Protein AF-0000000076528171 (afdb_homodimer)

Foldseek 3Di:
DLVVLLVVLLVVVVCCQQVQVAHAFRFDDALVVSCVVSVHDSVSNVSSVVVCVQQVQWDADVPPHITGHDHHDQLPFQEAGDPDWPVVSCVVSVWDKWKAWPDKDKDFQDPVNCVQAVDDGGFIWIWTWMFMDTNNFTWKIKIKIFRCVQQPDDDRVCRRPTSVCCNCPVSVWAWDDKDKDKDKDFADPVCVVGHDQPPDGIWIWMWIFTATPVRDTTMIMIMTGRPVSHHYDYDDDDDDDPVPD/DLVVLLVVLLVVVVCCQQVQVAHAFRFDDALVVSCVVSVHDSVSNVSSVVVCVQQVQWDQDVPPHITGHDHHDQLPFQEAGDPDWPVVSCVVSVWDKWKAWPDKDKDFQDPVNCVQAVDDGGFIWIWTWMFMDTNNFTWKIKIKIFRCVQQPDDDRVCRRPTSVCCNCPVSVWAWDDKDKDKDKDFADPVCVVGHDQPPDGIWIWMWMFTATPVRDGGMIMIMTGRPVSHHYDYDDDDDDDDVPD

Sequence (490 aa):
MAQAKYDQIFQDLHERITSGYYGFLEYLPSENALSQEFGCTRNTVRKAIALLVAQGLVQTMQGRGVQVIHRSRPASTFTIGGIESMSEAASRLDITLATHMISLERTTVGPDLAAASGLTQGAPITVVERLRLIDNVPLIRDRSCFLAEMVPGLSQQIVEASVYRYIEGELGIRVATASREVRVDHASPQDRQFLHLGGMDCVVVVASTVFDSAGRPFEYTRSRHSPVDFTFQATAHRLPRHHGQMAQAKYDQIFQDLHERITSGYYGFLEYLPSENALSQEFGCTRNTVRKAIALLVAQGLVQTMQGRGVQVIHRSRPASTFTIGGIESMSEAASRLDITLATHMISLERTTVGPDLAAASGLTQGAPITVVERLRLIDNVPLIRDRSCFLAEMVPGLSQQIVEASVYRYIEGELGIRVATASREVRVDHASPQDRQFLHLGGMDCVVVVASTVFDSAGRPFEYTRSRHSPVDFTFQATAHRLPRHHGQ

Structure (mmCIF, N/CA/C/O backbone):
data_AF-0000000076528171-model_v1
#
loop_
_entity.id
_entity.type
_entity.pdbx_description
1 polymer 'UTRA domain-containing protein'
#
loop_
_atom_site.group_PDB
_atom_site.id
_atom_site.type_symbol
_atom_site.label_atom_id
_atom_site.label_alt_id
_atom_site.label_comp_id
_atom_site.label_asym_id
_atom_site.label_entity_id
_atom_site.label_seq_id
_atom_site.pdbx_PDB_ins_code
_atom_site.Cartn_x
_atom_site.Cartn_y
_atom_site.Cartn_z
_atom_site.occupancy
_atom_site.B_iso_or_equiv
_atom_site.auth_seq_id
_atom_site.auth_comp_id
_atom_site.auth_asym_id
_atom_site.auth_atom_id
_atom_site.pdbx_PDB_model_num
ATOM 1 N N . MET A 1 1 ? -29.312 5.793 -5.691 1 48.97 1 MET A N 1
ATOM 2 C CA . MET A 1 1 ? -29.141 7.102 -6.316 1 48.97 1 MET A CA 1
ATOM 3 C C . MET A 1 1 ? -27.859 7.781 -5.82 1 48.97 1 MET A C 1
ATOM 5 O O . MET A 1 1 ? -27.047 8.227 -6.625 1 48.97 1 MET A O 1
ATOM 9 N N . ALA A 1 2 ? -27.844 7.961 -4.469 1 54.84 2 ALA A N 1
ATOM 10 C CA . ALA A 1 2 ? -26.719 8.648 -3.844 1 54.84 2 ALA A CA 1
ATOM 11 C C . ALA A 1 2 ? -25.406 7.898 -4.105 1 54.84 2 ALA A C 1
ATOM 13 O O . ALA A 1 2 ? -24.391 8.516 -4.441 1 54.84 2 ALA A O 1
ATOM 14 N N . GLN A 1 3 ? -25.438 6.551 -4.051 1 60.12 3 GLN A N 1
ATOM 15 C CA . GLN A 1 3 ? -24.266 5.73 -4.297 1 60.12 3 GLN A CA 1
ATOM 16 C C . GLN A 1 3 ? -23.766 5.891 -5.73 1 60.12 3 GLN A C 1
ATOM 18 O O . GLN A 1 3 ? -22.562 5.977 -5.973 1 60.12 3 GLN A O 1
ATOM 23 N N . ALA A 1 4 ? -24.75 6.141 -6.516 1 66.62 4 ALA A N 1
ATOM 24 C CA . ALA A 1 4 ? -24.438 6.273 -7.938 1 66.62 4 ALA A CA 1
ATOM 25 C C . ALA A 1 4 ? -23.703 7.578 -8.219 1 66.62 4 ALA A C 1
ATOM 27 O O . ALA A 1 4 ? -22.734 7.602 -8.984 1 66.62 4 ALA A O 1
ATOM 28 N N . LYS A 1 5 ? -24.172 8.617 -7.52 1 77.12 5 LYS A N 1
ATOM 29 C CA . LYS A 1 5 ? -23.562 9.922 -7.805 1 77.12 5 LYS A CA 1
ATOM 30 C C . LYS A 1 5 ? -22.141 10 -7.254 1 77.12 5 LYS A C 1
ATOM 32 O O . LYS A 1 5 ? -21.25 10.531 -7.914 1 77.12 5 LYS A O 1
ATOM 37 N N . TYR A 1 6 ? -21.984 9.438 -6.109 1 81.94 6 TYR A N 1
ATOM 38 C CA . TYR A 1 6 ? -20.672 9.398 -5.492 1 81.94 6 TYR A CA 1
ATOM 39 C C . TYR A 1 6 ? -19.688 8.633 -6.367 1 81.94 6 TYR A C 1
ATOM 41 O O . TYR A 1 6 ? -18.547 9.07 -6.566 1 81.94 6 TYR A O 1
ATOM 49 N N . ASP A 1 7 ? -20.172 7.578 -6.871 1 82.5 7 ASP A N 1
ATOM 50 C CA . ASP A 1 7 ? -19.344 6.773 -7.766 1 82.5 7 ASP A CA 1
ATOM 51 C C . ASP A 1 7 ? -18.953 7.566 -9.016 1 82.5 7 ASP A C 1
ATOM 53 O O . ASP A 1 7 ? -17.812 7.516 -9.453 1 82.5 7 ASP A O 1
ATOM 57 N N . GLN A 1 8 ? -19.891 8.234 -9.5 1 85.5 8 GLN A N 1
ATOM 58 C CA . GLN A 1 8 ? -19.656 9.039 -10.695 1 85.5 8 GLN A CA 1
ATOM 59 C C . GLN A 1 8 ? -18.625 10.133 -10.43 1 85.5 8 GLN A C 1
ATOM 61 O O . GLN A 1 8 ? -17.719 10.352 -11.234 1 85.5 8 GLN A O 1
ATOM 66 N N . ILE A 1 9 ? -18.812 10.812 -9.328 1 90.81 9 ILE A N 1
ATOM 67 C CA . ILE A 1 9 ? -17.906 11.891 -8.969 1 90.81 9 ILE A CA 1
ATOM 68 C C . ILE A 1 9 ? -16.484 11.336 -8.812 1 90.81 9 ILE A C 1
ATOM 70 O O . ILE A 1 9 ? -15.531 11.906 -9.336 1 90.81 9 ILE A O 1
ATOM 74 N N . PHE A 1 10 ? -16.422 10.234 -8.109 1 89.75 10 PHE A N 1
ATOM 75 C CA . PHE A 1 10 ? -15.109 9.609 -7.91 1 89.75 10 PHE A CA 1
ATOM 76 C C . PHE A 1 10 ? -14.453 9.289 -9.25 1 89.75 10 PHE A C 1
ATOM 78 O O . PHE A 1 10 ? -13.305 9.664 -9.484 1 89.75 10 PHE A O 1
ATOM 85 N N . GLN A 1 11 ? -15.188 8.703 -10.078 1 86.38 11 GLN A N 1
ATOM 86 C CA . GLN A 1 11 ? -14.633 8.273 -11.359 1 86.38 11 GLN A CA 1
ATOM 87 C C . GLN A 1 11 ? -14.172 9.469 -12.188 1 86.38 11 GLN A C 1
ATOM 89 O O . GLN A 1 11 ? -13.094 9.438 -12.789 1 86.38 11 GLN A O 1
ATOM 94 N N . ASP A 1 12 ? -14.969 10.414 -12.219 1 90.56 12 ASP A N 1
ATOM 95 C CA . ASP A 1 12 ? -14.641 11.602 -12.992 1 90.56 12 ASP A CA 1
ATOM 96 C C . ASP A 1 12 ? -13.367 12.266 -12.469 1 90.56 12 ASP A C 1
ATOM 98 O O . ASP A 1 12 ? -12.445 12.547 -13.234 1 90.56 12 ASP A O 1
ATOM 102 N N . LEU A 1 13 ? -13.328 12.453 -11.195 1 92.81 13 LEU A N 1
ATOM 103 C CA . LEU A 1 13 ? -12.164 13.102 -10.602 1 92.81 13 LEU A CA 1
ATOM 104 C C . LEU A 1 13 ? -10.93 12.219 -10.734 1 92.81 13 LEU A C 1
ATOM 106 O O . LEU A 1 13 ? -9.828 12.719 -10.977 1 92.81 13 LEU A O 1
ATOM 110 N N . HIS A 1 14 ? -11.148 10.961 -10.492 1 88.88 14 HIS A N 1
ATOM 111 C CA . HIS A 1 14 ? -10.055 10.016 -10.664 1 88.88 14 HIS A CA 1
ATOM 112 C C . HIS A 1 14 ? -9.438 10.125 -12.055 1 88.88 14 HIS A C 1
ATOM 114 O O . HIS A 1 14 ? -8.211 10.211 -12.195 1 88.88 14 HIS A O 1
ATOM 120 N N . GLU A 1 15 ? -10.266 10.18 -13.062 1 86.25 15 GLU A N 1
ATOM 121 C CA . GLU A 1 15 ? -9.805 10.289 -14.445 1 86.25 15 GLU A CA 1
ATOM 122 C C . GLU A 1 15 ? -9.102 11.625 -14.688 1 86.25 15 GLU A C 1
ATOM 124 O O . GLU A 1 15 ? -8.047 11.68 -15.328 1 86.25 15 GLU A O 1
ATOM 129 N N . ARG A 1 16 ? -9.672 12.633 -14.156 1 92.69 16 ARG A N 1
ATOM 130 C CA . ARG A 1 16 ? -9.086 13.961 -14.336 1 92.69 16 ARG A CA 1
ATOM 131 C C . ARG A 1 16 ? -7.719 14.055 -13.68 1 92.69 16 ARG A C 1
ATOM 133 O O . ARG A 1 16 ? -6.816 14.719 -14.195 1 92.69 16 ARG A O 1
ATOM 140 N N . ILE A 1 17 ? -7.539 13.32 -12.625 1 91 17 ILE A N 1
ATOM 141 C CA . ILE A 1 17 ? -6.27 13.344 -11.906 1 91 17 ILE A CA 1
ATOM 142 C C . ILE A 1 17 ? -5.25 12.469 -12.633 1 91 17 ILE A C 1
ATOM 144 O O . ILE A 1 17 ? -4.133 12.914 -12.914 1 91 17 ILE A O 1
ATOM 148 N N . THR A 1 18 ? -5.652 11.297 -13.023 1 83.75 18 THR A N 1
ATOM 149 C CA . THR A 1 18 ? -4.719 10.328 -13.578 1 83.75 18 THR A CA 1
ATOM 150 C C . THR A 1 18 ? -4.359 10.68 -15.023 1 83.75 18 THR A C 1
ATOM 152 O O . THR A 1 18 ? -3.289 10.312 -15.508 1 83.75 18 THR A O 1
ATOM 155 N N . SER A 1 19 ? -5.242 11.445 -15.703 1 83.94 19 SER A N 1
ATOM 156 C CA . SER A 1 19 ? -4.961 11.898 -17.062 1 83.94 19 SER A CA 1
ATOM 157 C C . SER A 1 19 ? -4.059 13.125 -17.062 1 83.94 19 SER A C 1
ATOM 159 O O . SER A 1 19 ? -3.533 13.516 -18.109 1 83.94 19 SER A O 1
ATOM 161 N N . GLY A 1 20 ? -3.994 13.727 -15.914 1 87.75 20 GLY A N 1
ATOM 162 C CA . GLY A 1 20 ? -3.152 14.906 -15.805 1 87.75 20 GLY A CA 1
ATOM 163 C C . GLY A 1 20 ? -3.926 16.203 -15.945 1 87.75 20 GLY A C 1
ATOM 164 O O . GLY A 1 20 ? -3.338 17.281 -15.945 1 87.75 20 GLY A O 1
ATOM 165 N N . TYR A 1 21 ? -5.234 16.125 -16.141 1 91.94 21 TYR A N 1
ATOM 166 C CA . TYR A 1 21 ? -6.027 17.344 -16.156 1 91.94 21 TYR A CA 1
ATOM 167 C C . TYR A 1 21 ? -5.77 18.188 -14.898 1 91.94 21 TYR A C 1
ATOM 169 O O . TYR A 1 21 ? -5.547 19.391 -14.992 1 91.94 21 TYR A O 1
ATOM 177 N N . TYR A 1 22 ? -5.883 17.594 -13.758 1 93.81 22 TYR A N 1
ATOM 178 C CA . TYR A 1 22 ? -5.316 18.156 -12.539 1 93.81 22 TYR A CA 1
ATOM 179 C C . TYR A 1 22 ? -3.918 17.609 -12.273 1 93.81 22 TYR A C 1
ATOM 181 O O . TYR A 1 22 ? -3.748 16.438 -11.977 1 93.81 22 TYR A O 1
ATOM 189 N N . GLY A 1 23 ? -2.982 18.453 -12.328 1 91.31 23 GLY A N 1
ATOM 190 C CA . GLY A 1 23 ? -1.597 18.031 -12.219 1 91.31 23 GLY A CA 1
ATOM 191 C C . GLY A 1 23 ? -1.125 17.891 -10.781 1 91.31 23 GLY A C 1
ATOM 192 O O . GLY A 1 23 ? -1.839 18.281 -9.852 1 91.31 23 GLY A O 1
ATOM 193 N N . PHE A 1 24 ? 0.106 17.391 -10.695 1 91.5 24 PHE A N 1
ATOM 194 C CA . PHE A 1 24 ? 0.768 17.219 -9.406 1 91.5 24 PHE A CA 1
ATOM 195 C C . PHE A 1 24 ? 0.817 18.531 -8.641 1 91.5 24 PHE A C 1
ATOM 197 O O . PHE A 1 24 ? 1.211 19.562 -9.195 1 91.5 24 PHE A O 1
ATOM 204 N N . LEU A 1 25 ? 0.256 18.547 -7.426 1 93.06 25 LEU A N 1
ATOM 205 C CA . LEU A 1 25 ? 0.26 19.641 -6.453 1 93.06 25 LEU A CA 1
ATOM 206 C C . LEU A 1 25 ? -0.795 20.688 -6.805 1 93.06 25 LEU A C 1
ATOM 208 O O . LEU A 1 25 ? -0.933 21.688 -6.105 1 93.06 25 LEU A O 1
ATOM 212 N N . GLU A 1 26 ? -1.561 20.469 -7.809 1 93.94 26 GLU A N 1
ATOM 213 C CA . GLU A 1 26 ? -2.682 21.359 -8.094 1 93.94 26 GLU A CA 1
ATOM 214 C C . GLU A 1 26 ? -3.854 21.094 -7.156 1 93.94 26 GLU A C 1
ATOM 216 O O . GLU A 1 26 ? -4.012 19.984 -6.656 1 93.94 26 GLU A O 1
ATOM 221 N N . TYR A 1 27 ? -4.613 22.141 -6.973 1 95.5 27 TYR A N 1
ATOM 222 C CA . TYR A 1 27 ? -5.809 22 -6.145 1 95.5 27 TYR A CA 1
ATOM 223 C C . TYR A 1 27 ? -7.004 21.578 -6.984 1 95.5 27 TYR A C 1
ATOM 225 O O . TYR A 1 27 ? -7.18 22.031 -8.117 1 95.5 27 TYR A O 1
ATOM 233 N N . LEU A 1 28 ? -7.777 20.656 -6.43 1 95.94 28 LEU A N 1
ATOM 234 C CA . LEU A 1 28 ? -9.102 20.438 -6.984 1 95.94 28 LEU A CA 1
ATOM 235 C C . LEU A 1 28 ? -10.016 21.625 -6.723 1 95.94 28 LEU A C 1
ATOM 237 O O . LEU A 1 28 ? -9.758 22.422 -5.816 1 95.94 28 LEU A O 1
ATOM 241 N N . PRO A 1 29 ? -11.086 21.719 -7.547 1 95.62 29 PRO A N 1
ATOM 242 C CA . PRO A 1 29 ? -12.117 22.703 -7.199 1 95.62 29 PRO A CA 1
ATOM 243 C C . PRO A 1 29 ? -12.672 22.5 -5.793 1 95.62 29 PRO A C 1
ATOM 245 O O . PRO A 1 29 ? -12.602 21.391 -5.246 1 95.62 29 PRO A O 1
ATOM 248 N N . SER A 1 30 ? -13.148 23.562 -5.238 1 94.62 30 SER A N 1
ATOM 249 C CA . SER A 1 30 ? -13.711 23.469 -3.898 1 94.62 30 SER A CA 1
ATOM 250 C C . SER A 1 30 ? -14.867 22.469 -3.852 1 94.62 30 SER A C 1
ATOM 252 O O . SER A 1 30 ? -15.477 22.172 -4.879 1 94.62 30 SER A O 1
ATOM 254 N N . GLU A 1 31 ? -15.07 21.969 -2.643 1 92.75 31 GLU A N 1
ATOM 255 C CA . GLU A 1 31 ? -16.188 21.047 -2.465 1 92.75 31 GLU A CA 1
ATOM 256 C C . GLU A 1 31 ? -17.5 21.672 -2.949 1 92.75 31 GLU A C 1
ATOM 258 O O . GLU A 1 31 ? -18.328 21 -3.549 1 92.75 31 GLU A O 1
ATOM 263 N N . ASN A 1 32 ? -17.656 23 -2.695 1 93.56 32 ASN A N 1
ATOM 264 C CA . ASN A 1 32 ? -18.828 23.719 -3.156 1 93.56 32 ASN A CA 1
ATOM 265 C C . ASN A 1 32 ? -18.906 23.75 -4.68 1 93.56 32 ASN A C 1
ATOM 267 O O . ASN A 1 32 ? -19.969 23.5 -5.262 1 93.56 32 ASN A O 1
ATOM 271 N N . ALA A 1 33 ? -17.844 24.078 -5.305 1 96.06 33 ALA A N 1
ATOM 272 C CA . ALA A 1 33 ? -17.797 24.125 -6.762 1 96.06 33 ALA A CA 1
ATOM 273 C C . ALA A 1 33 ? -18.125 22.75 -7.367 1 96.06 33 ALA A C 1
ATOM 275 O O . ALA A 1 33 ? -18.859 22.656 -8.352 1 96.06 33 ALA A O 1
ATOM 276 N N . LEU A 1 34 ? -17.562 21.688 -6.812 1 95.25 34 LEU A N 1
ATOM 277 C CA . LEU A 1 34 ? -17.812 20.344 -7.297 1 95.25 34 LEU A CA 1
ATOM 278 C C . LEU A 1 34 ? -19.266 19.938 -7.09 1 95.25 34 LEU A C 1
ATOM 280 O O . LEU A 1 34 ? -19.859 19.25 -7.93 1 95.25 34 LEU A O 1
ATOM 284 N N . SER A 1 35 ? -19.734 20.297 -5.918 1 94.88 35 SER A N 1
ATOM 285 C CA . SER A 1 35 ? -21.156 20.047 -5.652 1 94.88 35 SER A CA 1
ATOM 286 C C . SER A 1 35 ? -22.031 20.672 -6.727 1 94.88 35 SER A C 1
ATOM 288 O O . SER A 1 35 ? -22.984 20.031 -7.203 1 94.88 35 SER A O 1
ATOM 290 N N . GLN A 1 36 ? -21.797 21.906 -7.094 1 95.56 36 GLN A N 1
ATOM 291 C CA . GLN A 1 36 ? -22.531 22.594 -8.141 1 95.56 36 GLN A CA 1
ATOM 292 C C . GLN A 1 36 ? -22.328 21.922 -9.492 1 95.56 36 GLN A C 1
ATOM 294 O O . GLN A 1 36 ? -23.297 21.703 -10.234 1 95.56 36 GLN A O 1
ATOM 299 N N . GLU A 1 37 ? -21.141 21.562 -9.797 1 94.38 37 GLU A N 1
ATOM 300 C CA . GLU A 1 37 ? -20.812 20.953 -11.078 1 94.38 37 GLU A CA 1
ATOM 301 C C . GLU A 1 37 ? -21.547 19.625 -11.266 1 94.38 37 GLU A C 1
ATOM 303 O O . GLU A 1 37 ? -22.062 19.344 -12.352 1 94.38 37 GLU A O 1
ATOM 308 N N . PHE A 1 38 ? -21.641 18.891 -10.18 1 93.62 38 PHE A N 1
ATOM 309 C CA . PHE A 1 38 ? -22.172 17.531 -10.312 1 93.62 38 PHE A CA 1
ATOM 310 C C . PHE A 1 38 ? -23.625 17.484 -9.852 1 93.62 38 PHE A C 1
ATOM 312 O O . PHE A 1 38 ? -24.281 16.438 -9.922 1 93.62 38 PHE A O 1
ATOM 319 N N . GLY A 1 39 ? -24.141 18.547 -9.312 1 92.69 39 GLY A N 1
ATOM 320 C CA . GLY A 1 39 ? -25.531 18.609 -8.875 1 92.69 39 GLY A CA 1
ATOM 321 C C . GLY A 1 39 ? -25.828 17.688 -7.711 1 92.69 39 GLY A C 1
ATOM 322 O O . GLY A 1 39 ? -26.781 16.891 -7.762 1 92.69 39 GLY A O 1
ATOM 323 N N . CYS A 1 40 ? -24.984 17.688 -6.719 1 93 40 CYS A N 1
ATOM 324 C CA . CYS A 1 40 ? -25.156 16.828 -5.551 1 93 40 CYS A CA 1
ATOM 325 C C . CYS A 1 40 ? -24.734 17.562 -4.277 1 93 40 CYS A C 1
ATOM 327 O O . CYS A 1 40 ? -24.375 18.734 -4.32 1 93 40 CYS A O 1
ATOM 329 N N . THR A 1 41 ? -24.938 16.969 -3.184 1 91.31 41 THR A N 1
ATOM 330 C CA . THR A 1 41 ? -24.609 17.578 -1.902 1 91.31 41 THR A CA 1
ATOM 331 C C . THR A 1 41 ? -23.109 17.547 -1.658 1 91.31 41 THR A C 1
ATOM 333 O O . THR A 1 41 ? -22.391 16.719 -2.236 1 91.31 41 THR A O 1
ATOM 336 N N . ARG A 1 42 ? -22.656 18.406 -0.802 1 91.12 42 ARG A N 1
ATOM 337 C CA . ARG A 1 42 ? -21.25 18.438 -0.406 1 91.12 42 ARG A CA 1
ATOM 338 C C . ARG A 1 42 ? -20.844 17.125 0.254 1 91.12 42 ARG A C 1
ATOM 340 O O . ARG A 1 42 ? -19.719 16.672 0.106 1 91.12 42 ARG A O 1
ATOM 347 N N . ASN A 1 43 ? -21.734 16.594 0.931 1 87.62 43 ASN A N 1
ATOM 348 C CA . ASN A 1 43 ? -21.438 15.328 1.595 1 87.62 43 ASN A CA 1
ATOM 349 C C . ASN A 1 43 ? -21.094 14.234 0.588 1 87.62 43 ASN A C 1
ATOM 351 O O . ASN A 1 43 ? -20.188 13.43 0.82 1 87.62 43 ASN A O 1
ATOM 355 N N . THR A 1 44 ? -21.812 14.203 -0.474 1 88.44 44 THR A N 1
ATOM 356 C CA . THR A 1 44 ? -21.547 13.242 -1.538 1 88.44 44 THR A CA 1
ATOM 357 C C . THR A 1 44 ? -20.172 13.484 -2.145 1 88.44 44 THR A C 1
ATOM 359 O O . THR A 1 44 ? -19.422 12.531 -2.391 1 88.44 44 THR A O 1
ATOM 362 N N . VAL A 1 45 ? -19.859 14.766 -2.35 1 92.31 45 VAL A N 1
ATOM 363 C CA . VAL A 1 45 ? -18.547 15.133 -2.873 1 92.31 45 VAL A CA 1
ATOM 364 C C . VAL A 1 45 ? -17.469 14.688 -1.896 1 92.31 45 VAL A C 1
ATOM 366 O O . VAL A 1 45 ? -16.453 14.109 -2.303 1 92.31 45 VAL A O 1
ATOM 369 N N . ARG A 1 46 ? -17.75 14.891 -0.633 1 87.31 46 ARG A N 1
ATOM 370 C CA . ARG A 1 46 ? -16.781 14.547 0.4 1 87.31 46 ARG A CA 1
ATOM 371 C C . ARG A 1 46 ? -16.5 13.047 0.414 1 87.31 46 ARG A C 1
ATOM 373 O O . ARG A 1 46 ? -15.359 12.625 0.618 1 87.31 46 ARG A O 1
ATOM 380 N N . LYS A 1 47 ? -17.484 12.297 0.212 1 84.12 47 LYS A N 1
ATOM 381 C CA . LYS A 1 47 ? -17.297 10.852 0.165 1 84.12 47 LYS A CA 1
ATOM 382 C C . LYS A 1 47 ? -16.406 10.445 -0.997 1 84.12 47 LYS A C 1
ATOM 384 O O . LYS A 1 47 ? -15.539 9.578 -0.844 1 84.12 47 LYS A O 1
ATOM 389 N N . ALA A 1 48 ? -16.625 11.078 -2.082 1 88.81 48 ALA A N 1
ATOM 390 C CA . ALA A 1 48 ? -15.805 10.797 -3.252 1 88.81 48 ALA A CA 1
ATOM 391 C C . ALA A 1 48 ? -14.352 11.203 -3.006 1 88.81 48 ALA A C 1
ATOM 393 O O . ALA A 1 48 ? -13.43 10.461 -3.346 1 88.81 48 ALA A O 1
ATOM 394 N N . ILE A 1 49 ? -14.25 12.328 -2.418 1 89.19 49 ILE A N 1
ATOM 395 C CA . ILE A 1 49 ? -12.914 12.836 -2.131 1 89.19 49 ILE A CA 1
ATOM 396 C C . ILE A 1 49 ? -12.219 11.922 -1.124 1 89.19 49 ILE A C 1
ATOM 398 O O . ILE A 1 49 ? -11.016 11.648 -1.247 1 89.19 49 ILE A O 1
ATOM 402 N N . ALA A 1 50 ? -12.961 11.461 -0.135 1 83.31 50 ALA A N 1
ATOM 403 C CA . ALA A 1 50 ? -12.398 10.555 0.866 1 83.31 50 ALA A CA 1
ATOM 404 C C . ALA A 1 50 ? -11.812 9.312 0.211 1 83.31 50 ALA A C 1
ATOM 406 O O . ALA A 1 50 ? -10.758 8.82 0.624 1 83.31 50 ALA A O 1
ATOM 407 N N . LEU A 1 51 ? -12.453 8.859 -0.743 1 82.38 51 LEU A N 1
ATOM 408 C CA . LEU A 1 51 ? -11.961 7.688 -1.458 1 82.38 51 LEU A CA 1
ATOM 409 C C . LEU A 1 51 ? -10.688 8.023 -2.232 1 82.38 51 LEU A C 1
ATOM 411 O O . LEU A 1 51 ? -9.766 7.207 -2.295 1 82.38 51 LEU A O 1
ATOM 415 N N . LEU A 1 52 ? -10.68 9.188 -2.838 1 87.06 52 LEU A N 1
ATOM 416 C CA . LEU A 1 52 ? -9.477 9.617 -3.547 1 87.06 52 LEU A CA 1
ATOM 417 C C . LEU A 1 52 ? -8.289 9.727 -2.59 1 87.06 52 LEU A C 1
ATOM 419 O O . LEU A 1 52 ? -7.16 9.391 -2.953 1 87.06 52 LEU A O 1
ATOM 423 N N . VAL A 1 53 ? -8.555 10.172 -1.37 1 84.38 53 VAL A N 1
ATOM 424 C CA . VAL A 1 53 ? -7.527 10.273 -0.336 1 84.38 53 VAL A CA 1
ATOM 425 C C . VAL A 1 53 ? -7.027 8.875 0.029 1 84.38 53 VAL A C 1
ATOM 427 O O . VAL A 1 53 ? -5.816 8.641 0.094 1 84.38 53 VAL A O 1
ATOM 430 N N . ALA A 1 54 ? -7.953 8.023 0.132 1 76.12 54 ALA A N 1
ATOM 431 C CA . ALA A 1 54 ? -7.609 6.652 0.5 1 76.12 54 ALA A CA 1
ATOM 432 C C . ALA A 1 54 ? -6.742 5.996 -0.573 1 76.12 54 A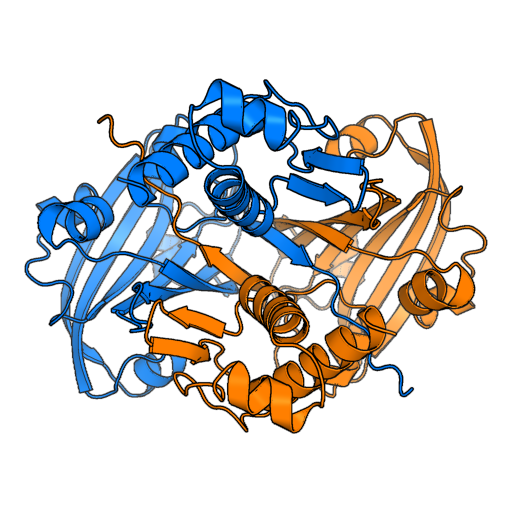LA A C 1
ATOM 434 O O . ALA A 1 54 ? -5.898 5.152 -0.267 1 76.12 54 ALA A O 1
ATOM 435 N N . GLN A 1 55 ? -6.91 6.465 -1.779 1 77.38 55 GLN A N 1
ATOM 436 C CA . GLN A 1 55 ? -6.141 5.93 -2.898 1 77.38 55 GLN A CA 1
ATOM 437 C C . GLN A 1 55 ? -4.801 6.645 -3.035 1 77.38 55 GLN A C 1
ATOM 439 O O . GLN A 1 55 ? -3.988 6.293 -3.895 1 77.38 55 GLN A O 1
ATOM 444 N N . GLY A 1 56 ? -4.664 7.68 -2.248 1 79.81 56 GLY A N 1
ATOM 445 C CA . GLY A 1 56 ? -3.406 8.406 -2.279 1 79.81 56 GLY A CA 1
ATOM 446 C C . GLY A 1 56 ? -3.299 9.367 -3.445 1 79.81 56 GLY A C 1
ATOM 447 O O . GLY A 1 56 ? -2.197 9.734 -3.859 1 79.81 56 GLY A O 1
ATOM 448 N N . LEU A 1 57 ? -4.363 9.703 -4.059 1 86.88 57 LEU A N 1
ATOM 449 C CA . LEU A 1 57 ? -4.34 10.586 -5.219 1 86.88 57 LEU A CA 1
ATOM 450 C C . LEU A 1 57 ? -4.312 12.047 -4.789 1 86.88 57 LEU A C 1
ATOM 452 O O . LEU A 1 57 ? -3.754 12.898 -5.488 1 86.88 57 LEU A O 1
ATOM 456 N N . VAL A 1 58 ? -4.988 12.297 -3.641 1 91.94 58 VAL A N 1
ATOM 457 C CA . VAL A 1 58 ? -5.098 13.672 -3.168 1 91.94 58 VAL A CA 1
ATOM 458 C C . VAL A 1 58 ? -4.875 13.719 -1.657 1 91.94 58 VAL A C 1
ATOM 460 O O . VAL A 1 58 ? -4.898 12.68 -0.988 1 91.94 58 VAL A O 1
ATOM 463 N N . GLN A 1 59 ? -4.574 14.891 -1.186 1 91.06 59 GLN A N 1
ATOM 464 C CA . GLN A 1 59 ? -4.477 15.18 0.241 1 91.06 59 GLN A CA 1
ATOM 465 C C . GLN A 1 59 ? -5.371 16.359 0.624 1 91.06 59 GLN A C 1
ATOM 467 O O . GLN A 1 59 ? -5.363 17.391 -0.043 1 91.06 59 GLN A O 1
ATOM 472 N N . THR A 1 60 ? -6.168 16.141 1.641 1 88.69 60 THR A N 1
ATOM 473 C CA . THR A 1 60 ? -6.984 17.234 2.154 1 88.69 60 THR A CA 1
ATOM 474 C C . THR A 1 60 ? -6.168 18.141 3.068 1 88.69 60 THR A C 1
ATOM 476 O O . THR A 1 60 ? -5.457 17.656 3.955 1 88.69 60 THR A O 1
ATOM 479 N N . MET A 1 61 ? -6.18 19.375 2.791 1 87.25 61 MET A N 1
ATOM 480 C CA . MET A 1 61 ? -5.516 20.391 3.615 1 87.25 61 MET A CA 1
ATOM 481 C C . MET A 1 61 ? -6.539 21.234 4.371 1 87.25 61 MET A C 1
ATOM 483 O O . MET A 1 61 ? -7.328 21.953 3.758 1 87.25 61 MET A O 1
ATOM 487 N N . GLN A 1 62 ? -6.465 21.172 5.656 1 80.25 62 GLN A N 1
ATOM 488 C CA . GLN A 1 62 ? -7.434 21.891 6.473 1 80.25 62 GLN A CA 1
ATOM 489 C C . GLN A 1 62 ? -7.434 23.391 6.141 1 80.25 62 GLN A C 1
ATOM 491 O O . GLN A 1 62 ? -6.391 24.031 6.199 1 80.25 62 GLN A O 1
ATOM 496 N N . GLY A 1 63 ? -8.516 23.875 5.793 1 80.94 63 GLY A N 1
ATOM 497 C CA . GLY A 1 63 ? -8.711 25.281 5.523 1 80.94 63 GLY A CA 1
ATOM 498 C C . GLY A 1 63 ? -8.164 25.719 4.176 1 80.94 63 GLY A C 1
ATOM 499 O O . GLY A 1 63 ? -8.32 26.875 3.777 1 80.94 63 GLY A O 1
ATOM 500 N N . ARG A 1 64 ? -7.527 24.891 3.424 1 86.62 64 ARG A N 1
ATOM 501 C CA . ARG A 1 64 ? -6.887 25.281 2.17 1 86.62 64 ARG A CA 1
ATOM 502 C C . ARG A 1 64 ? -7.508 24.547 0.99 1 86.62 64 ARG A C 1
ATOM 504 O O . ARG A 1 64 ? -7.531 25.062 -0.129 1 86.62 64 ARG A O 1
ATOM 511 N N . GLY A 1 65 ? -8 23.281 1.243 1 92.31 65 GLY A N 1
ATOM 512 C CA . GLY A 1 65 ? -8.625 22.531 0.163 1 92.31 65 GLY A CA 1
ATOM 513 C C . GLY A 1 65 ? -8.031 21.141 -0.023 1 92.31 65 GLY A C 1
ATOM 514 O O . GLY A 1 65 ? -7.57 20.531 0.938 1 92.31 65 GLY A O 1
ATOM 515 N N . VAL A 1 66 ? -8.297 20.594 -1.291 1 93.88 66 VAL A N 1
ATOM 516 C CA . VAL A 1 66 ? -7.832 19.266 -1.647 1 93.88 66 VAL A CA 1
ATOM 517 C C . VAL A 1 66 ? -6.777 19.359 -2.748 1 93.88 66 VAL A C 1
ATOM 519 O O . VAL A 1 66 ? -7.027 19.938 -3.809 1 93.88 66 VAL A O 1
ATOM 522 N N . GLN A 1 67 ? -5.625 18.844 -2.49 1 95.19 67 GLN A N 1
ATOM 523 C CA . GLN A 1 67 ? -4.488 18.953 -3.402 1 95.19 67 GLN A CA 1
ATOM 524 C C . GLN A 1 67 ? -4.133 17.594 -3.992 1 95.19 67 GLN A C 1
ATOM 526 O O . GLN A 1 67 ? -4.133 16.578 -3.285 1 95.19 67 GLN A O 1
ATOM 531 N N . VAL A 1 68 ? -3.791 17.578 -5.27 1 94.19 68 VAL A N 1
ATOM 532 C CA . VAL A 1 68 ? -3.361 16.359 -5.938 1 94.19 68 VAL A CA 1
ATOM 533 C C . VAL A 1 68 ? -1.934 16.016 -5.52 1 94.19 68 VAL A C 1
ATOM 535 O O . VAL A 1 68 ? -1.039 16.859 -5.594 1 94.19 68 VAL A O 1
ATOM 538 N N . ILE A 1 69 ? -1.737 14.805 -5.117 1 89.38 69 ILE A N 1
ATOM 539 C CA . ILE A 1 69 ? -0.389 14.398 -4.738 1 89.38 69 ILE A CA 1
ATOM 540 C C . ILE A 1 69 ? 0.073 13.25 -5.637 1 89.38 69 ILE A C 1
ATOM 542 O O . ILE A 1 69 ? 1.232 12.836 -5.582 1 89.38 69 ILE A O 1
ATOM 546 N N . HIS A 1 70 ? -0.772 12.758 -6.441 1 85.31 70 HIS A N 1
ATOM 547 C CA . HIS A 1 70 ? -0.458 11.711 -7.41 1 85.31 70 HIS A CA 1
ATOM 548 C C . HIS A 1 70 ? 0.456 12.242 -8.508 1 85.31 70 HIS A C 1
ATOM 550 O O . HIS A 1 70 ? 0.23 13.328 -9.039 1 85.31 70 HIS A O 1
ATOM 556 N N . ARG A 1 71 ? 1.485 11.422 -8.75 1 82.25 71 ARG A N 1
ATOM 557 C CA . ARG A 1 71 ? 2.357 11.734 -9.875 1 82.25 71 ARG A CA 1
ATOM 558 C C . ARG A 1 71 ? 2.234 10.688 -10.977 1 82.25 71 ARG A C 1
ATOM 560 O O . ARG A 1 71 ? 2.328 9.484 -10.711 1 82.25 71 ARG A O 1
ATOM 567 N N . SER A 1 72 ? 1.896 11.133 -12.141 1 69.94 72 SER A N 1
ATOM 568 C CA . SER A 1 72 ? 1.779 10.203 -13.266 1 69.94 72 SER A CA 1
ATOM 569 C C . SER A 1 72 ? 3.125 9.57 -13.594 1 69.94 72 SER A C 1
ATOM 571 O O . SER A 1 72 ? 4.16 10.242 -13.562 1 69.94 72 SER A O 1
ATOM 573 N N . ARG A 1 73 ? 3.215 8.312 -13.523 1 62.91 73 ARG A N 1
ATOM 574 C CA . ARG A 1 73 ? 4.434 7.609 -13.906 1 62.91 73 ARG A CA 1
ATOM 575 C C . ARG A 1 73 ? 4.285 6.977 -15.289 1 62.91 73 ARG A C 1
ATOM 577 O O . ARG A 1 73 ? 3.17 6.766 -15.766 1 62.91 73 ARG A O 1
ATOM 584 N N . PRO A 1 74 ? 5.465 6.816 -15.859 1 57.72 74 PRO A N 1
ATOM 585 C CA . PRO A 1 74 ? 5.406 6.266 -17.219 1 57.72 74 PRO A CA 1
ATOM 586 C C . PRO A 1 74 ? 4.621 4.961 -17.297 1 57.72 74 PRO A C 1
ATOM 588 O O . PRO A 1 74 ? 4.637 4.172 -16.344 1 57.72 74 PRO A O 1
ATOM 591 N N . ALA A 1 75 ? 3.756 4.75 -18.312 1 50.78 75 ALA A N 1
ATOM 592 C CA . ALA A 1 75 ? 2.77 3.734 -18.688 1 50.78 75 ALA A CA 1
ATOM 593 C C . ALA A 1 75 ? 3.395 2.342 -18.688 1 50.78 75 ALA A C 1
ATOM 595 O O . ALA A 1 75 ? 2.689 1.339 -18.562 1 50.78 75 ALA A O 1
ATOM 596 N N . SER A 1 76 ? 4.648 2.242 -18.781 1 51.06 76 SER A N 1
ATOM 597 C CA . SER A 1 76 ? 5.184 0.924 -19.109 1 51.06 76 SER A CA 1
ATOM 598 C C . SER A 1 76 ? 5.207 0.015 -17.875 1 51.06 76 SER A C 1
ATOM 600 O O . SER A 1 76 ? 5.496 -1.178 -17.984 1 51.06 76 SER A O 1
ATOM 602 N N . THR A 1 77 ? 4.805 0.487 -16.766 1 58.5 77 THR A N 1
ATOM 603 C CA . THR A 1 77 ? 4.992 -0.327 -15.578 1 58.5 77 THR A CA 1
ATOM 604 C C . THR A 1 77 ? 3.654 -0.829 -15.047 1 58.5 77 THR A C 1
ATOM 606 O O . THR A 1 77 ? 2.705 -0.054 -14.906 1 58.5 77 THR A O 1
ATOM 609 N N . PHE A 1 78 ? 3.633 -2.201 -15.242 1 58.75 78 PHE A N 1
ATOM 610 C CA . PHE A 1 78 ? 2.443 -2.771 -14.617 1 58.75 78 PHE A CA 1
ATOM 611 C C . PHE A 1 78 ? 2.426 -2.482 -13.125 1 58.75 78 PHE A C 1
ATOM 613 O O . PHE A 1 78 ? 3.266 -2.99 -12.375 1 58.75 78 PHE A O 1
ATOM 620 N N . THR A 1 79 ? 1.563 -1.585 -12.711 1 63.25 79 THR A N 1
ATOM 621 C CA . THR A 1 79 ? 1.483 -1.108 -11.336 1 63.25 79 THR A CA 1
ATOM 622 C C . THR A 1 79 ? 0.288 -1.728 -10.617 1 63.25 79 THR A C 1
ATOM 624 O O . THR A 1 79 ? -0.84 -1.661 -11.109 1 63.25 79 THR A O 1
ATOM 627 N N . ILE A 1 80 ? 0.708 -2.457 -9.531 1 71 80 ILE A N 1
ATOM 628 C CA . ILE A 1 80 ? -0.333 -2.996 -8.664 1 71 80 ILE A CA 1
ATOM 629 C C . ILE A 1 80 ? -0.666 -1.984 -7.57 1 71 80 ILE A C 1
ATOM 631 O O . ILE A 1 80 ? 0.232 -1.447 -6.918 1 71 80 ILE A O 1
ATOM 635 N N . GLY A 1 81 ? -1.859 -1.486 -7.293 1 65.12 81 GLY A N 1
ATOM 636 C CA . GLY A 1 81 ? -2.197 -0.582 -6.203 1 65.12 81 GLY A CA 1
ATOM 637 C C . GLY A 1 81 ? -3.604 -0.783 -5.676 1 65.12 81 GLY A C 1
ATOM 638 O O . GLY A 1 81 ? -3.799 -0.958 -4.473 1 65.12 81 GLY A O 1
ATOM 639 N N . GLY A 1 82 ? -4.688 -0.679 -6.523 1 68.06 82 GLY A N 1
ATOM 640 C CA . GLY A 1 82 ? -6.09 -0.807 -6.168 1 68.06 82 GLY A CA 1
ATOM 641 C C . GLY A 1 82 ? -6.629 -2.211 -6.359 1 68.06 82 GLY A C 1
ATOM 642 O O . GLY A 1 82 ? -5.895 -3.113 -6.766 1 68.06 82 GLY A O 1
ATOM 643 N N . ILE A 1 83 ? -7.859 -2.283 -5.637 1 76.94 83 ILE A N 1
ATOM 644 C CA . ILE A 1 83 ? -8.562 -3.514 -5.984 1 76.94 83 ILE A CA 1
ATOM 645 C C . ILE A 1 83 ? -9.164 -3.389 -7.383 1 76.94 83 ILE A C 1
ATOM 647 O O . ILE A 1 83 ? -10.219 -2.787 -7.559 1 76.94 83 ILE A O 1
ATOM 651 N N . GLU A 1 84 ? -8.414 -3.854 -8.328 1 73.88 84 GLU A N 1
ATOM 652 C CA . GLU A 1 84 ? -8.906 -3.895 -9.703 1 73.88 84 GLU A CA 1
ATOM 653 C C . GLU A 1 84 ? -8.586 -5.234 -10.359 1 73.88 84 GLU A C 1
ATOM 655 O O . GLU A 1 84 ? -7.645 -5.922 -9.961 1 73.88 84 GLU A O 1
ATOM 660 N N . SER A 1 85 ? -9.57 -5.516 -11.258 1 72.75 85 SER A N 1
ATOM 661 C CA . SER A 1 85 ? -9.25 -6.703 -12.039 1 72.75 85 SER A CA 1
ATOM 662 C C . SER A 1 85 ? -8.023 -6.469 -12.922 1 72.75 85 SER A C 1
ATOM 664 O O . SER A 1 85 ? -7.637 -5.324 -13.164 1 72.75 85 SER A O 1
ATOM 666 N N . MET A 1 86 ? -7.426 -7.562 -13.227 1 73.69 86 MET A N 1
ATOM 667 C CA . MET A 1 86 ? -6.301 -7.453 -14.148 1 73.69 86 MET A CA 1
ATOM 668 C C . MET A 1 86 ? -6.738 -6.844 -15.477 1 73.69 86 MET A C 1
ATOM 670 O O . MET A 1 86 ? -5.988 -6.094 -16.094 1 73.69 86 MET A O 1
ATOM 674 N N . SER A 1 87 ? -7.961 -7.125 -15.844 1 74 87 SER A N 1
ATOM 675 C CA . SER A 1 87 ? -8.5 -6.551 -17.062 1 74 87 SER A CA 1
ATOM 676 C C . SER A 1 87 ? -8.648 -5.039 -16.953 1 74 87 SER A C 1
ATOM 678 O O . SER A 1 87 ? -8.344 -4.305 -17.891 1 74 87 SER A O 1
ATOM 680 N N . GLU A 1 88 ? -9.086 -4.605 -15.859 1 74.5 88 GLU A N 1
ATOM 681 C CA . GLU A 1 88 ? -9.211 -3.174 -15.602 1 74.5 88 GLU A CA 1
ATOM 682 C C . GLU A 1 88 ? -7.848 -2.488 -15.609 1 74.5 88 GLU A C 1
ATOM 684 O O . GLU A 1 88 ? -7.691 -1.41 -16.188 1 74.5 88 GLU A O 1
ATOM 689 N N . ALA A 1 89 ? -6.953 -3.121 -14.984 1 73.31 89 ALA A N 1
ATOM 690 C CA . ALA A 1 89 ? -5.602 -2.566 -14.93 1 73.31 89 ALA A CA 1
ATOM 691 C C . ALA A 1 89 ? -4.988 -2.482 -16.328 1 73.31 89 ALA A C 1
ATOM 693 O O . ALA A 1 89 ? -4.371 -1.476 -16.688 1 73.31 89 ALA A O 1
ATOM 694 N N . ALA A 1 90 ? -5.18 -3.5 -17.078 1 74.88 90 ALA A N 1
ATOM 695 C CA . ALA A 1 90 ? -4.648 -3.545 -18.438 1 74.88 90 ALA A CA 1
ATOM 696 C C . ALA A 1 90 ? -5.254 -2.438 -19.312 1 74.88 90 ALA A C 1
ATOM 698 O O . ALA A 1 90 ? -4.547 -1.803 -20.094 1 74.88 90 ALA A O 1
ATOM 699 N N . SER A 1 91 ? -6.547 -2.299 -19.172 1 73.88 91 SER A N 1
ATOM 700 C CA . SER A 1 91 ? -7.223 -1.248 -19.938 1 73.88 91 SER A CA 1
ATOM 701 C C . SER A 1 91 ? -6.707 0.133 -19.531 1 73.88 91 SER A C 1
ATOM 703 O O . SER A 1 91 ? -6.43 0.966 -20.406 1 73.88 91 SER A O 1
ATOM 705 N N . ARG A 1 92 ? -6.566 0.286 -18.328 1 68.25 92 ARG A N 1
ATOM 706 C CA . ARG A 1 92 ? -6.074 1.558 -17.812 1 68.25 92 ARG A CA 1
ATOM 707 C C . ARG A 1 92 ? -4.672 1.856 -18.344 1 68.25 92 ARG A C 1
ATOM 709 O O . ARG A 1 92 ? -4.363 3 -18.672 1 68.25 92 ARG A O 1
ATOM 716 N N . LEU A 1 93 ? -3.881 0.877 -18.453 1 70.06 93 LEU A N 1
ATOM 717 C CA . LEU A 1 93 ? -2.477 1.048 -18.812 1 70.06 93 LEU A CA 1
ATOM 718 C C . LEU A 1 93 ? -2.271 0.891 -20.312 1 70.06 93 LEU A C 1
ATOM 720 O O . LEU A 1 93 ? -1.163 1.083 -20.812 1 70.06 93 LEU A O 1
ATOM 724 N N . ASP A 1 94 ? -3.32 0.586 -21.016 1 76.19 94 ASP A N 1
ATOM 725 C CA . ASP A 1 94 ? -3.281 0.37 -22.469 1 76.19 94 ASP A CA 1
ATOM 726 C C . ASP A 1 94 ? -2.275 -0.72 -22.828 1 76.19 94 ASP A C 1
ATOM 728 O O . ASP A 1 94 ? -1.409 -0.514 -23.688 1 76.19 94 ASP A O 1
ATOM 732 N N . ILE A 1 95 ? -2.4 -1.779 -22.156 1 78.94 95 ILE A N 1
ATOM 733 C CA . ILE A 1 95 ? -1.574 -2.947 -22.438 1 78.94 95 ILE A CA 1
ATOM 734 C C . ILE A 1 95 ? -2.465 -4.129 -22.812 1 78.94 95 ILE A C 1
ATOM 736 O O . ILE A 1 95 ? -3.674 -4.105 -22.562 1 78.94 95 ILE A O 1
ATOM 740 N N . THR A 1 96 ? -1.851 -5.109 -23.5 1 85.56 96 THR A N 1
ATOM 741 C CA . THR A 1 96 ? -2.588 -6.316 -23.859 1 85.56 96 THR A CA 1
ATOM 742 C C . THR A 1 96 ? -2.477 -7.371 -22.766 1 85.56 96 THR A C 1
ATOM 744 O O . THR A 1 96 ? -1.373 -7.754 -22.375 1 85.56 96 THR A O 1
ATOM 747 N N . LEU A 1 97 ? -3.586 -7.738 -22.281 1 87.44 97 LEU A N 1
ATOM 748 C CA . LEU A 1 97 ? -3.635 -8.742 -21.234 1 87.44 97 LEU A CA 1
ATOM 749 C C . LEU A 1 97 ? -4.254 -10.039 -21.734 1 87.44 97 LEU A C 1
ATOM 751 O O . LEU A 1 97 ? -5.277 -10.016 -22.422 1 87.44 97 LEU A O 1
ATOM 755 N N . ALA A 1 98 ? -3.547 -11.102 -21.609 1 90.88 98 ALA A N 1
ATOM 756 C CA . ALA A 1 98 ? -4.102 -12.438 -21.828 1 90.88 98 ALA A CA 1
ATOM 757 C C . ALA A 1 98 ? -4.043 -13.266 -20.547 1 90.88 98 ALA A C 1
ATOM 759 O O . ALA A 1 98 ? -3.061 -13.203 -19.797 1 90.88 98 ALA A O 1
ATOM 760 N N . THR A 1 99 ? -5.082 -13.938 -20.219 1 92 99 THR A N 1
ATOM 761 C CA . THR A 1 99 ? -5.164 -14.805 -19.047 1 92 99 THR A CA 1
ATOM 762 C C . THR A 1 99 ? -5.395 -16.25 -19.469 1 92 99 THR A C 1
ATOM 764 O O . THR A 1 99 ? -6.312 -16.547 -20.234 1 92 99 THR A O 1
ATOM 767 N N . HIS A 1 100 ? -4.633 -17.125 -19.047 1 93.62 100 HIS A N 1
ATOM 768 C CA . HIS A 1 100 ? -4.777 -18.562 -19.281 1 93.62 100 HIS A CA 1
ATOM 769 C C . HIS A 1 100 ? -5.016 -19.312 -17.969 1 93.62 100 HIS A C 1
ATOM 771 O O . HIS A 1 100 ? -4.215 -19.203 -17.047 1 93.62 100 HIS A O 1
ATOM 777 N N . MET A 1 101 ? -6.031 -20.078 -17.953 1 96.06 101 MET A N 1
ATOM 778 C CA . MET A 1 101 ? -6.309 -20.875 -16.781 1 96.06 101 MET A CA 1
ATOM 779 C C . MET A 1 101 ? -5.418 -22.109 -16.734 1 96.06 101 MET A C 1
ATOM 781 O O . MET A 1 101 ? -5.344 -22.859 -17.719 1 96.06 101 MET A O 1
ATOM 785 N N . ILE A 1 102 ? -4.75 -22.328 -15.727 1 94.94 102 ILE A N 1
ATOM 786 C CA . ILE A 1 102 ? -3.92 -23.5 -15.508 1 94.94 102 ILE A CA 1
ATOM 787 C C . ILE A 1 102 ? -4.75 -24.594 -14.852 1 94.94 102 ILE A C 1
ATOM 789 O O . ILE A 1 102 ? -4.691 -25.766 -15.266 1 94.94 102 ILE A O 1
ATOM 793 N N . SER A 1 103 ? -5.477 -24.219 -13.828 1 96.38 103 SER A N 1
ATOM 794 C CA . SER A 1 103 ? -6.309 -25.203 -13.141 1 96.38 103 SER A CA 1
ATOM 795 C C . SER A 1 103 ? -7.492 -24.531 -12.453 1 96.38 103 SER A C 1
ATOM 797 O O . SER A 1 103 ? -7.469 -23.328 -12.195 1 96.38 103 SER A O 1
ATOM 799 N N . LEU A 1 104 ? -8.531 -25.234 -12.211 1 97.19 104 LEU A N 1
ATOM 800 C CA . LEU A 1 104 ? -9.719 -24.906 -11.438 1 97.19 104 LEU A CA 1
ATOM 801 C C . LEU A 1 104 ? -10.172 -26.094 -10.609 1 97.19 104 LEU A C 1
ATOM 803 O O . LEU A 1 104 ? -10.523 -27.141 -11.156 1 97.19 104 LEU A O 1
ATOM 807 N N . GLU A 1 105 ? -10.117 -25.922 -9.344 1 96.88 105 GLU A N 1
ATOM 808 C CA . GLU A 1 105 ? -10.391 -27.062 -8.477 1 96.88 105 GLU A CA 1
ATOM 809 C C . GLU A 1 105 ? -11.273 -26.656 -7.297 1 96.88 105 GLU A C 1
ATOM 811 O O . GLU A 1 105 ? -11.148 -25.547 -6.785 1 96.88 105 GLU A O 1
ATOM 816 N N . ARG A 1 106 ? -12.094 -27.625 -6.965 1 96.75 106 ARG A N 1
ATOM 817 C CA . ARG A 1 106 ? -12.875 -27.453 -5.746 1 96.75 106 ARG A CA 1
ATOM 818 C C . ARG A 1 106 ? -12.266 -28.219 -4.582 1 96.75 106 ARG A C 1
ATOM 820 O O . ARG A 1 106 ? -11.883 -29.375 -4.73 1 96.75 106 ARG A O 1
ATOM 827 N N . THR A 1 107 ? -12.102 -27.516 -3.51 1 97.38 107 THR A N 1
ATOM 828 C CA . THR A 1 107 ? -11.516 -28.125 -2.322 1 97.38 107 THR A CA 1
ATOM 829 C C . THR A 1 107 ? -12.008 -27.438 -1.057 1 97.38 107 THR A C 1
ATOM 831 O O . THR A 1 107 ? -13.086 -26.844 -1.051 1 97.38 107 THR A O 1
ATOM 834 N N . THR A 1 108 ? -11.328 -27.641 0.11 1 97.81 108 THR A N 1
ATOM 835 C CA . THR A 1 108 ? -11.656 -26.984 1.371 1 97.81 108 THR A CA 1
ATOM 836 C C . THR A 1 108 ? -10.445 -26.25 1.923 1 97.81 108 THR A C 1
ATOM 838 O O . THR A 1 108 ? -9.312 -26.516 1.534 1 97.81 108 THR A O 1
ATOM 841 N N . VAL A 1 109 ? -10.703 -25.312 2.775 1 97.44 109 VAL A N 1
ATOM 842 C CA . VAL A 1 109 ? -9.648 -24.516 3.4 1 97.44 109 VAL A CA 1
ATOM 843 C C . VAL A 1 109 ? -8.883 -25.359 4.406 1 97.44 109 VAL A C 1
ATOM 845 O O . VAL A 1 109 ? -9.422 -25.734 5.449 1 97.44 109 VAL A O 1
ATOM 848 N N . GLY A 1 110 ? -7.609 -25.609 4.195 1 96.81 110 GLY A N 1
ATOM 849 C CA . GLY A 1 110 ? -6.75 -26.281 5.16 1 96.81 110 GLY A CA 1
ATOM 850 C C . GLY A 1 110 ? -6.23 -25.344 6.234 1 96.81 110 GLY A C 1
ATOM 851 O O . GLY A 1 110 ? -6.445 -24.125 6.168 1 96.81 110 GLY A O 1
ATOM 852 N N . PRO A 1 111 ? -5.559 -25.875 7.234 1 95 111 PRO A N 1
ATOM 853 C CA . PRO A 1 111 ? -5.082 -25.062 8.352 1 95 111 PRO A CA 1
ATOM 854 C C . PRO A 1 111 ? -4.117 -23.953 7.91 1 95 111 PRO A C 1
ATOM 856 O O . PRO A 1 111 ? -4.203 -22.828 8.398 1 95 111 PRO A O 1
ATOM 859 N N . ASP A 1 112 ? -3.254 -24.297 7.012 1 94 112 ASP A N 1
ATOM 860 C CA . ASP A 1 112 ? -2.27 -23.328 6.551 1 94 112 ASP A CA 1
ATOM 861 C C . ASP A 1 112 ? -2.943 -22.172 5.809 1 94 112 ASP A C 1
ATOM 863 O O . ASP A 1 112 ? -2.602 -21 6.02 1 94 112 ASP A O 1
ATOM 867 N N . LEU A 1 113 ? -3.811 -22.547 4.953 1 94.38 113 LEU A N 1
ATOM 868 C CA . LEU A 1 113 ? -4.535 -21.531 4.199 1 94.38 113 LEU A CA 1
ATOM 869 C C . LEU A 1 113 ? -5.383 -20.672 5.125 1 94.38 113 LEU A C 1
ATOM 871 O O . LEU A 1 113 ? -5.477 -19.453 4.938 1 94.38 113 LEU A O 1
ATOM 875 N N . ALA A 1 114 ? -5.988 -21.312 6.086 1 94.25 114 ALA A N 1
ATOM 876 C CA . ALA A 1 114 ? -6.777 -20.562 7.062 1 94.25 114 ALA A CA 1
ATOM 877 C C . ALA A 1 114 ? -5.914 -19.531 7.793 1 94.25 114 ALA A C 1
ATOM 879 O O . ALA A 1 114 ? -6.305 -18.375 7.926 1 94.25 114 ALA A O 1
ATOM 880 N N . ALA A 1 115 ? -4.754 -19.922 8.188 1 90.19 115 ALA A N 1
ATOM 881 C CA . ALA A 1 115 ? -3.83 -19.047 8.898 1 90.19 115 ALA A CA 1
ATOM 882 C C . ALA A 1 115 ? -3.361 -17.906 8 1 90.19 115 ALA A C 1
ATOM 884 O O . ALA A 1 115 ? -3.26 -16.75 8.445 1 90.19 115 ALA A O 1
ATOM 885 N N . ALA A 1 116 ? -3.17 -18.156 6.781 1 89.44 116 ALA A N 1
ATOM 886 C CA . ALA A 1 116 ? -2.625 -17.172 5.848 1 89.44 116 ALA A CA 1
ATOM 887 C C . ALA A 1 116 ? -3.707 -16.203 5.371 1 89.44 116 ALA A C 1
ATOM 889 O O . ALA A 1 116 ? -3.447 -15.016 5.18 1 89.44 116 ALA A O 1
ATOM 890 N N . SER A 1 117 ? -4.914 -16.688 5.254 1 90.69 117 SER A N 1
ATOM 891 C CA . SER A 1 117 ? -5.926 -15.945 4.508 1 90.69 117 SER A CA 1
ATOM 892 C C . SER A 1 117 ? -6.977 -15.359 5.441 1 90.69 117 SER A C 1
ATOM 894 O O . SER A 1 117 ? -7.652 -14.391 5.09 1 90.69 117 SER A O 1
ATOM 896 N N . GLY A 1 118 ? -7.219 -16.016 6.586 1 89.5 118 GLY A N 1
ATOM 897 C CA . GLY A 1 118 ? -8.32 -15.641 7.453 1 89.5 118 GLY A CA 1
ATOM 898 C C . GLY A 1 118 ? -9.633 -16.297 7.07 1 89.5 118 GLY A C 1
ATOM 899 O O . GLY A 1 118 ? -10.656 -16.078 7.723 1 89.5 118 GLY A O 1
ATOM 900 N N . LEU A 1 119 ? -9.625 -17.078 6.012 1 94.06 119 LEU A N 1
ATOM 901 C CA . LEU A 1 119 ? -10.812 -17.859 5.672 1 94.06 119 LEU A CA 1
ATOM 902 C C . LEU A 1 119 ? -11.078 -18.938 6.715 1 94.06 119 LEU A C 1
ATOM 904 O O . LEU A 1 119 ? -10.148 -19.422 7.363 1 94.06 119 LEU A O 1
ATOM 908 N N . THR A 1 120 ? -12.305 -19.328 6.812 1 92.94 120 THR A N 1
ATOM 909 C CA . THR A 1 120 ? -12.672 -20.312 7.828 1 92.94 120 THR A CA 1
ATOM 910 C C . THR A 1 120 ? -12.164 -21.703 7.445 1 92.94 120 THR A C 1
ATOM 912 O O . THR A 1 120 ? -12.445 -22.188 6.348 1 92.94 120 THR A O 1
ATOM 915 N N . GLN A 1 121 ? -11.461 -22.234 8.391 1 95.69 121 GLN A N 1
ATOM 916 C CA . GLN A 1 121 ? -10.977 -23.594 8.156 1 95.69 121 GLN A CA 1
ATOM 917 C C . GLN A 1 121 ? -12.133 -24.547 7.859 1 95.69 121 GLN A C 1
ATOM 919 O O . GLN A 1 121 ? -13.164 -24.5 8.523 1 95.69 121 GLN A O 1
ATOM 924 N N . GLY A 1 122 ? -11.922 -25.391 6.832 1 97.44 122 GLY A N 1
ATOM 925 C CA . GLY A 1 122 ? -12.922 -26.375 6.469 1 97.44 122 GLY A CA 1
ATOM 926 C C . GLY A 1 122 ? -13.938 -25.859 5.469 1 97.44 122 GLY A C 1
ATOM 927 O O . GLY A 1 122 ? -14.672 -26.641 4.863 1 97.44 122 GLY A O 1
ATOM 928 N N . ALA A 1 123 ? -14.031 -24.594 5.262 1 97.12 123 ALA A N 1
ATOM 929 C CA . ALA A 1 123 ? -14.984 -24.016 4.324 1 97.12 123 ALA A CA 1
ATOM 930 C C . ALA A 1 123 ? -14.68 -24.453 2.893 1 97.12 123 ALA A C 1
ATOM 932 O O . ALA A 1 123 ? -13.516 -24.516 2.49 1 97.12 123 ALA A O 1
ATOM 933 N N . PRO A 1 124 ? -15.734 -24.812 2.123 1 98.06 124 PRO A N 1
ATOM 934 C CA . PRO A 1 124 ? -15.523 -25.125 0.707 1 98.06 124 PRO A CA 1
ATOM 935 C C . PRO A 1 124 ? -15.031 -23.922 -0.09 1 98.06 124 PRO A C 1
ATOM 937 O O . PRO A 1 124 ? -15.539 -22.812 0.087 1 98.06 124 PRO A O 1
ATOM 940 N N . ILE A 1 125 ? -14.008 -24.141 -0.922 1 98.12 125 ILE A N 1
ATOM 941 C CA . ILE A 1 125 ? -13.477 -23.062 -1.753 1 98.12 125 ILE A CA 1
ATOM 942 C C . ILE A 1 125 ? -13.242 -23.578 -3.172 1 98.12 125 ILE A C 1
ATOM 944 O O . ILE A 1 125 ? -13.125 -24.781 -3.391 1 98.12 125 ILE A O 1
ATOM 948 N N . THR A 1 126 ? -13.273 -22.672 -4.117 1 98.06 126 THR A N 1
ATOM 949 C CA . THR A 1 126 ? -12.773 -22.891 -5.469 1 98.06 126 THR A CA 1
ATOM 950 C C . THR A 1 126 ? -11.398 -22.25 -5.656 1 98.06 126 THR A C 1
ATOM 952 O O . THR A 1 126 ? -11.219 -21.078 -5.375 1 98.06 126 THR A O 1
ATOM 955 N N . VAL A 1 127 ? -10.461 -23.047 -6.035 1 97.88 127 VAL A N 1
ATOM 956 C CA . VAL A 1 127 ? -9.109 -22.562 -6.27 1 97.88 127 VAL A CA 1
ATOM 957 C C . VAL A 1 127 ? -8.852 -22.438 -7.77 1 97.88 127 VAL A C 1
ATOM 959 O O . VAL A 1 127 ? -9.07 -23.391 -8.523 1 97.88 127 VAL A O 1
ATOM 962 N N . VAL A 1 128 ? -8.453 -21.297 -8.195 1 97.19 128 VAL A N 1
ATOM 963 C CA . VAL A 1 128 ? -8.164 -21.016 -9.602 1 97.19 128 VAL A CA 1
ATOM 964 C C . VAL A 1 128 ? -6.699 -20.609 -9.758 1 97.19 128 VAL A C 1
ATOM 966 O O . VAL A 1 128 ? -6.219 -19.719 -9.055 1 97.19 128 VAL A O 1
ATOM 969 N N . GLU A 1 129 ? -6.016 -21.297 -10.586 1 96.44 129 GLU A N 1
ATOM 970 C CA . GLU A 1 129 ? -4.66 -20.906 -10.969 1 96.44 129 GLU A CA 1
ATOM 971 C C . GLU A 1 129 ? -4.613 -20.375 -12.398 1 96.44 129 GLU A C 1
ATOM 973 O O . GLU A 1 129 ? -5.203 -20.969 -13.305 1 96.44 129 GLU A O 1
ATOM 978 N N . ARG A 1 130 ? -3.975 -19.281 -12.555 1 95.62 130 ARG A N 1
ATOM 979 C CA . ARG A 1 130 ? -3.943 -18.594 -13.852 1 95.62 130 ARG A CA 1
ATOM 980 C C . ARG A 1 130 ? -2.535 -18.125 -14.18 1 95.62 130 ARG A C 1
ATOM 982 O O . ARG A 1 130 ? -1.758 -17.797 -13.289 1 95.62 130 ARG A O 1
ATOM 989 N N . LEU A 1 131 ? -2.238 -18.156 -15.422 1 95 131 LEU A N 1
ATOM 990 C CA . LEU A 1 131 ? -1.067 -17.484 -15.977 1 95 131 LEU A CA 1
ATOM 991 C C . LEU A 1 131 ? -1.474 -16.25 -16.766 1 95 131 LEU A C 1
ATOM 993 O O . LEU A 1 131 ? -2.361 -16.312 -17.625 1 95 131 LEU A O 1
ATOM 997 N N . ARG A 1 132 ? -0.906 -15.156 -16.453 1 91.75 132 ARG A N 1
ATOM 998 C CA . ARG A 1 132 ? -1.24 -13.914 -17.156 1 91.75 132 ARG A CA 1
ATOM 999 C C . ARG A 1 132 ? -0.054 -13.406 -17.969 1 91.75 132 ARG A C 1
ATOM 1001 O O . ARG A 1 132 ? 1.073 -13.367 -17.469 1 91.75 132 ARG A O 1
ATOM 1008 N N . LEU A 1 133 ? -0.411 -13.055 -19.125 1 91.88 133 LEU A N 1
ATOM 1009 C CA . LEU A 1 133 ? 0.567 -12.477 -20.047 1 91.88 133 LEU A CA 1
ATOM 1010 C C . LEU A 1 133 ? 0.282 -11 -20.281 1 91.88 133 LEU A C 1
ATOM 1012 O O . LEU A 1 133 ? -0.864 -10.609 -20.516 1 91.88 133 LEU A O 1
ATOM 1016 N N . ILE A 1 134 ? 1.289 -10.211 -20.094 1 88.06 134 ILE A N 1
ATOM 1017 C CA . ILE A 1 134 ? 1.227 -8.797 -20.438 1 88.06 134 ILE A CA 1
ATOM 1018 C C . ILE A 1 134 ? 2.078 -8.523 -21.688 1 88.06 134 ILE A C 1
ATOM 1020 O O . ILE A 1 134 ? 3.283 -8.789 -21.688 1 88.06 134 ILE A O 1
ATOM 1024 N N . ASP A 1 135 ? 1.4 -8.039 -22.719 1 88.69 135 ASP A N 1
ATOM 1025 C CA . ASP A 1 135 ? 2.043 -7.855 -24.016 1 88.69 135 ASP A CA 1
ATOM 1026 C C . ASP A 1 135 ? 2.738 -9.141 -24.469 1 88.69 135 ASP A C 1
ATOM 1028 O O . ASP A 1 135 ? 3.91 -9.109 -24.859 1 88.69 135 ASP A O 1
ATOM 1032 N N . ASN A 1 136 ? 2.092 -10.203 -24.188 1 91 136 ASN A N 1
ATOM 1033 C CA . ASN A 1 136 ? 2.434 -11.547 -24.656 1 91 136 ASN A CA 1
ATOM 1034 C C . ASN A 1 136 ? 3.627 -12.109 -23.891 1 91 136 ASN A C 1
ATOM 1036 O O . ASN A 1 136 ? 4.242 -13.086 -24.328 1 91 136 ASN A O 1
ATOM 1040 N N . VAL A 1 137 ? 4.008 -11.484 -22.875 1 92 137 VAL A N 1
ATOM 1041 C CA . VAL A 1 137 ? 5.055 -11.992 -22 1 92 137 VAL A CA 1
ATOM 1042 C C . VAL A 1 137 ? 4.438 -12.516 -20.703 1 92 137 VAL A C 1
ATOM 1044 O O . VAL A 1 137 ? 3.666 -11.812 -20.047 1 92 137 VAL A O 1
ATOM 1047 N N . PRO A 1 138 ? 4.711 -13.758 -20.344 1 94.88 138 PRO A N 1
ATOM 1048 C CA . PRO A 1 138 ? 4.18 -14.281 -19.078 1 94.88 138 PRO A CA 1
ATOM 1049 C C . PRO A 1 138 ? 4.832 -13.633 -17.859 1 94.88 138 PRO A C 1
ATOM 1051 O O . PRO A 1 138 ? 6.02 -13.852 -17.609 1 94.88 138 PRO A O 1
ATOM 1054 N N . LEU A 1 139 ? 4.012 -12.953 -17.016 1 93.31 139 LEU A N 1
ATOM 1055 C CA . LEU A 1 139 ? 4.625 -12.156 -15.961 1 93.31 139 LEU A CA 1
ATOM 1056 C C . LEU A 1 139 ? 3.988 -12.469 -14.609 1 93.31 139 LEU A C 1
ATOM 1058 O O . LEU A 1 139 ? 4.547 -12.133 -13.562 1 93.31 139 LEU A O 1
ATOM 1062 N N . ILE A 1 140 ? 2.85 -13.102 -14.625 1 94.31 140 ILE A N 1
ATOM 1063 C CA . ILE A 1 140 ? 2.156 -13.297 -13.352 1 94.31 140 ILE A CA 1
ATOM 1064 C C . ILE A 1 140 ? 1.564 -14.703 -13.305 1 94.31 140 ILE A C 1
ATOM 1066 O O . ILE A 1 140 ? 0.89 -15.141 -14.242 1 94.31 140 ILE A O 1
ATOM 1070 N N . ARG A 1 141 ? 1.848 -15.414 -12.344 1 95.75 141 ARG A N 1
ATOM 1071 C CA . ARG A 1 141 ? 1.14 -16.641 -11.977 1 95.75 141 ARG A CA 1
ATOM 1072 C C . ARG A 1 141 ? 0.282 -16.422 -10.734 1 95.75 141 ARG A C 1
ATOM 1074 O O . ARG A 1 141 ? 0.807 -16.156 -9.648 1 95.75 141 ARG A O 1
ATOM 1081 N N . ASP A 1 142 ? -0.946 -16.578 -10.898 1 95 142 ASP A N 1
ATOM 1082 C CA . ASP A 1 142 ? -1.914 -16.188 -9.875 1 95 142 ASP A CA 1
ATOM 1083 C C . ASP A 1 142 ? -2.678 -17.406 -9.359 1 95 142 ASP A C 1
ATOM 1085 O O . ASP A 1 142 ? -3.125 -18.25 -10.141 1 95 142 ASP A O 1
ATOM 1089 N N . ARG A 1 143 ? -2.713 -17.516 -8.07 1 95.94 143 ARG A N 1
ATOM 1090 C CA . ARG A 1 143 ? -3.566 -18.5 -7.418 1 95.94 143 ARG A CA 1
ATOM 1091 C C . ARG A 1 143 ? -4.598 -17.828 -6.52 1 95.94 143 ARG A C 1
ATOM 1093 O O . ARG A 1 143 ? -4.242 -17.203 -5.512 1 95.94 143 ARG A O 1
ATOM 1100 N N . SER A 1 144 ? -5.832 -17.953 -6.863 1 96.62 144 SER A N 1
ATOM 1101 C CA . SER A 1 144 ? -6.926 -17.359 -6.109 1 96.62 144 SER A CA 1
ATOM 1102 C C . SER A 1 144 ? -7.816 -18.422 -5.477 1 96.62 144 SER A C 1
ATOM 1104 O O . SER A 1 144 ? -8.148 -19.422 -6.113 1 96.62 144 SER A O 1
ATOM 1106 N N . CYS A 1 145 ? -8.164 -18.172 -4.254 1 97.88 145 CYS A N 1
ATOM 1107 C CA . CYS A 1 145 ? -9.133 -19 -3.531 1 97.88 145 CY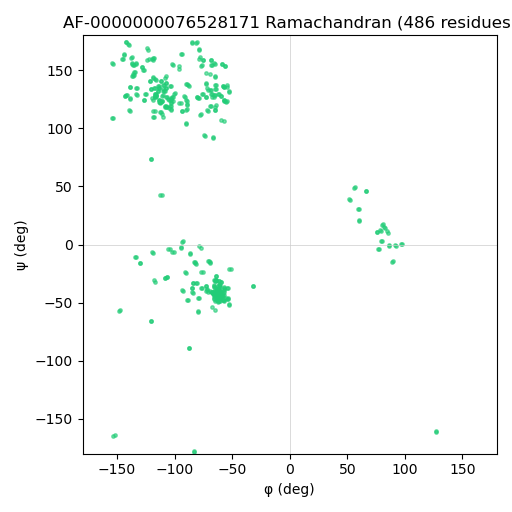S A CA 1
ATOM 1108 C C . CYS A 1 145 ? -10.414 -18.219 -3.258 1 97.88 145 CYS A C 1
ATOM 1110 O O . CYS A 1 145 ? -10.383 -17.172 -2.605 1 97.88 145 CYS A O 1
ATOM 1112 N N . PHE A 1 146 ? -11.492 -18.766 -3.734 1 97.56 146 PHE A N 1
ATOM 1113 C CA . PHE A 1 146 ? -12.789 -18.125 -3.529 1 97.56 146 PHE A CA 1
ATOM 1114 C C . PHE A 1 146 ? -13.68 -18.984 -2.648 1 97.56 146 PHE A C 1
ATOM 1116 O O . PHE A 1 146 ? -13.812 -20.188 -2.877 1 97.56 146 PHE A O 1
ATOM 1123 N N . LEU A 1 147 ? -14.305 -18.375 -1.634 1 97.38 147 LEU A N 1
ATOM 1124 C CA . LEU A 1 147 ? -15.352 -19.094 -0.913 1 97.38 147 LEU A CA 1
ATOM 1125 C C . LEU A 1 147 ? -16.453 -19.547 -1.865 1 97.38 147 LEU A C 1
ATOM 1127 O O . LEU A 1 147 ? -17.078 -18.734 -2.543 1 97.38 147 LEU A O 1
ATOM 1131 N N . ALA A 1 148 ? -16.703 -20.781 -1.845 1 97.12 148 ALA A N 1
ATOM 1132 C CA . ALA A 1 148 ? -17.609 -21.359 -2.822 1 97.12 148 ALA A CA 1
ATOM 1133 C C . ALA A 1 148 ? -19.031 -20.828 -2.629 1 97.12 148 ALA A C 1
ATOM 1135 O O . ALA A 1 148 ? -19.766 -20.625 -3.6 1 97.12 148 ALA A O 1
ATOM 1136 N N . GLU A 1 149 ? -19.406 -20.609 -1.425 1 95.88 149 GLU A N 1
ATOM 1137 C CA . GLU A 1 149 ? -20.75 -20.141 -1.114 1 95.88 149 GLU A CA 1
ATOM 1138 C C . GLU A 1 149 ? -20.984 -18.734 -1.669 1 95.88 149 GLU A C 1
ATOM 1140 O O . GLU A 1 149 ? -22.109 -18.375 -2.027 1 95.88 149 GLU A O 1
ATOM 1145 N N . MET A 1 150 ? -19.969 -17.969 -1.752 1 95.75 150 MET A N 1
ATOM 1146 C CA . MET A 1 150 ? -20.078 -16.578 -2.188 1 95.75 150 MET A CA 1
ATOM 1147 C C . MET A 1 150 ? -19.844 -16.469 -3.688 1 95.75 150 MET A C 1
ATOM 1149 O O . MET A 1 150 ? -20.438 -15.617 -4.352 1 95.75 150 MET A O 1
ATOM 1153 N N . VAL A 1 151 ? -18.922 -17.203 -4.164 1 96.56 151 VAL A N 1
ATOM 1154 C CA . VAL A 1 151 ? -18.578 -17.109 -5.578 1 96.56 151 VAL A CA 1
ATOM 1155 C C . VAL A 1 151 ? -18.781 -18.469 -6.242 1 96.56 151 VAL A C 1
ATOM 1157 O O . VAL A 1 151 ? -17.812 -19.125 -6.633 1 96.56 151 VAL A O 1
ATOM 1160 N N . PRO A 1 152 ? -19.953 -18.844 -6.441 1 95.31 152 PRO A N 1
ATOM 1161 C CA . PRO A 1 152 ? -20.219 -20.094 -7.145 1 95.31 152 PRO A CA 1
ATOM 1162 C C . PRO A 1 152 ? -20.062 -19.969 -8.656 1 95.31 152 PRO A C 1
ATOM 1164 O O . PRO A 1 152 ? -20 -18.859 -9.188 1 95.31 152 PRO A O 1
ATOM 1167 N N . GLY A 1 153 ? -19.906 -21.094 -9.336 1 93.06 153 GLY A N 1
ATOM 1168 C CA . GLY A 1 153 ? -20.109 -21.172 -10.773 1 93.06 153 GLY A CA 1
ATOM 1169 C C . GLY A 1 153 ? -18.906 -20.703 -11.57 1 93.06 153 GLY A C 1
ATOM 1170 O O . GLY A 1 153 ? -19.047 -20.328 -12.742 1 93.06 153 GLY A O 1
ATOM 1171 N N . LEU A 1 154 ? -17.797 -20.594 -10.898 1 94.44 154 LEU A N 1
ATOM 1172 C CA . LEU A 1 154 ? -16.625 -20.219 -11.68 1 94.44 154 LEU A CA 1
ATOM 1173 C C . LEU A 1 154 ? -16.344 -21.25 -12.773 1 94.44 154 LEU A C 1
ATOM 1175 O O . LEU A 1 154 ? -16.422 -22.453 -12.523 1 94.44 154 LEU A O 1
ATOM 1179 N N . SER A 1 155 ? -16.219 -20.797 -13.977 1 94.38 155 SER A N 1
ATOM 1180 C CA . SER A 1 155 ? -15.875 -21.609 -15.148 1 94.38 155 SER A CA 1
ATOM 1181 C C . SER A 1 155 ? -14.625 -21.078 -15.844 1 94.38 155 SER A C 1
ATOM 1183 O O . SER A 1 155 ? -14.141 -20 -15.516 1 94.38 155 SER A O 1
ATOM 1185 N N . GLN A 1 156 ? -14.156 -21.938 -16.734 1 93.19 156 GLN A N 1
ATOM 1186 C CA . GLN A 1 156 ? -12.992 -21.5 -17.5 1 93.19 156 GLN A CA 1
ATOM 1187 C C . GLN A 1 156 ? -13.273 -20.203 -18.25 1 93.19 156 GLN A C 1
ATOM 1189 O O . GLN A 1 156 ? -12.422 -19.312 -18.297 1 93.19 156 GLN A O 1
ATOM 1194 N N . GLN A 1 157 ? -14.398 -20.078 -18.797 1 92.81 157 GLN A N 1
ATOM 1195 C CA . GLN A 1 157 ? -14.773 -18.891 -19.547 1 92.81 157 GLN A CA 1
ATOM 1196 C C . GLN A 1 157 ? -14.75 -17.641 -18.656 1 92.81 157 GLN A C 1
ATOM 1198 O O . GLN A 1 157 ? -14.203 -16.609 -19.031 1 92.81 157 GLN A O 1
ATOM 1203 N N . ILE A 1 158 ? -15.305 -17.766 -17.516 1 92.69 158 ILE A N 1
ATOM 1204 C CA . ILE A 1 158 ? -15.352 -16.641 -16.578 1 92.69 158 ILE A CA 1
ATOM 1205 C C . ILE A 1 158 ? -13.938 -16.281 -16.125 1 92.69 158 ILE A C 1
ATOM 1207 O O . ILE A 1 158 ? -13.578 -15.102 -16.094 1 92.69 158 ILE A O 1
ATOM 1211 N N . VAL A 1 159 ? -13.148 -17.297 -15.805 1 91.62 159 VAL A N 1
ATOM 1212 C CA . VAL A 1 159 ? -11.805 -17.141 -15.266 1 91.62 159 VAL A CA 1
ATOM 1213 C C . VAL A 1 159 ? -10.922 -16.438 -16.297 1 91.62 159 VAL A C 1
ATOM 1215 O O . VAL A 1 159 ? -10.125 -15.555 -15.938 1 91.62 159 VAL A O 1
ATOM 1218 N N . GLU A 1 160 ? -11.031 -16.797 -17.531 1 91 160 GLU A N 1
ATOM 1219 C CA . GLU A 1 160 ? -10.141 -16.234 -18.547 1 91 160 GLU A CA 1
ATOM 1220 C C . GLU A 1 160 ? -10.641 -14.883 -19.031 1 91 160 GLU A C 1
ATOM 1222 O O . GLU A 1 160 ? -9.898 -14.141 -19.688 1 91 160 GLU A O 1
ATOM 1227 N N . ALA A 1 161 ? -11.852 -14.539 -18.766 1 87.81 161 ALA A N 1
ATOM 1228 C CA . ALA A 1 161 ? -12.359 -13.203 -19.047 1 87.81 161 ALA A CA 1
ATOM 1229 C C . ALA A 1 161 ? -12.086 -12.258 -17.875 1 87.81 161 ALA A C 1
ATOM 1231 O O . ALA A 1 161 ? -11.008 -11.656 -17.797 1 87.81 161 ALA A O 1
ATOM 1232 N N . SER A 1 162 ? -12.938 -12.133 -16.891 1 87.19 162 SER A N 1
ATOM 1233 C CA . SER A 1 162 ? -12.758 -11.352 -15.664 1 87.19 162 SER A CA 1
ATOM 1234 C C . SER A 1 162 ? -13.602 -11.906 -14.523 1 87.19 162 SER A C 1
ATOM 1236 O O . SER A 1 162 ? -14.812 -11.703 -14.477 1 87.19 162 SER A O 1
ATOM 1238 N N . VAL A 1 163 ? -12.977 -12.469 -13.625 1 89.88 163 VAL A N 1
ATOM 1239 C CA . VAL A 1 163 ? -13.664 -13.008 -12.453 1 89.88 163 VAL A CA 1
ATOM 1240 C C . VAL A 1 163 ? -14.367 -11.883 -11.703 1 89.88 163 VAL A C 1
ATOM 1242 O O . VAL A 1 163 ? -15.469 -12.07 -11.18 1 89.88 163 VAL A O 1
ATOM 1245 N N . TYR A 1 164 ? -13.781 -10.766 -11.695 1 87.81 164 TYR A N 1
ATOM 1246 C CA . TYR A 1 164 ? -14.359 -9.672 -10.938 1 87.81 164 TYR A CA 1
ATOM 1247 C C . TYR A 1 164 ? -15.609 -9.133 -11.625 1 87.81 164 TYR A C 1
ATOM 1249 O O . TYR A 1 164 ? -16.547 -8.68 -10.961 1 87.81 164 TYR A O 1
ATOM 1257 N N . ARG A 1 165 ? -15.57 -9.125 -12.922 1 85.88 165 ARG A N 1
ATOM 1258 C CA . ARG A 1 165 ? -16.812 -8.797 -13.625 1 85.88 165 ARG A CA 1
ATOM 1259 C C . ARG A 1 165 ? -17.938 -9.742 -13.227 1 85.88 165 ARG A C 1
ATOM 1261 O O . ARG A 1 165 ? -19.078 -9.312 -13.016 1 85.88 165 ARG A O 1
ATOM 1268 N N . TYR A 1 166 ? -17.625 -10.953 -13.156 1 92.19 166 TYR A N 1
ATOM 1269 C CA . TYR A 1 166 ? -18.594 -11.969 -12.742 1 92.19 166 TYR A CA 1
ATOM 1270 C C . TYR A 1 166 ? -19.062 -11.734 -11.312 1 92.19 166 TYR A C 1
ATOM 1272 O O . TYR A 1 166 ? -20.266 -11.719 -11.039 1 92.19 166 TYR A O 1
ATOM 1280 N N . ILE A 1 167 ? -18.156 -11.484 -10.367 1 92.5 167 ILE A N 1
ATOM 1281 C CA . ILE A 1 167 ? -18.422 -11.305 -8.945 1 92.5 167 ILE A CA 1
ATOM 1282 C C . ILE A 1 167 ? -19.312 -10.086 -8.734 1 92.5 167 ILE A C 1
ATOM 1284 O O . ILE A 1 167 ? -20.344 -10.164 -8.07 1 92.5 167 ILE A O 1
ATOM 1288 N N . GLU A 1 168 ? -18.953 -9.031 -9.32 1 88.12 168 GLU A N 1
ATOM 1289 C CA . GLU A 1 168 ? -19.672 -7.777 -9.086 1 88.12 168 GLU A CA 1
ATOM 1290 C C . GLU A 1 168 ? -20.891 -7.664 -9.984 1 88.12 168 GLU A C 1
ATOM 1292 O O . GLU A 1 168 ? -21.922 -7.137 -9.562 1 88.12 168 GLU A O 1
ATOM 1297 N N . GLY A 1 169 ? -20.828 -8.109 -11.203 1 88.75 169 GLY A N 1
ATOM 1298 C CA . GLY A 1 169 ? -21.922 -7.996 -12.156 1 88.75 169 GLY A CA 1
ATOM 1299 C C . GLY A 1 169 ? -23 -9.047 -11.961 1 88.75 169 GLY A C 1
ATOM 1300 O O . GLY A 1 169 ? -24.156 -8.711 -11.719 1 88.75 169 GLY A O 1
ATOM 1301 N N . GLU A 1 170 ? -22.625 -10.242 -12.016 1 90.88 170 GLU A N 1
ATOM 1302 C CA . GLU A 1 170 ? -23.578 -11.336 -12 1 90.88 170 GLU A CA 1
ATOM 1303 C C . GLU A 1 170 ? -23.953 -11.711 -10.57 1 90.88 170 GLU A C 1
ATOM 1305 O O . GLU A 1 170 ? -25.141 -11.953 -10.273 1 90.88 170 GLU A O 1
ATOM 1310 N N . LEU A 1 171 ? -23.031 -11.75 -9.664 1 93.81 171 LEU A N 1
ATOM 1311 C CA . LEU A 1 171 ? -23.312 -12.211 -8.312 1 93.81 171 LEU A CA 1
ATOM 1312 C C . LEU A 1 171 ? -23.734 -11.055 -7.414 1 93.81 171 LEU A C 1
ATOM 1314 O O . LEU A 1 171 ? -24.281 -11.266 -6.336 1 93.81 171 LEU A O 1
ATOM 1318 N N . GLY A 1 172 ? -23.297 -9.82 -7.812 1 91.38 172 GLY A N 1
ATOM 1319 C CA . GLY A 1 172 ? -23.719 -8.641 -7.074 1 91.38 172 GLY A CA 1
ATOM 1320 C C . GLY A 1 172 ? -22.938 -8.43 -5.789 1 91.38 172 GLY A C 1
ATOM 1321 O O . GLY A 1 172 ? -23.375 -7.699 -4.902 1 91.38 172 GLY A O 1
ATOM 1322 N N . ILE A 1 173 ? -21.875 -9.133 -5.605 1 91.06 173 ILE A N 1
ATOM 1323 C CA . ILE A 1 173 ? -21.031 -8.945 -4.434 1 91.06 173 ILE A CA 1
ATOM 1324 C C . ILE A 1 173 ? -20.359 -7.578 -4.492 1 91.06 173 ILE A C 1
ATOM 1326 O O . ILE A 1 173 ? -19.781 -7.207 -5.52 1 91.06 173 ILE A O 1
ATOM 1330 N N . ARG A 1 174 ? -20.484 -6.828 -3.498 1 87.38 174 ARG A N 1
ATOM 1331 C CA . ARG A 1 174 ? -19.797 -5.551 -3.387 1 87.38 174 ARG A CA 1
ATOM 1332 C C . ARG A 1 174 ? -18.438 -5.719 -2.717 1 87.38 174 ARG A C 1
ATOM 1334 O O . ARG A 1 174 ? -18.344 -5.852 -1.495 1 87.38 174 ARG A O 1
ATOM 1341 N N . VAL A 1 175 ? -17.422 -5.664 -3.551 1 89.69 175 VAL A N 1
ATOM 1342 C CA . VAL A 1 175 ? -16.062 -5.762 -3.043 1 89.69 175 VAL A CA 1
ATOM 1343 C C . VAL A 1 175 ? -15.688 -4.473 -2.314 1 89.69 175 VAL A C 1
ATOM 1345 O O . VAL A 1 175 ? -15.977 -3.373 -2.793 1 89.69 175 VAL A O 1
ATOM 1348 N N . ALA A 1 176 ? -14.992 -4.562 -1.149 1 86.5 176 ALA A N 1
ATOM 1349 C CA . ALA A 1 176 ? -14.742 -3.371 -0.347 1 86.5 176 ALA A CA 1
ATOM 1350 C C . ALA A 1 176 ? -13.25 -3.139 -0.163 1 86.5 176 ALA A C 1
ATOM 1352 O O . ALA A 1 176 ? -12.688 -2.188 -0.713 1 86.5 176 ALA A O 1
ATOM 1353 N N . THR A 1 177 ? -12.633 -4.023 0.515 1 86.25 177 THR A N 1
ATOM 1354 C CA . THR A 1 177 ? -11.25 -3.783 0.912 1 86.25 177 THR A CA 1
ATOM 1355 C C . THR A 1 177 ? -10.406 -5.035 0.708 1 86.25 177 THR A C 1
ATOM 1357 O O . THR A 1 177 ? -10.938 -6.148 0.657 1 86.25 177 THR A O 1
ATOM 1360 N N . ALA A 1 178 ? -9.133 -4.812 0.543 1 89.19 178 ALA A N 1
ATOM 1361 C CA . ALA A 1 178 ? -8.156 -5.895 0.48 1 89.19 178 ALA A CA 1
ATOM 1362 C C . ALA A 1 178 ? -6.957 -5.605 1.373 1 89.19 178 ALA A C 1
ATOM 1364 O O . ALA A 1 178 ? -6.43 -4.488 1.372 1 89.19 178 ALA A O 1
ATOM 1365 N N . SER A 1 179 ? -6.602 -6.523 2.219 1 87.94 179 SER A N 1
ATOM 1366 C CA . SER A 1 179 ? -5.344 -6.492 2.961 1 87.94 179 SER A CA 1
ATOM 1367 C C . SER A 1 179 ? -4.238 -7.219 2.203 1 87.94 179 SER A C 1
ATOM 1369 O O . SER A 1 179 ? -4.379 -8.398 1.87 1 87.94 179 SER A O 1
ATOM 1371 N N . ARG A 1 180 ? -3.086 -6.48 2.01 1 89.12 180 ARG A N 1
ATOM 1372 C CA . ARG A 1 180 ? -2.072 -7.027 1.113 1 89.12 180 ARG A CA 1
ATOM 1373 C C . ARG A 1 180 ? -0.711 -7.086 1.798 1 89.12 180 ARG A C 1
ATOM 1375 O O . ARG A 1 180 ? -0.402 -6.25 2.65 1 89.12 180 ARG A O 1
ATOM 1382 N N . GLU A 1 181 ? -0.034 -8.047 1.335 1 88.5 181 GLU A N 1
ATOM 1383 C CA . GLU A 1 181 ? 1.368 -8.195 1.712 1 88.5 181 GLU A CA 1
ATOM 1384 C C . GLU A 1 181 ? 2.244 -8.461 0.489 1 88.5 181 GLU A C 1
ATOM 1386 O O . GLU A 1 181 ? 1.888 -9.266 -0.375 1 88.5 181 GLU A O 1
ATOM 1391 N N . VAL A 1 182 ? 3.363 -7.758 0.426 1 89.94 182 VAL A N 1
ATOM 1392 C CA . VAL A 1 182 ? 4.316 -7.941 -0.662 1 89.94 182 VAL A CA 1
ATOM 1393 C C . VAL A 1 182 ? 5.641 -8.461 -0.107 1 89.94 182 VAL A C 1
ATOM 1395 O O . VAL A 1 182 ? 6.168 -7.926 0.871 1 89.94 182 VAL A O 1
ATOM 1398 N N . ARG A 1 183 ? 6.125 -9.477 -0.679 1 92.75 183 ARG A N 1
ATOM 1399 C CA . ARG A 1 183 ? 7.438 -10.016 -0.335 1 92.75 183 ARG A CA 1
ATOM 1400 C C . ARG A 1 183 ? 8.195 -10.461 -1.584 1 92.75 183 ARG A C 1
ATOM 1402 O O . ARG A 1 183 ? 7.641 -10.445 -2.688 1 92.75 183 ARG A O 1
ATOM 1409 N N . VAL A 1 184 ? 9.453 -10.789 -1.356 1 93.44 184 VAL A N 1
ATOM 1410 C CA . VAL A 1 184 ? 10.273 -11.336 -2.428 1 93.44 184 VAL A CA 1
ATOM 1411 C C . VAL A 1 184 ? 10.711 -12.758 -2.07 1 93.44 184 VAL A C 1
ATOM 1413 O O . VAL A 1 184 ? 11.164 -13.008 -0.952 1 93.44 184 VAL A O 1
ATOM 1416 N N . ASP A 1 185 ? 10.469 -13.641 -2.967 1 94.19 185 ASP A N 1
ATOM 1417 C CA . ASP A 1 185 ? 10.883 -15.031 -2.799 1 94.19 185 ASP A CA 1
ATOM 1418 C C . ASP A 1 185 ? 11.867 -15.445 -3.893 1 94.19 185 ASP A C 1
ATOM 1420 O O . ASP A 1 185 ? 11.922 -14.82 -4.953 1 94.19 185 ASP A O 1
ATOM 1424 N N . HIS A 1 186 ? 12.586 -16.547 -3.555 1 94.75 186 HIS A N 1
ATOM 1425 C CA . HIS A 1 186 ? 13.312 -17.203 -4.625 1 94.75 186 HIS A CA 1
ATOM 1426 C C . HIS A 1 186 ? 12.367 -17.781 -5.668 1 94.75 186 HIS A C 1
ATOM 1428 O O . HIS A 1 186 ? 11.281 -18.266 -5.324 1 94.75 186 HIS A O 1
ATOM 1434 N N . ALA A 1 187 ? 12.852 -17.703 -6.941 1 95.12 187 ALA A N 1
ATOM 1435 C CA . ALA A 1 187 ? 12.039 -18.344 -7.98 1 95.12 187 ALA A CA 1
ATOM 1436 C C . ALA A 1 187 ? 11.969 -19.844 -7.777 1 95.12 187 ALA A C 1
ATOM 1438 O O . ALA A 1 187 ? 12.984 -20.5 -7.551 1 95.12 187 ALA A O 1
ATOM 1439 N N . SER A 1 188 ? 10.781 -20.391 -7.777 1 95.31 188 SER A N 1
ATOM 1440 C CA . SER A 1 188 ? 10.586 -21.844 -7.738 1 95.31 188 SER A CA 1
ATOM 1441 C C . SER A 1 188 ? 10.805 -22.469 -9.109 1 95.31 188 SER A C 1
ATOM 1443 O O . SER A 1 188 ? 10.898 -21.75 -10.117 1 95.31 188 SER A O 1
ATOM 1445 N N . PRO A 1 189 ? 10.883 -23.797 -9.117 1 95.31 189 PRO A N 1
ATOM 1446 C CA . PRO A 1 189 ? 10.961 -24.453 -10.43 1 95.31 189 PRO A CA 1
ATOM 1447 C C . PRO A 1 189 ? 9.781 -24.109 -11.328 1 95.31 189 PRO A C 1
ATOM 1449 O O . PRO A 1 189 ? 9.961 -23.891 -12.531 1 95.31 189 PRO A O 1
ATOM 1452 N N . GLN A 1 190 ? 8.633 -24 -10.758 1 94.81 190 GLN A N 1
ATOM 1453 C CA . GLN A 1 190 ? 7.457 -23.641 -11.539 1 94.81 190 GLN A CA 1
ATOM 1454 C C . GLN A 1 190 ? 7.562 -22.203 -12.055 1 94.81 190 GLN A C 1
ATOM 1456 O O . GLN A 1 190 ? 7.176 -21.922 -13.195 1 94.81 190 GLN A O 1
ATOM 1461 N N . ASP A 1 191 ? 8.031 -21.328 -11.273 1 95.75 191 ASP A N 1
ATOM 1462 C CA . ASP A 1 191 ? 8.219 -19.938 -11.703 1 95.75 191 ASP A CA 1
ATOM 1463 C C . ASP A 1 191 ? 9.141 -19.875 -12.914 1 95.75 191 ASP A C 1
ATOM 1465 O O . ASP A 1 191 ? 8.836 -19.188 -13.898 1 95.75 191 ASP A O 1
ATOM 1469 N N . ARG A 1 192 ? 10.258 -20.578 -12.805 1 95.56 192 ARG A N 1
ATOM 1470 C CA . ARG A 1 192 ? 11.258 -20.594 -13.875 1 95.56 192 ARG A CA 1
ATOM 1471 C C . ARG A 1 192 ? 10.68 -21.156 -15.164 1 95.56 192 ARG A C 1
ATOM 1473 O O . ARG A 1 192 ? 11.055 -20.719 -16.266 1 95.56 192 ARG A O 1
ATOM 1480 N N . GLN A 1 193 ? 9.773 -22.047 -14.977 1 93.62 193 GLN A N 1
ATOM 1481 C CA . GLN A 1 193 ? 9.156 -22.703 -16.125 1 93.62 193 GLN A CA 1
ATOM 1482 C C . GLN A 1 193 ? 8.133 -21.797 -16.797 1 93.62 193 GLN A C 1
ATOM 1484 O O . GLN A 1 193 ? 8.055 -21.734 -18.031 1 93.62 193 GLN A O 1
ATOM 1489 N N . PHE A 1 194 ? 7.387 -21.016 -16.031 1 93.94 194 PHE A N 1
ATOM 1490 C CA . PHE A 1 194 ? 6.203 -20.359 -16.562 1 93.94 194 PHE A CA 1
ATOM 1491 C C . PHE A 1 194 ? 6.445 -18.859 -16.75 1 93.94 194 PHE A C 1
ATOM 1493 O O . PHE A 1 194 ? 5.824 -18.219 -17.594 1 93.94 194 PHE A O 1
ATOM 1500 N N . LEU A 1 195 ? 7.324 -18.25 -15.984 1 95.88 195 LEU A N 1
ATOM 1501 C CA . LEU A 1 195 ? 7.438 -16.797 -15.969 1 95.88 195 LEU A CA 1
ATOM 1502 C C . LEU A 1 195 ? 8.711 -16.344 -16.672 1 95.88 195 LEU A C 1
ATOM 1504 O O . LEU A 1 195 ? 9.734 -17.031 -16.609 1 95.88 195 LEU A O 1
ATOM 1508 N N . HIS A 1 196 ? 8.594 -15.234 -17.328 1 95.12 196 HIS A N 1
ATOM 1509 C CA . HIS A 1 196 ? 9.773 -14.516 -17.781 1 95.12 196 HIS A CA 1
ATOM 1510 C C . HIS A 1 196 ? 10.43 -13.734 -16.656 1 95.12 196 HIS A C 1
ATOM 1512 O O . HIS A 1 196 ? 9.922 -12.695 -16.234 1 95.12 196 HIS A O 1
ATOM 1518 N N . LEU A 1 197 ? 11.562 -14.133 -16.266 1 94 197 LEU A N 1
ATOM 1519 C CA . LEU A 1 197 ? 12.148 -13.57 -15.055 1 94 197 LEU A CA 1
ATOM 1520 C C . LEU A 1 197 ? 13.258 -12.578 -15.391 1 94 197 LEU A C 1
ATOM 1522 O O . LEU A 1 197 ? 13.82 -11.938 -14.5 1 94 197 LEU A O 1
ATOM 1526 N N . GLY A 1 198 ? 13.625 -12.391 -16.688 1 90.69 198 GLY A N 1
ATOM 1527 C CA . GLY A 1 198 ? 14.594 -11.406 -17.141 1 90.69 198 GLY A CA 1
ATOM 1528 C C . GLY A 1 198 ? 15.961 -11.586 -16.516 1 90.69 198 GLY A C 1
ATOM 1529 O O . GLY A 1 198 ? 16.625 -10.602 -16.188 1 90.69 198 GLY A O 1
ATOM 1530 N N . GLY A 1 199 ? 16.359 -12.766 -16.188 1 89.94 199 GLY A N 1
ATOM 1531 C CA . GLY A 1 199 ? 17.688 -13.039 -15.656 1 89.94 199 GLY A CA 1
ATOM 1532 C C . GLY A 1 199 ? 17.75 -12.992 -14.141 1 89.94 199 GLY A C 1
ATOM 1533 O O . GLY A 1 199 ? 18.797 -13.273 -13.547 1 89.94 199 GLY A O 1
ATOM 1534 N N . MET A 1 200 ? 16.688 -12.727 -13.539 1 91 200 MET A N 1
ATOM 1535 C CA . MET A 1 200 ? 16.641 -12.727 -12.078 1 91 200 MET A CA 1
ATOM 1536 C C . MET A 1 200 ? 16.125 -14.062 -11.547 1 91 200 MET A C 1
ATOM 1538 O O . MET A 1 200 ? 15.375 -14.758 -12.242 1 91 200 MET A O 1
ATOM 1542 N N . ASP A 1 201 ? 16.562 -14.422 -10.375 1 92.81 201 ASP A N 1
ATOM 1543 C CA . ASP A 1 201 ? 16.125 -15.68 -9.781 1 92.81 201 ASP A CA 1
ATOM 1544 C C . ASP A 1 201 ? 15.219 -15.438 -8.57 1 92.81 201 ASP A C 1
ATOM 1546 O O . ASP A 1 201 ? 15.445 -15.984 -7.496 1 92.81 201 ASP A O 1
ATOM 1550 N N . CYS A 1 202 ? 14.344 -14.5 -8.734 1 95.31 202 CYS A N 1
ATOM 1551 C CA . CYS A 1 202 ? 13.398 -14.164 -7.68 1 95.31 202 CYS A CA 1
ATOM 1552 C C . CYS A 1 202 ? 12.047 -13.781 -8.266 1 95.31 202 CYS A C 1
ATOM 1554 O O . CYS A 1 202 ? 11.914 -13.617 -9.484 1 95.31 202 CYS A O 1
ATOM 1556 N N . VAL A 1 203 ? 11.031 -13.781 -7.449 1 96.25 203 VAL A N 1
ATOM 1557 C CA . VAL A 1 203 ? 9.695 -13.32 -7.801 1 96.25 203 VAL A CA 1
ATOM 1558 C C . VAL A 1 203 ? 9.148 -12.414 -6.699 1 96.25 203 VAL A C 1
ATOM 1560 O O . VAL A 1 203 ? 9.625 -12.453 -5.562 1 96.25 203 VAL A O 1
ATOM 1563 N N . VAL A 1 204 ? 8.289 -11.602 -7.062 1 94.38 204 VAL A N 1
ATOM 1564 C CA . VAL A 1 204 ? 7.539 -10.812 -6.09 1 94.38 204 VAL A CA 1
ATOM 1565 C C . VAL A 1 204 ? 6.215 -11.5 -5.77 1 94.38 204 VAL A C 1
ATOM 1567 O O . VAL A 1 204 ? 5.418 -11.781 -6.668 1 94.38 204 VAL A O 1
ATOM 1570 N N . VAL A 1 205 ? 6.07 -11.766 -4.547 1 95.31 205 VAL A N 1
ATOM 1571 C CA . VAL A 1 205 ? 4.844 -12.43 -4.121 1 95.31 205 VAL A CA 1
ATOM 1572 C C . VAL A 1 205 ? 3.906 -11.414 -3.465 1 95.31 205 VAL A C 1
ATOM 1574 O O . VAL A 1 205 ? 4.277 -10.766 -2.488 1 95.31 205 VAL A O 1
ATOM 1577 N N . VAL A 1 206 ? 2.748 -11.297 -3.986 1 93.25 206 VAL A N 1
ATOM 1578 C CA . VAL A 1 206 ? 1.702 -10.453 -3.414 1 93.25 206 VAL A CA 1
ATOM 1579 C C . VAL A 1 206 ? 0.564 -11.328 -2.893 1 93.25 206 VAL A C 1
ATOM 1581 O O . VAL A 1 206 ? -0.096 -12.023 -3.666 1 93.25 206 VAL A O 1
ATOM 1584 N N . ALA A 1 207 ? 0.381 -11.32 -1.629 1 93.62 207 ALA A N 1
ATOM 1585 C CA . ALA A 1 207 ? -0.736 -12.008 -0.991 1 93.62 207 ALA A CA 1
ATOM 1586 C C . ALA A 1 207 ? -1.822 -11.023 -0.568 1 93.62 207 ALA A C 1
ATOM 1588 O O . ALA A 1 207 ? -1.524 -9.953 -0.047 1 93.62 207 ALA A O 1
ATOM 1589 N N . SER A 1 208 ? -3.045 -11.391 -0.822 1 93.19 208 SER A N 1
ATOM 1590 C CA . SER A 1 208 ? -4.141 -10.453 -0.6 1 93.19 208 SER A CA 1
ATOM 1591 C C . SER A 1 208 ? -5.379 -11.172 -0.065 1 93.19 208 SER A C 1
ATOM 1593 O O . SER A 1 208 ? -5.805 -12.188 -0.619 1 93.19 208 SER A O 1
ATOM 1595 N N . THR A 1 209 ? -5.918 -10.703 1.009 1 93.69 209 THR A N 1
ATOM 1596 C CA . THR A 1 209 ? -7.246 -11.094 1.466 1 93.69 209 THR A CA 1
ATOM 1597 C C . THR A 1 209 ? -8.273 -10.008 1.129 1 93.69 209 THR A C 1
ATOM 1599 O O . THR A 1 209 ? -8.094 -8.844 1.49 1 93.69 209 THR A O 1
ATOM 1602 N N . VAL A 1 210 ? -9.32 -10.43 0.477 1 93.44 210 VAL A N 1
ATOM 1603 C CA . VAL A 1 210 ? -10.312 -9.469 0.001 1 93.44 210 VAL A CA 1
ATOM 1604 C C . VAL A 1 210 ? -11.602 -9.617 0.804 1 93.44 210 VAL A C 1
ATOM 1606 O O . VAL A 1 210 ? -12.047 -10.742 1.073 1 93.44 210 VAL A O 1
ATOM 1609 N N . PHE A 1 211 ? -12.164 -8.523 1.152 1 92.5 211 PHE A N 1
ATOM 1610 C CA . PHE A 1 211 ? -13.391 -8.469 1.94 1 92.5 211 PHE A CA 1
ATOM 1611 C C . PHE A 1 211 ? -14.523 -7.82 1.145 1 92.5 211 PHE A C 1
ATOM 1613 O O . PHE A 1 211 ? -14.289 -6.879 0.382 1 92.5 211 PHE A O 1
ATOM 1620 N N . ASP A 1 212 ? -15.711 -8.383 1.35 1 91.75 212 ASP A N 1
ATOM 1621 C CA . ASP A 1 212 ? -16.859 -7.691 0.778 1 91.75 212 ASP A CA 1
ATOM 1622 C C . ASP A 1 212 ? -17.344 -6.566 1.692 1 91.75 212 ASP A C 1
ATOM 1624 O O . ASP A 1 212 ? -16.734 -6.305 2.732 1 91.75 212 ASP A O 1
ATOM 1628 N N . SER A 1 213 ? -18.391 -5.879 1.332 1 86 213 SER A N 1
ATOM 1629 C CA . SER A 1 213 ? -18.875 -4.711 2.057 1 86 213 SER A CA 1
ATOM 1630 C C . SER A 1 213 ? -19.453 -5.102 3.416 1 86 213 SER A C 1
ATOM 1632 O O . SER A 1 213 ? -19.641 -4.246 4.285 1 86 213 SER A O 1
ATOM 1634 N N . ALA A 1 214 ? -19.703 -6.387 3.57 1 86.81 214 ALA A N 1
ATOM 1635 C CA . ALA A 1 214 ? -20.234 -6.863 4.848 1 86.81 214 ALA A CA 1
ATOM 1636 C C . ALA A 1 214 ? -19.094 -7.324 5.762 1 86.81 214 ALA A C 1
ATOM 1638 O O . ALA A 1 214 ? -19.344 -7.82 6.863 1 86.81 214 ALA A O 1
ATOM 1639 N N . GLY A 1 215 ? -17.859 -7.184 5.301 1 86.81 215 GLY A N 1
ATOM 1640 C CA . GLY A 1 215 ? -16.719 -7.504 6.133 1 86.81 215 GLY A CA 1
ATOM 1641 C C . GLY A 1 215 ? -16.344 -8.977 6.102 1 86.81 215 GLY A C 1
ATOM 1642 O O . GLY A 1 215 ? -15.555 -9.438 6.918 1 86.81 215 GLY A O 1
ATOM 1643 N N . ARG A 1 216 ? -16.938 -9.672 5.211 1 90 216 ARG A N 1
ATOM 1644 C CA . ARG A 1 216 ? -16.641 -11.094 5.078 1 90 216 ARG A CA 1
ATOM 1645 C C . ARG A 1 216 ? -15.484 -11.32 4.113 1 90 216 ARG A C 1
ATOM 1647 O O . ARG A 1 216 ? -15.531 -10.883 2.963 1 90 216 ARG A O 1
ATOM 1654 N N . PRO A 1 217 ? -14.352 -11.898 4.68 1 94.38 217 PRO A N 1
ATOM 1655 C CA . PRO A 1 217 ? -13.344 -12.336 3.711 1 94.38 217 PRO A CA 1
ATOM 1656 C C . PRO A 1 217 ? -13.852 -13.422 2.77 1 94.38 217 PRO A C 1
ATOM 1658 O O . PRO A 1 217 ? -14.445 -14.406 3.223 1 94.38 217 PRO A O 1
ATOM 1661 N N . PHE A 1 218 ? -13.664 -13.242 1.438 1 95.44 218 PHE A N 1
ATOM 1662 C CA . PHE A 1 218 ? -14.25 -14.227 0.535 1 95.44 218 PHE A CA 1
ATOM 1663 C C . PHE A 1 218 ? -13.242 -14.641 -0.535 1 95.44 218 PHE A C 1
ATOM 1665 O O . PHE A 1 218 ? -13.492 -15.578 -1.299 1 95.44 218 PHE A O 1
ATOM 1672 N N . GLU A 1 219 ? -12.188 -13.977 -0.644 1 96.31 219 GLU A N 1
ATOM 1673 C CA . GLU A 1 219 ? -11.141 -14.273 -1.612 1 96.31 219 GLU A CA 1
ATOM 1674 C C . GLU A 1 219 ? -9.75 -14.125 -0.985 1 96.31 219 GLU A C 1
ATOM 1676 O O . GLU A 1 219 ? -9.5 -13.18 -0.236 1 96.31 219 GLU A O 1
ATOM 1681 N N . TYR A 1 220 ? -8.906 -15.039 -1.236 1 96.62 220 TYR A N 1
ATOM 1682 C CA . TYR A 1 220 ? -7.484 -14.953 -0.946 1 96.62 220 TYR A CA 1
ATOM 1683 C C . TYR A 1 220 ? -6.656 -15.242 -2.193 1 96.62 220 TYR A C 1
ATOM 1685 O O . TYR A 1 220 ? -6.859 -16.25 -2.861 1 96.62 220 TYR A O 1
ATOM 1693 N N . THR A 1 221 ? -5.84 -14.336 -2.512 1 95.5 221 THR A N 1
ATOM 1694 C CA . THR A 1 221 ? -5 -14.484 -3.693 1 95.5 221 THR A CA 1
ATOM 1695 C C . THR A 1 221 ? -3.521 -14.438 -3.314 1 95.5 221 THR A C 1
ATOM 1697 O O . THR A 1 221 ? -3.111 -13.625 -2.482 1 95.5 221 THR A O 1
ATOM 1700 N N . ARG A 1 222 ? -2.783 -15.32 -3.82 1 95.62 222 ARG A N 1
ATOM 1701 C CA . ARG A 1 222 ? -1.325 -15.273 -3.83 1 95.62 222 ARG A CA 1
ATOM 1702 C C . ARG A 1 222 ? -0.789 -15.234 -5.258 1 95.62 222 ARG A C 1
ATOM 1704 O O . ARG A 1 222 ? -0.856 -16.234 -5.977 1 95.62 222 ARG A O 1
ATOM 1711 N N . SER A 1 223 ? -0.277 -14.125 -5.613 1 95 223 SER A N 1
ATOM 1712 C CA . SER A 1 223 ? 0.236 -13.93 -6.965 1 95 223 SER A CA 1
ATOM 1713 C C . SER A 1 223 ? 1.759 -13.852 -6.973 1 95 223 SER A C 1
ATOM 1715 O O . SER A 1 223 ? 2.355 -13.172 -6.129 1 95 223 SER A O 1
ATOM 1717 N N . ARG A 1 224 ? 2.328 -14.562 -7.82 1 96.25 224 ARG A N 1
ATOM 1718 C CA . ARG A 1 224 ? 3.766 -14.516 -8.062 1 96.25 224 ARG A CA 1
ATOM 1719 C C . ARG A 1 224 ? 4.082 -13.734 -9.336 1 96.25 224 ARG A C 1
ATOM 1721 O O . ARG A 1 224 ? 3.684 -14.133 -10.43 1 96.25 224 ARG A O 1
ATOM 1728 N N . HIS A 1 225 ? 4.77 -12.633 -9.188 1 94.44 225 HIS A N 1
ATOM 1729 C CA . HIS A 1 225 ? 5.066 -11.711 -10.281 1 94.44 225 HIS A CA 1
ATOM 1730 C C . HIS A 1 225 ? 6.535 -11.781 -10.68 1 94.44 225 HIS A C 1
ATOM 1732 O O . HIS A 1 225 ? 7.418 -11.875 -9.82 1 94.44 225 HIS A O 1
ATOM 1738 N N . SER A 1 226 ? 6.688 -11.727 -12.023 1 94.81 226 SER A N 1
ATOM 1739 C CA . SER A 1 226 ? 8.031 -11.414 -12.5 1 94.81 226 SER A CA 1
ATOM 1740 C C . SER A 1 226 ? 8.516 -10.078 -11.953 1 94.81 226 SER A C 1
ATOM 1742 O O . SER A 1 226 ? 7.746 -9.117 -11.875 1 94.81 226 SER A O 1
ATOM 1744 N N . PRO A 1 227 ? 9.789 -10.102 -11.523 1 92.38 227 PRO A N 1
ATOM 1745 C CA . PRO A 1 227 ? 10.305 -8.812 -11.055 1 92.38 227 PRO A CA 1
ATOM 1746 C C . PRO A 1 227 ? 10.508 -7.816 -12.195 1 92.38 227 PRO A C 1
ATOM 1748 O O . PRO A 1 227 ? 10.695 -6.621 -11.953 1 92.38 227 PRO A O 1
ATOM 1751 N N . VAL A 1 228 ? 10.484 -8.297 -13.383 1 85.88 228 VAL A N 1
ATOM 1752 C CA . VAL A 1 228 ? 10.719 -7.449 -14.547 1 85.88 228 VAL A CA 1
ATOM 1753 C C . VAL A 1 228 ? 9.602 -6.422 -14.68 1 85.88 228 VAL A C 1
ATOM 1755 O O . VAL A 1 228 ? 8.43 -6.789 -14.82 1 85.88 228 VAL A O 1
ATOM 1758 N N . ASP A 1 229 ? 9.922 -5.137 -14.547 1 78.75 229 ASP A N 1
ATOM 1759 C CA . ASP A 1 229 ? 9.023 -3.992 -14.695 1 78.75 229 ASP A CA 1
ATOM 1760 C C . ASP A 1 229 ? 7.879 -4.051 -13.688 1 78.75 229 ASP A C 1
ATOM 1762 O O . ASP A 1 229 ? 6.789 -3.537 -13.953 1 78.75 229 ASP A O 1
ATOM 1766 N N . PHE A 1 230 ? 8.133 -4.797 -12.688 1 86.56 230 PHE A N 1
ATOM 1767 C CA . PHE A 1 230 ? 7.148 -4.824 -11.617 1 86.56 230 PHE A CA 1
ATOM 1768 C C . PHE A 1 230 ? 7.164 -3.514 -10.836 1 86.56 230 PHE A C 1
ATOM 1770 O O . PHE A 1 230 ? 8.227 -3.039 -10.43 1 86.56 230 PHE A O 1
ATOM 1777 N N . THR A 1 231 ? 6.012 -2.986 -10.578 1 87.12 231 THR A N 1
ATOM 1778 C CA . THR A 1 231 ? 5.855 -1.828 -9.711 1 87.12 231 THR A CA 1
ATOM 1779 C C . THR A 1 231 ? 4.594 -1.955 -8.859 1 87.12 231 THR A C 1
ATOM 1781 O O . THR A 1 231 ? 3.531 -2.314 -9.375 1 87.12 231 THR A O 1
ATOM 1784 N N . PHE A 1 232 ? 4.812 -1.769 -7.613 1 86.06 232 PHE A N 1
ATOM 1785 C CA . PHE A 1 232 ? 3.711 -1.738 -6.656 1 86.06 232 PHE A CA 1
ATOM 1786 C C . PHE A 1 232 ? 3.561 -0.349 -6.047 1 86.06 232 PHE A C 1
ATOM 1788 O O . PHE A 1 232 ? 4.531 0.219 -5.539 1 86.06 232 PHE A O 1
ATOM 1795 N N . GLN A 1 233 ? 2.404 0.189 -6.172 1 83.75 233 GLN A N 1
ATOM 1796 C CA . GLN A 1 233 ? 2.143 1.528 -5.652 1 83.75 233 GLN A CA 1
ATOM 1797 C C . GLN A 1 233 ? 1.271 1.474 -4.402 1 83.75 233 GLN A C 1
ATOM 1799 O O . GLN A 1 233 ? 0.299 0.716 -4.348 1 83.75 233 GLN A O 1
ATOM 1804 N N . ALA A 1 234 ? 1.719 2.275 -3.408 1 82.94 234 ALA A N 1
ATOM 1805 C CA . ALA A 1 234 ? 0.96 2.363 -2.164 1 82.94 234 ALA A CA 1
ATOM 1806 C C . ALA A 1 234 ? 1.031 3.77 -1.576 1 82.94 234 ALA A C 1
ATOM 1808 O O . ALA A 1 234 ? 1.862 4.582 -1.99 1 82.94 234 ALA A O 1
ATOM 1809 N N . THR A 1 235 ? 0.06 4.051 -0.724 1 81.06 235 THR A N 1
ATOM 1810 C CA . THR A 1 235 ? 0.045 5.285 0.054 1 81.06 235 THR A CA 1
ATOM 1811 C C . THR A 1 235 ? 0.087 4.984 1.549 1 81.06 235 THR A C 1
ATOM 1813 O O . THR A 1 235 ? -0.405 3.943 1.992 1 81.06 235 THR A O 1
ATOM 1816 N N . ALA A 1 236 ? 0.818 5.902 2.248 1 81.38 236 ALA A N 1
ATOM 1817 C CA . ALA A 1 236 ? 0.876 5.777 3.701 1 81.38 236 ALA A CA 1
ATOM 1818 C C . ALA A 1 236 ? 0.517 7.098 4.379 1 81.38 236 ALA A C 1
ATOM 1820 O O . ALA A 1 236 ? 0.621 8.164 3.77 1 81.38 236 ALA A O 1
ATOM 1821 N N . HIS A 1 237 ? -0.002 6.984 5.602 1 80.5 237 HIS A N 1
ATOM 1822 C CA . HIS A 1 237 ? -0.345 8.141 6.418 1 80.5 237 HIS A CA 1
ATOM 1823 C C . HIS A 1 237 ? 0.418 8.133 7.738 1 80.5 237 HIS A C 1
ATOM 1825 O O . HIS A 1 237 ? 0.665 7.066 8.312 1 80.5 237 HIS A O 1
ATOM 1831 N N . ARG A 1 238 ? 0.836 9.383 8.102 1 80.62 238 ARG A N 1
ATOM 1832 C CA . ARG A 1 238 ? 1.528 9.492 9.383 1 80.62 238 ARG A CA 1
ATOM 1833 C C . ARG A 1 238 ? 0.583 9.203 10.547 1 80.62 238 ARG A C 1
ATOM 1835 O O . ARG A 1 238 ? -0.526 9.734 10.594 1 80.62 238 ARG A O 1
ATOM 1842 N N . LEU A 1 239 ? 1.045 8.305 11.422 1 73 239 LEU A N 1
ATOM 1843 C CA . LEU A 1 239 ? 0.209 7.926 12.555 1 73 239 LEU A CA 1
ATOM 1844 C C . LEU A 1 239 ? 0.433 8.867 13.734 1 73 239 LEU A C 1
ATOM 1846 O O . LEU A 1 239 ? 1.548 9.352 13.945 1 73 239 LEU A O 1
ATOM 1850 N N . PRO A 1 240 ? -0.635 9.258 14.359 1 72.75 240 PRO A N 1
ATOM 1851 C CA . PRO A 1 240 ? -0.487 10.102 15.547 1 72.75 240 PRO A CA 1
ATOM 1852 C C . PRO A 1 240 ? 0.463 9.5 16.578 1 72.75 240 PRO A C 1
ATOM 1854 O O . PRO A 1 240 ? 0.506 8.281 16.75 1 72.75 240 PRO A O 1
ATOM 1857 N N . ARG A 1 241 ? 1.513 10.375 17.125 1 64.5 241 ARG A N 1
ATOM 1858 C CA . ARG A 1 241 ? 2.547 9.938 18.047 1 64.5 241 ARG A CA 1
ATOM 1859 C C . ARG A 1 241 ? 1.95 9.617 19.422 1 64.5 241 ARG A C 1
ATOM 1861 O O . ARG A 1 241 ? 0.873 10.109 19.766 1 64.5 241 ARG A O 1
ATOM 1868 N N . HIS A 1 242 ? 2.701 8.547 19.984 1 57.06 242 HIS A N 1
ATOM 1869 C CA . HIS A 1 242 ? 2.373 8.32 21.391 1 57.06 242 HIS A CA 1
ATOM 1870 C C . HIS A 1 242 ? 2.82 9.492 22.25 1 57.06 242 HIS A C 1
ATOM 1872 O O . HIS A 1 242 ? 3.926 10.016 22.078 1 57.06 242 HIS A O 1
ATOM 1878 N N . HIS A 1 243 ? 2.088 10.492 22.547 1 50.38 243 HIS A N 1
ATOM 1879 C CA . HIS A 1 243 ? 2.494 11.547 23.469 1 50.38 243 HIS A CA 1
ATOM 1880 C C . HIS A 1 243 ? 3.406 11 24.562 1 50.38 243 HIS A C 1
ATOM 1882 O O . HIS A 1 243 ? 4.02 11.773 25.312 1 50.38 243 HIS A O 1
ATOM 1888 N N . GLY A 1 244 ? 3.307 9.875 25.078 1 40.06 244 GLY A N 1
ATOM 1889 C CA . GLY A 1 244 ? 4.055 9.648 26.312 1 40.06 244 GLY A CA 1
ATOM 1890 C C . GLY A 1 244 ? 5.559 9.656 26.094 1 40.06 244 GLY A C 1
ATOM 1891 O O . GLY A 1 244 ? 6.324 9.68 27.062 1 40.06 244 GLY A O 1
ATOM 1892 N N . GLN A 1 245 ? 6.359 8.891 25.172 1 33.38 245 GLN A N 1
ATOM 1893 C CA . GLN A 1 245 ? 7.785 9.023 25.438 1 33.38 245 GLN A CA 1
ATOM 1894 C C . GLN A 1 245 ? 8.375 10.242 24.734 1 33.38 245 GLN A C 1
ATOM 1896 O O . GLN A 1 245 ? 7.922 10.609 23.641 1 33.38 245 GLN A O 1
ATOM 1901 N N . MET B 1 1 ? -6.516 20.641 21.688 1 48.34 1 MET B N 1
ATOM 1902 C CA . MET B 1 1 ? -7.281 19.766 22.562 1 48.34 1 MET B CA 1
ATOM 1903 C C . MET B 1 1 ? -7.91 18.609 21.781 1 48.34 1 MET B C 1
ATOM 1905 O O . MET B 1 1 ? -7.754 17.453 22.141 1 48.34 1 MET B O 1
ATOM 1909 N N . ALA B 1 2 ? -8.727 19 20.766 1 54.47 2 ALA B N 1
ATOM 1910 C CA . ALA B 1 2 ? -9.438 18.016 19.938 1 54.47 2 ALA B CA 1
ATOM 1911 C C . ALA B 1 2 ? -8.461 17.094 19.203 1 54.47 2 ALA B C 1
ATOM 1913 O O . ALA B 1 2 ? -8.648 15.883 19.172 1 54.47 2 ALA B O 1
ATOM 1914 N N . GLN B 1 3 ? -7.367 17.672 18.703 1 60.38 3 GLN B N 1
ATOM 1915 C CA . GLN B 1 3 ? -6.352 16.891 18 1 60.38 3 GLN B CA 1
ATOM 1916 C C . GLN B 1 3 ? -5.688 15.883 18.938 1 60.38 3 GLN B C 1
ATOM 1918 O O . GLN B 1 3 ? -5.438 14.742 18.547 1 60.38 3 GLN B O 1
ATOM 1923 N N . ALA B 1 4 ? -5.645 16.328 20.141 1 66.25 4 ALA B N 1
ATOM 1924 C CA . ALA B 1 4 ? -4.996 15.492 21.141 1 66.25 4 ALA B CA 1
ATOM 1925 C C . ALA B 1 4 ? -5.844 14.266 21.453 1 66.25 4 ALA B C 1
ATOM 1927 O O . ALA B 1 4 ? -5.324 13.148 21.562 1 66.25 4 ALA B O 1
ATOM 1928 N N . LYS B 1 5 ? -7.141 14.5 21.531 1 77.06 5 LYS B N 1
ATOM 1929 C CA . LYS B 1 5 ? -8.008 13.391 21.906 1 77.06 5 LYS B CA 1
ATOM 1930 C C . LYS B 1 5 ? -8.125 12.375 20.781 1 77.06 5 LYS B C 1
ATOM 1932 O O . LYS B 1 5 ? -8.109 11.164 21.016 1 77.06 5 LYS B O 1
ATOM 1937 N N . TYR B 1 6 ? -8.172 12.906 19.609 1 81.81 6 TYR B N 1
ATOM 1938 C CA . TYR B 1 6 ? -8.227 12.055 18.422 1 81.81 6 TYR B CA 1
ATOM 1939 C C . TYR B 1 6 ? -6.984 11.18 18.328 1 81.81 6 TYR B C 1
ATOM 1941 O O . TYR B 1 6 ? -7.082 9.977 18.047 1 81.81 6 TYR B O 1
ATOM 1949 N N . ASP B 1 7 ? -5.914 11.789 18.594 1 82.44 7 ASP B N 1
ATOM 1950 C CA . ASP B 1 7 ? -4.652 11.055 18.562 1 82.44 7 ASP B CA 1
ATOM 1951 C C . ASP B 1 7 ? -4.645 9.953 19.625 1 82.44 7 ASP B C 1
ATOM 1953 O O . ASP B 1 7 ? -4.195 8.836 19.359 1 82.44 7 ASP B O 1
ATOM 1957 N N . GLN B 1 8 ? -5.121 10.305 20.719 1 85.56 8 GLN B N 1
ATOM 1958 C CA . GLN B 1 8 ? -5.172 9.352 21.828 1 85.56 8 GLN B CA 1
ATOM 1959 C C . GLN B 1 8 ? -6.07 8.164 21.484 1 85.56 8 GLN B C 1
ATOM 1961 O O . GLN B 1 8 ? -5.703 7.012 21.719 1 85.56 8 GLN B O 1
ATOM 1966 N N . ILE B 1 9 ? -7.223 8.484 20.969 1 90.88 9 ILE B N 1
ATOM 1967 C CA . ILE B 1 9 ? -8.172 7.43 20.609 1 90.88 9 ILE B CA 1
ATOM 1968 C C . ILE B 1 9 ? -7.555 6.516 19.562 1 90.88 9 ILE B C 1
ATOM 1970 O O . ILE B 1 9 ? -7.613 5.289 19.688 1 90.88 9 ILE B O 1
ATOM 1974 N N . PHE B 1 10 ? -6.961 7.129 18.578 1 89.69 10 PHE B N 1
ATOM 1975 C CA . PHE B 1 10 ? -6.324 6.344 17.531 1 89.69 10 PHE B CA 1
ATOM 1976 C C . PHE B 1 10 ? -5.273 5.406 18.109 1 89.69 10 PHE B C 1
ATOM 1978 O O . PHE B 1 10 ? -5.285 4.203 17.828 1 89.69 10 PHE B O 1
ATOM 1985 N N . GLN B 1 11 ? -4.469 5.945 18.906 1 86.31 11 GLN B N 1
ATOM 1986 C CA . GLN B 1 11 ? -3.369 5.156 19.469 1 86.31 11 GLN B CA 1
ATOM 1987 C C . GLN B 1 11 ? -3.895 3.998 20.312 1 86.31 11 GLN B C 1
ATOM 1989 O O . GLN B 1 11 ? -3.395 2.877 20.219 1 86.31 11 GLN B O 1
ATOM 1994 N N . ASP B 1 12 ? -4.801 4.301 21.094 1 90.56 12 ASP B N 1
ATOM 1995 C CA . ASP B 1 12 ? -5.367 3.275 21.953 1 90.56 12 ASP B CA 1
ATOM 1996 C C . ASP B 1 12 ? -5.996 2.148 21.141 1 90.56 12 ASP B C 1
ATOM 1998 O O . ASP B 1 12 ? -5.699 0.973 21.359 1 90.56 12 ASP B O 1
ATOM 2002 N N . LEU B 1 13 ? -6.777 2.52 20.219 1 92.81 13 LEU B N 1
ATOM 2003 C CA . LEU B 1 13 ? -7.441 1.513 19.391 1 92.81 13 LEU B CA 1
ATOM 2004 C C . LEU B 1 13 ? -6.434 0.759 18.531 1 92.81 13 LEU B C 1
ATOM 2006 O O . LEU B 1 13 ? -6.555 -0.454 18.344 1 92.81 13 LEU B O 1
ATOM 2010 N N . HIS B 1 14 ? -5.527 1.51 17.984 1 88.75 14 HIS B N 1
ATOM 2011 C CA . HIS B 1 14 ? -4.465 0.881 17.219 1 88.75 14 HIS B CA 1
ATOM 2012 C C . HIS B 1 14 ? -3.76 -0.203 18.031 1 88.75 14 HIS B C 1
ATOM 2014 O O . HIS B 1 14 ? -3.564 -1.318 17.531 1 88.75 14 HIS B O 1
ATOM 2020 N N . GLU B 1 15 ? -3.424 0.102 19.25 1 86.12 15 GLU B N 1
ATOM 2021 C CA . GLU B 1 15 ? -2.746 -0.849 20.125 1 86.12 15 GLU B CA 1
ATOM 2022 C C . GLU B 1 15 ? -3.645 -2.041 20.453 1 86.12 15 GLU B C 1
ATOM 2024 O O . GLU B 1 15 ? -3.193 -3.188 20.422 1 86.12 15 GLU B O 1
ATOM 2029 N N . ARG B 1 16 ? -4.848 -1.742 20.703 1 92.69 16 ARG B N 1
ATOM 2030 C CA . ARG B 1 16 ? -5.781 -2.812 21.031 1 92.69 16 ARG B CA 1
ATOM 2031 C C . ARG B 1 16 ? -5.977 -3.758 19.844 1 92.69 16 ARG B C 1
ATOM 2033 O O . ARG B 1 16 ? -6.137 -4.965 20.031 1 92.69 16 ARG B O 1
ATOM 2040 N N . ILE B 1 17 ? -5.875 -3.236 18.672 1 90.88 17 ILE B N 1
ATOM 2041 C CA . ILE B 1 17 ? -6.051 -4.051 17.484 1 90.88 17 ILE B CA 1
ATOM 2042 C C . ILE B 1 17 ? -4.781 -4.848 17.203 1 90.88 17 ILE B C 1
ATOM 2044 O O . ILE B 1 17 ? -4.832 -6.066 17 1 90.88 17 ILE B O 1
ATOM 2048 N N . THR B 1 18 ? -3.652 -4.211 17.266 1 83.69 18 THR B N 1
ATOM 2049 C CA . THR B 1 18 ? -2.396 -4.836 16.875 1 83.69 18 THR B CA 1
ATOM 2050 C C . THR B 1 18 ? -1.912 -5.812 17.938 1 83.69 18 THR B C 1
ATOM 2052 O O . THR B 1 18 ? -1.179 -6.758 17.641 1 83.69 18 THR B O 1
ATOM 2055 N N . SER B 1 19 ? -2.365 -5.621 19.203 1 83.81 19 SER B N 1
ATOM 2056 C CA . SER B 1 19 ? -2.012 -6.539 20.281 1 83.81 19 SER B CA 1
ATOM 2057 C C . SER B 1 19 ? -2.912 -7.77 20.281 1 83.81 19 SER B C 1
ATOM 2059 O O . SER B 1 19 ? -2.627 -8.758 20.953 1 83.81 19 SER B O 1
ATOM 2061 N N . GLY B 1 20 ? -3.979 -7.621 19.562 1 87.69 20 GLY B N 1
ATOM 2062 C CA . GLY B 1 20 ? -4.902 -8.742 19.484 1 87.69 20 GLY B CA 1
ATOM 2063 C C . GLY B 1 20 ? -6.055 -8.633 20.469 1 87.69 20 GLY B C 1
ATOM 2064 O O . GLY B 1 20 ? -6.879 -9.547 20.562 1 87.69 20 GLY B O 1
ATOM 2065 N N . TYR B 1 21 ? -6.098 -7.566 21.25 1 91.94 21 TYR B N 1
ATOM 2066 C CA . TYR B 1 21 ? -7.25 -7.371 22.125 1 91.94 21 TYR B CA 1
ATOM 2067 C C . TYR B 1 21 ? -8.547 -7.438 21.344 1 91.94 21 TYR B C 1
ATOM 2069 O O . TYR B 1 21 ? -9.492 -8.117 21.734 1 91.94 21 TYR B O 1
ATOM 2077 N N . TYR B 1 22 ? -8.641 -6.688 20.281 1 93.81 22 TYR B N 1
ATOM 2078 C CA . TYR B 1 22 ? -9.656 -6.926 19.266 1 93.81 22 TYR B CA 1
ATOM 2079 C C . TYR B 1 22 ? -9.109 -7.805 18.141 1 93.81 22 TYR B C 1
ATOM 2081 O O . TYR B 1 22 ? -8.234 -7.379 17.391 1 93.81 22 T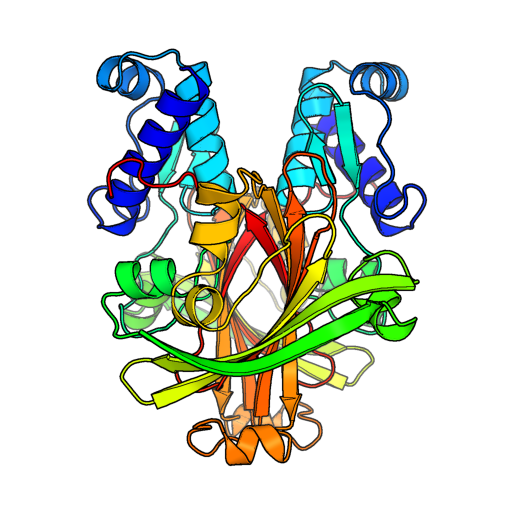YR B O 1
ATOM 2089 N N . GLY B 1 23 ? -9.648 -8.93 18.031 1 91.31 23 GLY B N 1
ATOM 2090 C CA . GLY B 1 23 ? -9.117 -9.898 17.078 1 91.31 23 GLY B CA 1
ATOM 2091 C C . GLY B 1 23 ? -9.656 -9.719 15.672 1 91.31 23 GLY B C 1
ATOM 2092 O O . GLY B 1 23 ? -10.562 -8.906 15.445 1 91.31 23 GLY B O 1
ATOM 2093 N N . PHE B 1 24 ? -9.062 -10.516 14.773 1 91.44 24 PHE B N 1
ATOM 2094 C CA . PHE B 1 24 ? -9.469 -10.531 13.375 1 91.44 24 PHE B CA 1
ATOM 2095 C C . PHE B 1 24 ? -10.961 -10.797 13.242 1 91.44 24 PHE B C 1
ATOM 2097 O O . PHE B 1 24 ? -11.484 -11.734 13.844 1 91.44 24 PHE B O 1
ATOM 2104 N N . LEU B 1 25 ? -11.688 -9.891 12.586 1 93.19 25 LEU B N 1
ATOM 2105 C CA . LEU B 1 25 ? -13.102 -9.945 12.227 1 93.19 25 LEU B CA 1
ATOM 2106 C C . LEU B 1 25 ? -13.977 -9.586 13.414 1 93.19 25 LEU B C 1
ATOM 2108 O O . LEU B 1 25 ? -15.203 -9.586 13.312 1 93.19 25 LEU B O 1
ATOM 2112 N N . GLU B 1 26 ? -13.422 -9.234 14.516 1 94 26 GLU B N 1
ATOM 2113 C CA . GLU B 1 26 ? -14.203 -8.727 15.633 1 94 26 GLU B CA 1
ATOM 2114 C C . GLU B 1 26 ? -14.641 -7.285 15.398 1 94 26 GLU B C 1
ATOM 2116 O O . GLU B 1 26 ? -13.977 -6.543 14.672 1 94 26 GLU B O 1
ATOM 2121 N N . TYR B 1 27 ? -15.734 -6.961 16.047 1 95.56 27 TYR B N 1
ATOM 2122 C CA . TYR B 1 27 ? -16.234 -5.59 15.953 1 95.56 27 TYR B CA 1
ATOM 2123 C C . TYR B 1 27 ? -15.633 -4.727 17.062 1 95.56 27 TYR B C 1
ATOM 2125 O O . TYR B 1 27 ? -15.477 -5.18 18.203 1 95.56 27 TYR B O 1
ATOM 2133 N N . LEU B 1 28 ? -15.258 -3.525 16.688 1 96 28 LEU B N 1
ATOM 2134 C CA . LEU B 1 28 ? -15 -2.521 17.719 1 96 28 LEU B CA 1
ATOM 2135 C C . LEU B 1 28 ? -16.281 -2.109 18.422 1 96 28 LEU B C 1
ATOM 2137 O O . LEU B 1 28 ? -17.375 -2.295 17.875 1 96 28 LEU B O 1
ATOM 2141 N N . PRO B 1 29 ? -16.125 -1.555 19.625 1 95.69 29 PRO B N 1
ATOM 2142 C CA . PRO B 1 29 ? -17.312 -0.937 20.25 1 95.69 29 PRO B CA 1
ATOM 2143 C C . PRO B 1 29 ? -17.938 0.142 19.359 1 95.69 29 PRO B C 1
ATOM 2145 O O . PRO B 1 29 ? -17.266 0.705 18.5 1 95.69 29 PRO B O 1
ATOM 2148 N N . SER B 1 30 ? -19.203 0.338 19.562 1 94.75 30 SER B N 1
ATOM 2149 C CA . SER B 1 30 ? -19.891 1.354 18.766 1 94.75 30 SER B CA 1
ATOM 2150 C C . SER B 1 30 ? -19.25 2.727 18.953 1 94.75 30 SER B C 1
ATOM 2152 O O . SER B 1 30 ? -18.578 2.971 19.953 1 94.75 30 SER B O 1
ATOM 2154 N N . GLU B 1 31 ? -19.453 3.545 17.938 1 92.81 31 GLU B N 1
ATOM 2155 C CA . GLU B 1 31 ? -18.953 4.91 18.047 1 92.81 31 GLU B CA 1
ATOM 2156 C C . GLU B 1 31 ? -19.453 5.59 19.312 1 92.81 31 GLU B C 1
ATOM 2158 O O . GLU B 1 31 ? -18.703 6.332 19.969 1 92.81 31 GLU B O 1
ATOM 2163 N N . ASN B 1 32 ? -20.703 5.316 19.688 1 93.62 32 ASN B N 1
ATOM 2164 C CA . ASN B 1 32 ? -21.281 5.867 20.906 1 93.62 32 ASN B CA 1
ATOM 2165 C C . ASN B 1 32 ? -20.547 5.344 22.141 1 93.62 32 ASN B C 1
ATOM 2167 O O . ASN B 1 32 ? -20.219 6.113 23.047 1 93.62 32 ASN B O 1
ATOM 2171 N N . ALA B 1 33 ? -20.344 4.094 22.219 1 96.12 33 ALA B N 1
ATOM 2172 C CA . ALA B 1 33 ? -19.641 3.486 23.344 1 96.12 33 ALA B CA 1
ATOM 2173 C C . ALA B 1 33 ? -18.219 4.051 23.469 1 96.12 33 ALA B C 1
ATOM 2175 O O . ALA B 1 33 ? -17.766 4.344 24.578 1 96.12 33 ALA B O 1
ATOM 2176 N N . LEU B 1 34 ? -17.516 4.203 22.359 1 95.31 34 LEU B N 1
ATOM 2177 C CA . LEU B 1 34 ? -16.172 4.738 22.375 1 95.31 34 LEU B CA 1
ATOM 2178 C C . LEU B 1 34 ? -16.156 6.203 22.797 1 95.31 34 LEU B C 1
ATOM 2180 O O . LEU B 1 34 ? -15.25 6.641 23.5 1 95.31 34 LEU B O 1
ATOM 2184 N N . SER B 1 35 ? -17.141 6.895 22.266 1 94.94 35 SER B N 1
ATOM 2185 C CA . SER B 1 35 ? -17.281 8.289 22.688 1 94.94 35 SER B CA 1
ATOM 2186 C C . SER B 1 35 ? -17.406 8.398 24.203 1 94.94 35 SER B C 1
ATOM 2188 O O . SER B 1 35 ? -16.766 9.258 24.828 1 94.94 35 SER B O 1
ATOM 2190 N N . GLN B 1 36 ? -18.219 7.586 24.828 1 95.62 36 GLN B N 1
ATOM 2191 C CA . GLN B 1 36 ? -18.391 7.559 26.281 1 95.62 36 GLN B CA 1
ATOM 2192 C C . GLN B 1 36 ? -17.094 7.141 26.969 1 95.62 36 GLN B C 1
ATOM 2194 O O . GLN B 1 36 ? -16.688 7.758 27.969 1 95.62 36 GLN B O 1
ATOM 2199 N N . GLU B 1 37 ? -16.469 6.16 26.469 1 94.5 37 GLU B N 1
ATOM 2200 C CA . GLU B 1 37 ? -15.234 5.637 27.062 1 94.5 37 GLU B CA 1
ATOM 2201 C C . GLU B 1 37 ? -14.141 6.699 27.109 1 94.5 37 GLU B C 1
ATOM 2203 O O . GLU B 1 37 ? -13.43 6.828 28.094 1 94.5 37 GLU B O 1
ATOM 2208 N N . PHE B 1 38 ? -14.078 7.453 26.031 1 93.69 38 PHE B N 1
ATOM 2209 C CA . PHE B 1 38 ? -12.961 8.375 25.906 1 93.69 38 PHE B CA 1
ATOM 2210 C C . PHE B 1 38 ? -13.383 9.797 26.281 1 93.69 38 PHE B C 1
ATOM 2212 O O . PHE B 1 38 ? -12.562 10.711 26.281 1 93.69 38 PHE B O 1
ATOM 2219 N N . GLY B 1 39 ? -14.641 10.031 26.516 1 92.75 39 GLY B N 1
ATOM 2220 C CA . GLY B 1 39 ? -15.133 11.344 26.906 1 92.75 39 GLY B CA 1
ATOM 2221 C C . GLY B 1 39 ? -14.992 12.391 25.812 1 92.75 39 GLY B C 1
ATOM 2222 O O . GLY B 1 39 ? -14.453 13.477 26.047 1 92.75 39 GLY B O 1
ATOM 2223 N N . CYS B 1 40 ? -15.359 12.047 24.625 1 93.06 40 CYS B N 1
ATOM 2224 C CA . CYS B 1 40 ? -15.258 12.961 23.484 1 93.06 40 CYS B CA 1
ATOM 2225 C C . CYS B 1 40 ? -16.453 12.805 22.562 1 93.06 40 CYS B C 1
ATOM 2227 O O . CYS B 1 40 ? -17.375 12.031 22.844 1 93.06 40 CYS B O 1
ATOM 2229 N N . THR B 1 41 ? -16.547 13.609 21.594 1 91.31 41 THR B N 1
ATOM 2230 C CA . THR B 1 41 ? -17.656 13.57 20.656 1 91.31 41 THR B CA 1
ATOM 2231 C C . THR B 1 41 ? -17.516 12.398 19.688 1 91.31 41 THR B C 1
ATOM 2233 O O . THR B 1 41 ? -16.406 11.906 19.469 1 91.31 41 THR B O 1
ATOM 2236 N N . ARG B 1 42 ? -18.609 12 19.094 1 91.19 42 ARG B N 1
ATOM 2237 C CA . ARG B 1 42 ? -18.609 10.953 18.078 1 91.19 42 ARG B CA 1
ATOM 2238 C C . ARG B 1 42 ? -17.75 11.359 16.875 1 91.19 42 ARG B C 1
ATOM 2240 O O . ARG B 1 42 ? -17.125 10.516 16.25 1 91.19 42 ARG B O 1
ATOM 2247 N N . ASN B 1 43 ? -17.781 12.578 16.609 1 87.69 43 ASN B N 1
ATOM 2248 C CA . ASN B 1 43 ? -17 13.047 15.477 1 87.69 43 ASN B CA 1
ATOM 2249 C C . ASN B 1 43 ? -15.5 12.797 15.68 1 87.69 43 ASN B C 1
ATOM 2251 O O . ASN B 1 43 ? -14.797 12.422 14.742 1 87.69 43 ASN B O 1
ATOM 2255 N N . THR B 1 44 ? -15.055 13.023 16.875 1 88.56 44 THR B N 1
ATOM 2256 C CA . THR B 1 44 ? -13.664 12.766 17.203 1 88.56 44 THR B CA 1
ATOM 2257 C C . THR B 1 44 ? -13.336 11.281 17.047 1 88.56 44 THR B C 1
ATOM 2259 O O . THR B 1 44 ? -12.289 10.914 16.516 1 88.56 44 THR B O 1
ATOM 2262 N N . VAL B 1 45 ? -14.281 10.461 17.531 1 92.44 45 VAL B N 1
ATOM 2263 C CA . VAL B 1 45 ? -14.117 9.016 17.391 1 92.44 45 VAL B CA 1
ATOM 2264 C C . VAL B 1 45 ? -14.062 8.633 15.914 1 92.44 45 VAL B C 1
ATOM 2266 O O . VAL B 1 45 ? -13.203 7.852 15.5 1 92.44 45 VAL B O 1
ATOM 2269 N N . ARG B 1 46 ? -14.922 9.273 15.156 1 87.31 46 ARG B N 1
ATOM 2270 C CA . ARG B 1 46 ? -15.008 8.969 13.734 1 87.31 46 ARG B CA 1
ATOM 2271 C C . ARG B 1 46 ? -13.703 9.305 13.023 1 87.31 46 ARG B C 1
ATOM 2273 O O . ARG B 1 46 ? -13.266 8.586 12.125 1 87.31 46 ARG B O 1
ATOM 2280 N N . LYS B 1 47 ? -13.109 10.352 13.406 1 84 47 LYS B N 1
ATOM 2281 C CA . LYS B 1 47 ? -11.836 10.742 12.812 1 84 47 LYS B CA 1
ATOM 2282 C C . LYS B 1 47 ? -10.758 9.703 13.102 1 84 47 LYS B C 1
ATOM 2284 O O . LYS B 1 47 ? -9.969 9.359 12.227 1 84 47 LYS B O 1
ATOM 2289 N N . ALA B 1 48 ? -10.773 9.242 14.297 1 88.69 48 ALA B N 1
ATOM 2290 C CA . ALA B 1 48 ? -9.812 8.219 14.68 1 88.69 48 ALA B CA 1
ATOM 2291 C C . ALA B 1 48 ? -10.055 6.926 13.898 1 88.69 48 ALA B C 1
ATOM 2293 O O . ALA B 1 48 ? -9.109 6.301 13.414 1 88.69 48 ALA B O 1
ATOM 2294 N N . ILE B 1 49 ? -11.289 6.625 13.805 1 89.25 49 ILE B N 1
ATOM 2295 C CA . ILE B 1 49 ? -11.656 5.41 13.094 1 89.25 49 ILE B CA 1
ATOM 2296 C C . ILE B 1 49 ? -11.289 5.547 11.617 1 89.25 49 ILE B C 1
ATOM 2298 O O . ILE B 1 49 ? -10.805 4.594 11 1 89.25 49 ILE B O 1
ATOM 2302 N N . ALA B 1 50 ? -11.508 6.723 11.055 1 83.25 50 ALA B N 1
ATOM 2303 C CA . ALA B 1 50 ? -11.164 6.969 9.656 1 83.25 50 ALA B CA 1
ATOM 2304 C C . ALA B 1 50 ? -9.68 6.707 9.398 1 83.25 50 ALA B C 1
ATOM 2306 O O . ALA B 1 50 ? -9.312 6.152 8.359 1 83.25 50 ALA B O 1
ATOM 2307 N N . LEU B 1 51 ? -8.922 7.062 10.305 1 82.25 51 LEU B N 1
ATOM 2308 C CA . LEU B 1 51 ? -7.484 6.828 10.172 1 82.25 51 LEU B CA 1
ATOM 2309 C C . LEU B 1 51 ? -7.168 5.336 10.25 1 82.25 51 LEU B C 1
ATOM 2311 O O . LEU B 1 51 ? -6.301 4.844 9.523 1 82.25 51 LEU B O 1
ATOM 2315 N N . LEU B 1 52 ? -7.848 4.656 11.141 1 87.06 52 LEU B N 1
ATOM 2316 C CA . LEU B 1 52 ? -7.66 3.215 11.234 1 87.06 52 LEU B CA 1
ATOM 2317 C C . LEU B 1 52 ? -8.047 2.527 9.93 1 87.06 52 LEU B C 1
ATOM 2319 O O . LEU B 1 52 ? -7.402 1.564 9.516 1 87.06 52 LEU B O 1
ATOM 2323 N N . VAL B 1 53 ? -9.086 3.029 9.289 1 84.38 53 VAL B N 1
ATOM 2324 C CA . VAL B 1 53 ? -9.531 2.512 7.996 1 84.38 53 VAL B CA 1
ATOM 2325 C C . VAL B 1 53 ? -8.461 2.758 6.941 1 84.38 53 VAL B C 1
ATOM 2327 O O . VAL B 1 53 ? -8.102 1.852 6.184 1 84.38 53 VAL B O 1
ATOM 2330 N N . ALA B 1 54 ? -7.934 3.908 7.008 1 76 54 ALA B N 1
ATOM 2331 C CA . ALA B 1 54 ? -6.906 4.281 6.039 1 76 54 ALA B CA 1
ATOM 2332 C C . ALA B 1 54 ? -5.668 3.4 6.184 1 76 54 ALA B C 1
ATOM 2334 O O . ALA B 1 54 ? -4.973 3.125 5.203 1 76 54 ALA B O 1
ATOM 2335 N N . GLN B 1 55 ? -5.473 2.914 7.379 1 77.38 55 GLN B N 1
ATOM 2336 C CA . GLN B 1 55 ? -4.328 2.055 7.656 1 77.38 55 GLN B CA 1
ATOM 2337 C C . GLN B 1 55 ? -4.648 0.596 7.344 1 77.38 55 GLN B C 1
ATOM 2339 O O . GLN B 1 55 ? -3.781 -0.274 7.465 1 77.38 55 GLN B O 1
ATOM 2344 N N . GLY B 1 56 ? -5.906 0.376 7.062 1 79.94 56 GLY B N 1
ATOM 2345 C CA . GLY B 1 56 ? -6.301 -0.979 6.715 1 79.94 56 GLY B CA 1
ATOM 2346 C C . GLY B 1 56 ? -6.508 -1.871 7.922 1 79.94 56 GLY B C 1
ATOM 2347 O O . GLY B 1 56 ? -6.426 -3.096 7.82 1 79.94 56 GLY B O 1
ATOM 2348 N N . LEU B 1 57 ? -6.66 -1.328 9.062 1 87 57 LEU B N 1
ATOM 2349 C CA . LEU B 1 57 ? -6.812 -2.117 10.281 1 87 57 LEU B CA 1
ATOM 2350 C C . LEU B 1 57 ? -8.266 -2.541 10.469 1 87 57 LEU B C 1
ATOM 2352 O O . LEU B 1 57 ? -8.539 -3.6 11.039 1 87 57 LEU B O 1
ATOM 2356 N N . VAL B 1 58 ? -9.156 -1.641 10.008 1 91.94 58 VAL B N 1
ATOM 2357 C CA . VAL B 1 58 ? -10.586 -1.901 10.203 1 91.94 58 VAL B CA 1
ATOM 2358 C C . VAL B 1 58 ? -11.352 -1.542 8.938 1 91.94 58 VAL B C 1
ATOM 2360 O O . VAL B 1 58 ? -10.82 -0.872 8.047 1 91.94 58 VAL B O 1
ATOM 2363 N N . GLN B 1 59 ? -12.531 -2.078 8.844 1 91.12 59 GLN B N 1
ATOM 2364 C CA . GLN B 1 59 ? -13.492 -1.741 7.797 1 91.12 59 GLN B CA 1
ATOM 2365 C C . GLN B 1 59 ? -14.82 -1.298 8.391 1 91.12 59 GLN B C 1
ATOM 2367 O O . GLN B 1 59 ? -15.359 -1.954 9.281 1 91.12 59 GLN B O 1
ATOM 2372 N N . THR B 1 60 ? -15.273 -0.154 7.914 1 88.75 60 THR B N 1
ATOM 2373 C CA . THR B 1 60 ? -16.594 0.309 8.344 1 88.75 60 THR B CA 1
ATOM 2374 C C . THR B 1 60 ? -17.688 -0.391 7.551 1 88.75 60 THR B C 1
ATOM 2376 O O . THR B 1 60 ? -17.625 -0.469 6.32 1 88.75 60 THR B O 1
ATOM 2379 N N . MET B 1 61 ? -18.609 -0.977 8.227 1 87.19 61 MET B N 1
ATOM 2380 C CA . MET B 1 61 ? -19.781 -1.616 7.617 1 87.19 61 MET B CA 1
ATOM 2381 C C . MET B 1 61 ? -21.031 -0.796 7.863 1 87.19 61 MET B C 1
ATOM 2383 O O . MET B 1 61 ? -21.469 -0.634 9.008 1 87.19 61 MET B O 1
ATOM 2387 N N . GLN B 1 62 ? -21.609 -0.351 6.805 1 80.31 62 GLN B N 1
ATOM 2388 C CA . GLN B 1 62 ? -22.797 0.492 6.938 1 80.31 62 GLN B CA 1
ATOM 2389 C C . GLN B 1 62 ? -23.891 -0.213 7.742 1 80.31 62 GLN B C 1
ATOM 2391 O O . GLN B 1 62 ? -24.297 -1.322 7.398 1 80.31 62 GLN B O 1
ATOM 2396 N N . GLY B 1 63 ? -24.297 0.385 8.75 1 81.31 63 GLY B N 1
ATOM 2397 C CA . GLY B 1 63 ? -25.391 -0.104 9.578 1 81.31 63 GLY B CA 1
ATOM 2398 C C . GLY B 1 63 ? -24.969 -1.232 10.5 1 81.31 63 GLY B C 1
ATOM 2399 O O . GLY B 1 63 ? -25.781 -1.696 11.32 1 81.31 63 GLY B O 1
ATOM 2400 N N . ARG B 1 64 ? -23.797 -1.72 10.453 1 86.5 64 ARG B N 1
ATOM 2401 C CA . ARG B 1 64 ? -23.375 -2.875 11.242 1 86.5 64 ARG B CA 1
ATOM 2402 C C . ARG B 1 64 ? -22.266 -2.506 12.211 1 86.5 64 ARG B C 1
ATOM 2404 O O . ARG B 1 64 ? -22.141 -3.102 13.281 1 86.5 64 ARG B O 1
ATOM 2411 N N . GLY B 1 65 ? -21.391 -1.518 11.812 1 92.25 65 GLY B N 1
ATOM 2412 C CA . GLY B 1 65 ? -20.312 -1.106 12.695 1 92.25 65 GLY B CA 1
ATOM 2413 C C . GLY B 1 65 ? -18.953 -1.142 12.031 1 92.25 65 GLY B C 1
ATOM 2414 O O . GLY B 1 65 ? -18.844 -0.95 10.82 1 92.25 65 GLY B O 1
ATOM 2415 N N . VAL B 1 66 ? -17.906 -1.165 12.922 1 93.94 66 VAL B N 1
ATOM 2416 C CA . VAL B 1 66 ? -16.516 -1.171 12.469 1 93.94 66 VAL B CA 1
ATOM 2417 C C . VAL B 1 66 ? -15.859 -2.508 12.82 1 93.94 66 VAL B C 1
ATOM 2419 O O . VAL B 1 66 ? -15.844 -2.91 13.984 1 93.94 66 VAL B O 1
ATOM 2422 N N . GLN B 1 67 ? -15.383 -3.182 11.852 1 95.19 67 GLN B N 1
ATOM 2423 C CA . GLN B 1 67 ? -14.828 -4.52 12.023 1 95.19 67 GLN B CA 1
ATOM 2424 C C . GLN B 1 67 ? -13.32 -4.52 11.797 1 95.19 67 GLN B C 1
ATOM 2426 O O . GLN B 1 67 ? -12.82 -3.869 10.875 1 95.19 67 GLN B O 1
ATOM 2431 N N . VAL B 1 68 ? -12.609 -5.293 12.609 1 94.19 68 VAL B N 1
ATOM 2432 C CA . VAL B 1 68 ? -11.164 -5.434 12.453 1 94.19 68 VAL B CA 1
ATOM 2433 C C . VAL B 1 68 ? -10.852 -6.352 11.281 1 94.19 68 VAL B C 1
ATOM 2435 O O . VAL B 1 68 ? -11.383 -7.465 11.195 1 94.19 68 VAL B O 1
ATOM 2438 N N . ILE B 1 69 ? -10.016 -5.898 10.43 1 89.62 69 ILE B N 1
ATOM 2439 C CA . ILE B 1 69 ? -9.641 -6.742 9.297 1 89.62 69 ILE B CA 1
ATOM 2440 C C . ILE B 1 69 ? -8.141 -7.027 9.336 1 89.62 69 ILE B C 1
ATOM 2442 O O . ILE B 1 69 ? -7.633 -7.824 8.547 1 89.62 69 ILE B O 1
ATOM 2446 N N . HIS B 1 70 ? -7.453 -6.422 10.195 1 85.31 70 HIS B N 1
ATOM 2447 C CA . HIS B 1 70 ? -6.027 -6.648 10.406 1 85.31 70 HIS B CA 1
ATOM 2448 C C . HIS B 1 70 ? -5.77 -8.031 10.992 1 85.31 70 HIS B C 1
ATOM 2450 O O . HIS B 1 70 ? -6.457 -8.453 11.922 1 85.31 70 HIS B O 1
ATOM 2456 N N . ARG B 1 71 ? -4.793 -8.672 10.359 1 82.19 71 ARG B N 1
ATOM 2457 C CA . ARG B 1 71 ? -4.352 -9.953 10.906 1 82.19 71 ARG B CA 1
ATOM 2458 C C . ARG B 1 71 ? -2.926 -9.852 11.445 1 82.19 71 ARG B C 1
ATOM 2460 O O . ARG B 1 71 ? -2.025 -9.383 10.75 1 82.19 71 ARG B O 1
ATOM 2467 N N . SER B 1 72 ? -2.783 -10.188 12.688 1 69.88 72 SER B N 1
ATOM 2468 C CA . SER B 1 72 ? -1.45 -10.156 13.281 1 69.88 72 SER B CA 1
ATOM 2469 C C . SER B 1 72 ? -0.526 -11.18 12.633 1 69.88 72 SER B C 1
ATOM 2471 O O . SER B 1 72 ? -0.947 -12.297 12.32 1 69.88 72 SER B O 1
ATOM 2473 N N . ARG B 1 73 ? 0.496 -10.75 12.047 1 62.62 73 ARG B N 1
ATOM 2474 C CA . ARG B 1 73 ? 1.487 -11.656 11.477 1 62.62 73 ARG B CA 1
ATOM 2475 C C . ARG B 1 73 ? 2.703 -11.781 12.391 1 62.62 73 ARG B C 1
ATOM 2477 O O . ARG B 1 73 ? 2.939 -10.914 13.242 1 62.62 73 ARG B O 1
ATOM 2484 N N . PRO B 1 74 ? 3.338 -12.914 12.219 1 57.53 74 PRO B N 1
ATOM 2485 C CA . PRO B 1 74 ? 4.48 -13.148 13.109 1 57.53 74 PRO B CA 1
ATOM 2486 C C . PRO B 1 74 ? 5.496 -12.008 13.062 1 57.53 74 PRO B C 1
ATOM 2488 O O . PRO B 1 74 ? 5.68 -11.375 12.016 1 57.53 74 PRO B O 1
ATOM 2491 N N . ALA B 1 75 ? 6.016 -11.523 14.203 1 49.69 75 ALA B N 1
ATOM 2492 C CA . ALA B 1 75 ? 6.891 -10.43 14.609 1 49.69 75 ALA B CA 1
ATOM 2493 C C . ALA B 1 75 ? 8.172 -10.414 13.781 1 49.69 75 ALA B C 1
ATOM 2495 O O . ALA B 1 75 ? 8.844 -9.383 13.688 1 49.69 75 ALA B O 1
ATOM 2496 N N . SER B 1 76 ? 8.523 -11.492 13.195 1 50.31 76 SER B N 1
ATOM 2497 C CA . SER B 1 76 ? 9.898 -11.547 12.695 1 50.31 76 SER B CA 1
ATOM 2498 C C . SER B 1 76 ? 10.047 -10.75 11.406 1 50.31 76 SER B C 1
ATOM 2500 O O . SER B 1 76 ? 11.164 -10.57 10.906 1 50.31 76 SER B O 1
ATOM 2502 N N . THR B 1 77 ? 9.023 -10.203 10.906 1 57.38 77 THR B N 1
ATOM 2503 C CA . THR B 1 77 ? 9.148 -9.617 9.578 1 57.38 77 THR B CA 1
ATOM 2504 C C . THR B 1 77 ? 9.07 -8.094 9.648 1 57.38 77 THR B C 1
ATOM 2506 O O . THR B 1 77 ? 8.18 -7.539 10.289 1 57.38 77 THR B O 1
ATOM 2509 N N . PHE B 1 78 ? 10.336 -7.598 9.359 1 57.75 78 PHE B N 1
ATOM 2510 C CA . PHE B 1 78 ? 10.305 -6.145 9.258 1 57.75 78 PHE B CA 1
ATOM 2511 C C . PHE B 1 78 ? 9.305 -5.695 8.195 1 57.75 78 PHE B C 1
ATOM 2513 O O . PHE B 1 78 ? 9.508 -5.945 7.004 1 57.75 78 PHE B O 1
ATOM 2520 N N . THR B 1 79 ? 8.188 -5.168 8.633 1 61.34 79 THR B N 1
ATOM 2521 C CA . THR B 1 79 ? 7.086 -4.781 7.766 1 61.34 79 THR B CA 1
ATOM 2522 C C . THR B 1 79 ? 7.059 -3.268 7.57 1 61.34 79 THR B C 1
ATOM 2524 O O . THR B 1 79 ? 7.055 -2.512 8.547 1 61.34 79 THR B O 1
ATOM 2527 N N . ILE B 1 80 ? 7.207 -2.955 6.25 1 69.88 80 ILE B N 1
ATOM 2528 C CA . ILE B 1 80 ? 7.055 -1.55 5.891 1 69.88 80 ILE B CA 1
ATOM 2529 C C . ILE B 1 80 ? 5.594 -1.252 5.57 1 69.88 80 ILE B C 1
ATOM 2531 O O . ILE B 1 80 ? 4.961 -1.976 4.797 1 69.88 80 ILE B O 1
ATOM 2535 N N . GLY B 1 81 ? 4.828 -0.331 6.156 1 64.69 81 GLY B N 1
ATOM 2536 C CA . GLY B 1 81 ? 3.459 0.01 5.809 1 64.69 81 GLY B CA 1
ATOM 2537 C C . GLY B 1 81 ? 3.129 1.472 6.043 1 64.69 81 GLY B C 1
ATOM 2538 O O . GLY B 1 81 ? 2.623 2.152 5.148 1 64.69 81 GLY B O 1
ATOM 2539 N N . GLY B 1 82 ? 3.307 2.029 7.289 1 67 82 GLY B N 1
ATOM 2540 C CA . GLY B 1 82 ? 3.004 3.396 7.68 1 67 82 GLY B CA 1
ATOM 2541 C C . GLY B 1 82 ? 4.199 4.324 7.586 1 67 82 GLY B C 1
ATOM 2542 O O . GLY B 1 82 ? 5.293 3.9 7.203 1 67 82 GLY B O 1
ATOM 2543 N N . ILE B 1 83 ? 3.684 5.66 7.613 1 75.81 83 ILE B N 1
ATOM 2544 C CA . ILE B 1 83 ? 4.781 6.605 7.789 1 75.81 83 ILE B CA 1
ATOM 2545 C C . ILE B 1 83 ? 5.281 6.551 9.234 1 75.81 83 ILE B C 1
ATOM 2547 O O . ILE B 1 83 ? 4.688 7.164 10.125 1 75.81 83 ILE B O 1
ATOM 2551 N N . GLU B 1 84 ? 6.27 5.746 9.43 1 72.94 84 GLU B N 1
ATOM 2552 C CA . GLU B 1 84 ? 6.926 5.676 10.727 1 72.94 84 GLU B CA 1
ATOM 2553 C C . GLU B 1 84 ? 8.445 5.68 10.586 1 72.94 84 GLU B C 1
ATOM 2555 O O . GLU B 1 84 ? 8.977 5.281 9.547 1 72.94 84 GLU B O 1
ATOM 2560 N N . SER B 1 85 ? 8.969 6.289 11.664 1 71.56 85 SER B N 1
ATOM 2561 C CA . SER B 1 85 ? 10.43 6.18 11.672 1 71.56 85 SER B CA 1
ATOM 2562 C C . SER B 1 85 ? 10.875 4.73 11.828 1 71.56 85 SER B C 1
ATOM 2564 O O . SER B 1 85 ? 10.094 3.877 12.25 1 71.56 85 SER B O 1
ATOM 2566 N N . MET B 1 86 ? 12.039 4.535 11.359 1 72 86 MET B N 1
ATOM 2567 C CA . MET B 1 86 ? 12.594 3.199 11.547 1 72 86 MET B CA 1
ATOM 2568 C C . MET B 1 86 ? 12.688 2.854 13.031 1 72 86 MET B C 1
ATOM 2570 O O . MET B 1 86 ? 12.484 1.701 13.414 1 72 86 MET B O 1
ATOM 2574 N N . SER B 1 87 ? 12.914 3.865 13.828 1 72.88 87 SER B N 1
ATOM 2575 C CA . SER B 1 87 ? 12.969 3.656 15.273 1 72.88 87 SER B CA 1
ATOM 2576 C C . SER B 1 87 ? 11.602 3.244 15.82 1 72.88 87 SER B C 1
ATOM 2578 O O . SER B 1 87 ? 11.516 2.361 16.672 1 72.88 87 SER B O 1
ATOM 2580 N N . GLU B 1 88 ? 10.617 3.861 15.359 1 73.94 88 GLU B N 1
ATOM 2581 C CA . GLU B 1 88 ? 9.25 3.518 15.758 1 73.94 88 GLU B CA 1
ATOM 2582 C C . GLU B 1 88 ? 8.891 2.098 15.328 1 73.94 88 GLU B C 1
ATOM 2584 O O . GLU B 1 88 ? 8.297 1.342 16.094 1 73.94 88 GLU B O 1
ATOM 2589 N N . ALA B 1 89 ? 9.258 1.805 14.156 1 72.62 89 ALA B N 1
ATOM 2590 C CA . ALA B 1 89 ? 8.969 0.468 13.641 1 72.62 89 ALA B CA 1
ATOM 2591 C C . ALA B 1 89 ? 9.703 -0.599 14.445 1 72.62 89 ALA B C 1
ATOM 2593 O O . ALA B 1 89 ? 9.133 -1.635 14.789 1 72.62 89 ALA B O 1
ATOM 2594 N N . ALA B 1 90 ? 10.938 -0.329 14.758 1 74.06 90 ALA B N 1
ATOM 2595 C CA . ALA B 1 90 ? 11.75 -1.263 15.531 1 74.06 90 ALA B CA 1
ATOM 2596 C C . ALA B 1 90 ? 11.148 -1.487 16.922 1 74.06 90 ALA B C 1
ATOM 2598 O O . ALA B 1 90 ? 11.117 -2.617 17.406 1 74.06 90 ALA B O 1
ATOM 2599 N N . SER B 1 91 ? 10.75 -0.391 17.516 1 73.19 91 SER B N 1
ATOM 2600 C CA . SER B 1 91 ? 10.141 -0.491 18.844 1 73.19 91 SER B CA 1
ATOM 2601 C C . SER B 1 91 ? 8.852 -1.309 18.797 1 73.19 91 SER B C 1
ATOM 2603 O O . SER B 1 91 ? 8.633 -2.18 19.641 1 73.19 91 SER B O 1
ATOM 2605 N N . ARG B 1 92 ? 8.141 -1.062 17.844 1 67.62 92 ARG B N 1
ATOM 2606 C CA . ARG B 1 92 ? 6.883 -1.773 17.656 1 67.62 92 ARG B CA 1
ATOM 2607 C C . ARG B 1 92 ? 7.117 -3.27 17.469 1 67.62 92 ARG B C 1
ATOM 2609 O O . ARG B 1 92 ? 6.371 -4.09 18.016 1 67.62 92 ARG B O 1
ATOM 2616 N N . LEU B 1 93 ? 8.125 -3.607 16.797 1 69.19 93 LEU B N 1
ATOM 2617 C CA . LEU B 1 93 ? 8.383 -4.996 16.422 1 69.19 93 LEU B CA 1
ATOM 2618 C C . LEU B 1 93 ? 9.32 -5.66 17.438 1 69.19 93 LEU B C 1
ATOM 2620 O O . LEU B 1 93 ? 9.594 -6.859 17.344 1 69.19 93 LEU B O 1
ATOM 2624 N N . ASP B 1 94 ? 9.766 -4.91 18.406 1 75.5 94 ASP B N 1
ATOM 2625 C CA . ASP B 1 94 ? 10.695 -5.391 19.422 1 75.5 94 ASP B CA 1
ATOM 2626 C C . ASP B 1 94 ? 11.961 -5.957 18.797 1 75.5 94 ASP B C 1
ATOM 2628 O O . ASP B 1 94 ? 12.359 -7.086 19.094 1 75.5 94 ASP B O 1
ATOM 2632 N N . ILE B 1 95 ? 12.484 -5.215 17.938 1 78.12 95 ILE B N 1
ATOM 2633 C CA . ILE B 1 95 ? 13.75 -5.57 17.312 1 78.12 95 ILE B CA 1
ATOM 2634 C C . ILE B 1 95 ? 14.797 -4.504 17.609 1 78.12 95 ILE B C 1
ATOM 2636 O O . ILE B 1 95 ? 14.461 -3.395 18.031 1 78.12 95 ILE B O 1
ATOM 2640 N N . THR B 1 96 ? 16.078 -4.898 17.484 1 85 96 THR B N 1
ATOM 2641 C CA . THR B 1 96 ? 17.172 -3.949 17.703 1 85 96 THR B CA 1
ATOM 2642 C C . THR B 1 96 ? 17.531 -3.238 16.391 1 85 96 THR B C 1
ATOM 2644 O O . THR B 1 96 ? 17.844 -3.887 15.391 1 85 96 THR B O 1
ATOM 2647 N N . LEU B 1 97 ? 17.406 -1.996 16.438 1 87.12 97 LEU B N 1
ATOM 2648 C CA . LEU B 1 97 ? 17.703 -1.183 15.273 1 87.12 97 LEU B CA 1
ATOM 2649 C C . LEU B 1 97 ? 18.953 -0.344 15.508 1 87.12 97 LEU B C 1
ATOM 2651 O O . LEU B 1 97 ? 19.109 0.27 16.562 1 87.12 97 LEU B O 1
ATOM 2655 N N . ALA B 1 98 ? 19.922 -0.472 14.664 1 90.44 98 ALA B N 1
ATOM 2656 C CA . ALA B 1 98 ? 21.078 0.43 14.625 1 90.44 98 ALA B CA 1
ATOM 2657 C C . ALA B 1 98 ? 21.141 1.167 13.289 1 90.44 98 ALA B C 1
ATOM 2659 O O . ALA B 1 98 ? 20.875 0.584 12.234 1 90.44 98 ALA B O 1
ATOM 2660 N N . THR B 1 99 ? 21.375 2.412 13.312 1 91.69 99 THR B N 1
ATOM 2661 C CA . THR B 1 99 ? 21.516 3.244 12.117 1 91.69 99 THR B CA 1
ATOM 2662 C C . THR B 1 99 ? 22.906 3.846 12.023 1 91.69 99 THR B C 1
ATOM 2664 O O . THR B 1 99 ? 23.391 4.449 12.984 1 91.69 99 THR B O 1
ATOM 2667 N N . HIS B 1 100 ? 23.578 3.699 10.984 1 93.44 100 HIS B N 1
ATOM 2668 C C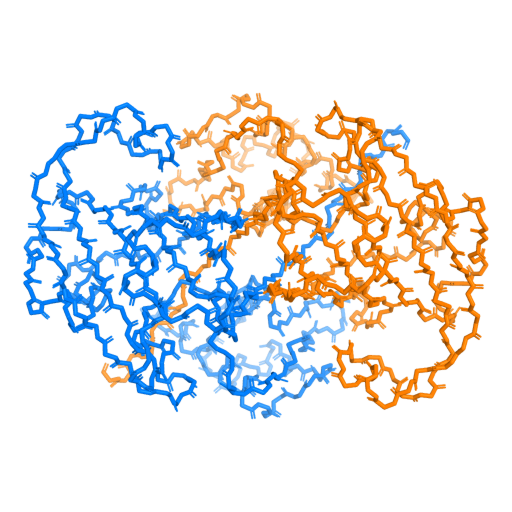A . HIS B 1 100 ? 24.875 4.289 10.719 1 93.44 100 HIS B CA 1
ATOM 2669 C C . HIS B 1 100 ? 24.812 5.254 9.539 1 93.44 100 HIS B C 1
ATOM 2671 O O . HIS B 1 100 ? 24.391 4.879 8.445 1 93.44 100 HIS B O 1
ATOM 2677 N N . MET B 1 101 ? 25.281 6.398 9.758 1 95.94 101 MET B N 1
ATOM 2678 C CA . MET B 1 101 ? 25.312 7.379 8.68 1 95.94 101 MET B CA 1
ATOM 2679 C C . MET B 1 101 ? 26.5 7.109 7.742 1 95.94 101 MET B C 1
ATOM 2681 O O . MET B 1 101 ? 27.641 6.98 8.195 1 95.94 101 MET B O 1
ATOM 2685 N N . ILE B 1 102 ? 26.266 6.992 6.547 1 94.75 102 ILE B N 1
ATOM 2686 C CA . ILE B 1 102 ? 27.297 6.82 5.523 1 94.75 102 ILE B CA 1
ATOM 2687 C C . ILE B 1 102 ? 27.766 8.188 5.027 1 94.75 102 ILE B C 1
ATOM 2689 O O . ILE B 1 102 ? 28.969 8.43 4.891 1 94.75 102 ILE B O 1
ATOM 2693 N N . SER B 1 103 ? 26.797 9.031 4.723 1 96.25 103 SER B N 1
ATOM 2694 C CA . SER B 1 103 ? 27.141 10.367 4.246 1 96.25 103 SER B CA 1
ATOM 2695 C C . SER B 1 103 ? 26.031 11.367 4.555 1 96.25 103 SER B C 1
ATOM 2697 O O . SER B 1 103 ? 24.891 10.984 4.785 1 96.25 103 SER B O 1
ATOM 2699 N N . LEU B 1 104 ? 26.328 12.594 4.645 1 97.12 104 LEU B N 1
ATOM 2700 C CA . LEU B 1 104 ? 25.469 13.766 4.758 1 97.12 104 LEU B CA 1
ATOM 2701 C C . LEU B 1 104 ? 25.984 14.914 3.896 1 97.12 104 LEU B C 1
ATOM 2703 O O . LEU B 1 104 ? 27.094 15.414 4.125 1 97.12 104 LEU B O 1
ATOM 2707 N N . GLU B 1 105 ? 25.219 15.25 2.932 1 96.81 105 GLU B N 1
ATOM 2708 C CA . GLU B 1 105 ? 25.703 16.25 1.97 1 96.81 105 GLU B CA 1
ATOM 2709 C C . GLU B 1 105 ? 24.609 17.266 1.645 1 96.81 105 GLU B C 1
ATOM 2711 O O . GLU B 1 105 ? 23.438 16.922 1.594 1 96.81 105 GLU B O 1
ATOM 2716 N N . ARG B 1 106 ? 25.125 18.453 1.451 1 96.75 106 ARG B N 1
ATOM 2717 C CA . ARG B 1 106 ? 24.234 19.5 0.968 1 96.75 106 ARG B CA 1
ATOM 2718 C C . ARG B 1 106 ? 24.391 19.703 -0.536 1 96.75 106 ARG B C 1
ATOM 2720 O O . ARG B 1 106 ? 25.516 19.781 -1.045 1 96.75 106 ARG B O 1
ATOM 2727 N N . THR B 1 107 ? 23.281 19.703 -1.196 1 97.38 107 THR B N 1
ATOM 2728 C CA . THR B 1 107 ? 23.297 19.875 -2.645 1 97.38 107 THR B CA 1
ATOM 2729 C C . THR B 1 107 ? 21.984 20.484 -3.123 1 97.38 107 THR B C 1
ATOM 2731 O O . THR B 1 107 ? 21.297 21.172 -2.361 1 97.38 107 THR B O 1
ATOM 2734 N N . THR B 1 108 ? 21.688 20.438 -4.449 1 97.81 108 THR B N 1
ATOM 2735 C CA . THR B 1 108 ? 20.438 20.922 -5.023 1 97.81 108 THR B CA 1
ATOM 2736 C C . THR B 1 108 ? 19.719 19.812 -5.785 1 97.81 108 THR B C 1
ATOM 2738 O O . THR B 1 108 ? 20.328 18.812 -6.152 1 97.81 108 THR B O 1
ATOM 2741 N N . VAL B 1 109 ? 18.453 19.984 -5.988 1 97.38 109 VAL B N 1
ATOM 2742 C CA . VAL B 1 109 ? 17.625 19.031 -6.707 1 97.38 109 VAL B CA 1
ATOM 2743 C C . VAL B 1 109 ? 17.969 19.062 -8.195 1 97.38 109 VAL B C 1
ATOM 2745 O O . VAL B 1 109 ? 17.672 20.047 -8.883 1 97.38 109 VAL B O 1
ATOM 2748 N N . GLY B 1 110 ? 18.5 18 -8.758 1 96.81 110 GLY B N 1
ATOM 2749 C CA . GLY B 1 110 ? 18.703 17.875 -10.195 1 96.81 110 GLY B CA 1
ATOM 2750 C C . GLY B 1 110 ? 17.453 17.484 -10.945 1 96.81 110 GLY B C 1
ATOM 2751 O O . GLY B 1 110 ? 16.422 17.188 -10.336 1 96.81 110 GLY B O 1
ATOM 2752 N N . PRO B 1 111 ? 17.516 17.469 -12.266 1 94.88 111 PRO B N 1
ATOM 2753 C CA . PRO B 1 111 ? 16.344 17.172 -13.078 1 94.88 111 PRO B CA 1
ATOM 2754 C C . PRO B 1 111 ? 15.781 15.766 -12.812 1 94.88 111 PRO B C 1
ATOM 2756 O O . PRO B 1 111 ? 14.57 15.586 -12.727 1 94.88 111 PRO B O 1
ATOM 2759 N N . ASP B 1 112 ? 16.672 14.836 -12.672 1 93.88 112 ASP B N 1
ATOM 2760 C CA . ASP B 1 112 ? 16.234 13.461 -12.453 1 93.88 112 ASP B CA 1
ATOM 2761 C C . ASP B 1 112 ? 15.523 13.312 -11.109 1 93.88 112 ASP B C 1
ATOM 2763 O O . ASP B 1 112 ? 14.484 12.656 -11.008 1 93.88 112 ASP B O 1
ATOM 2767 N N . LEU B 1 113 ? 16.141 13.883 -10.141 1 94.25 113 LEU B N 1
ATOM 2768 C CA . LEU B 1 113 ? 15.547 13.836 -8.812 1 94.25 113 LEU B CA 1
ATOM 2769 C C . LEU B 1 113 ? 14.203 14.562 -8.781 1 94.25 113 LEU B C 1
ATOM 2771 O O . LEU B 1 113 ? 13.258 14.109 -8.141 1 94.25 113 LEU B O 1
ATOM 2775 N N . ALA B 1 114 ? 14.156 15.672 -9.461 1 94.19 114 ALA B N 1
ATOM 2776 C CA . ALA B 1 114 ? 12.898 16.422 -9.547 1 94.19 114 ALA B CA 1
ATOM 2777 C C . ALA B 1 114 ? 11.797 15.562 -10.172 1 94.19 114 ALA B C 1
ATOM 2779 O O . ALA B 1 114 ? 10.68 15.5 -9.656 1 94.19 114 ALA B O 1
ATOM 2780 N N . ALA B 1 115 ? 12.125 14.875 -11.219 1 90 115 ALA B N 1
ATOM 2781 C CA . ALA B 1 115 ? 11.164 14.016 -11.914 1 90 115 ALA B CA 1
ATOM 2782 C C . ALA B 1 115 ? 10.727 12.859 -11.023 1 90 115 ALA B C 1
ATOM 2784 O O . ALA B 1 115 ? 9.547 12.5 -11 1 90 115 ALA B O 1
ATOM 2785 N N . ALA B 1 116 ? 11.578 12.336 -10.258 1 89.31 116 ALA B N 1
ATOM 2786 C CA . ALA B 1 116 ? 11.297 11.156 -9.445 1 89.31 116 ALA B CA 1
ATOM 2787 C C . ALA B 1 116 ? 10.555 11.531 -8.172 1 89.31 116 ALA B C 1
ATOM 2789 O O . ALA B 1 116 ? 9.68 10.789 -7.711 1 89.31 116 ALA B O 1
ATOM 2790 N N . SER B 1 117 ? 10.836 12.703 -7.641 1 90.56 117 SER B N 1
ATOM 2791 C CA . SER B 1 117 ? 10.422 13 -6.277 1 90.56 117 SER B CA 1
ATOM 2792 C C . SER B 1 117 ? 9.273 14.008 -6.254 1 90.56 117 SER B C 1
ATOM 2794 O O . SER B 1 117 ? 8.523 14.086 -5.281 1 90.56 117 SER B O 1
ATOM 2796 N N . GLY B 1 118 ? 9.219 14.883 -7.277 1 89.31 118 GLY B N 1
ATOM 2797 C CA . GLY B 1 118 ? 8.281 16 -7.258 1 89.31 118 GLY B CA 1
ATOM 2798 C C . GLY B 1 118 ? 8.82 17.219 -6.539 1 89.31 118 GLY B C 1
ATOM 2799 O O . GLY B 1 118 ? 8.141 18.25 -6.449 1 89.31 118 GLY B O 1
ATOM 2800 N N . LEU B 1 119 ? 10.031 17.109 -6.023 1 94 119 LEU B N 1
ATOM 2801 C CA . LEU B 1 119 ? 10.664 18.297 -5.441 1 94 119 LEU B CA 1
ATOM 2802 C C . LEU B 1 119 ? 11.008 19.312 -6.52 1 94 119 LEU B C 1
ATOM 2804 O O . LEU B 1 119 ? 11.242 18.953 -7.676 1 94 119 LEU B O 1
ATOM 2808 N N . THR B 1 120 ? 11.078 20.547 -6.117 1 92.88 120 THR B N 1
ATOM 2809 C CA . THR B 1 120 ? 11.336 21.609 -7.086 1 92.88 120 THR B CA 1
ATOM 2810 C C . THR B 1 120 ? 12.789 21.562 -7.555 1 92.88 120 THR B C 1
ATOM 2812 O O . THR B 1 120 ? 13.711 21.594 -6.738 1 92.88 120 THR B O 1
ATOM 2815 N N . GLN B 1 121 ? 12.883 21.516 -8.852 1 95.62 121 GLN B N 1
ATOM 2816 C CA . GLN B 1 121 ? 14.227 21.531 -9.414 1 95.62 121 GLN B CA 1
ATOM 2817 C C . GLN B 1 121 ? 15 22.766 -8.953 1 95.62 121 GLN B C 1
ATOM 2819 O O . GLN B 1 121 ? 14.453 23.875 -8.938 1 95.62 121 GLN B O 1
ATOM 2824 N N . GLY B 1 122 ? 16.266 22.547 -8.562 1 97.44 122 GLY B N 1
ATOM 2825 C CA . GLY B 1 122 ? 17.125 23.641 -8.141 1 97.44 122 GLY B CA 1
ATOM 2826 C C . GLY B 1 122 ? 17.031 23.938 -6.652 1 97.44 122 GLY B C 1
ATOM 2827 O O . GLY B 1 122 ? 17.875 24.641 -6.102 1 97.44 122 GLY B O 1
ATOM 2828 N N . ALA B 1 123 ? 16.047 23.438 -5.98 1 97.06 123 ALA B N 1
ATOM 2829 C CA . ALA B 1 123 ? 15.883 23.688 -4.551 1 97.06 123 ALA B CA 1
ATOM 2830 C C . ALA B 1 123 ? 17.031 23.078 -3.748 1 97.06 123 ALA B C 1
ATOM 2832 O O . ALA B 1 123 ? 17.469 21.969 -4.043 1 97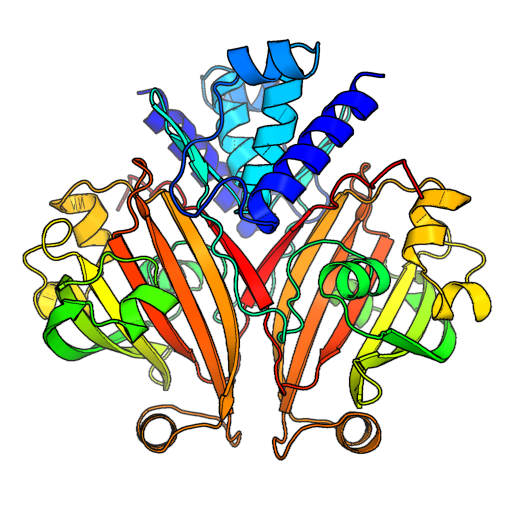.06 123 ALA B O 1
ATOM 2833 N N . PRO B 1 124 ? 17.547 23.828 -2.752 1 98 124 PRO B N 1
ATOM 2834 C CA . PRO B 1 124 ? 18.562 23.234 -1.87 1 98 124 PRO B CA 1
ATOM 2835 C C . PRO B 1 124 ? 18.031 22.078 -1.047 1 98 124 PRO B C 1
ATOM 2837 O O . PRO B 1 124 ? 16.922 22.141 -0.516 1 98 124 PRO B O 1
ATOM 2840 N N . ILE B 1 125 ? 18.797 20.984 -0.997 1 98.06 125 ILE B N 1
ATOM 2841 C CA . ILE B 1 125 ? 18.406 19.812 -0.218 1 98.06 125 ILE B CA 1
ATOM 2842 C C . ILE B 1 125 ? 19.594 19.297 0.58 1 98.06 125 ILE B C 1
ATOM 2844 O O . ILE B 1 125 ? 20.75 19.578 0.245 1 98.06 125 ILE B O 1
ATOM 2848 N N . THR B 1 126 ? 19.297 18.625 1.665 1 98.06 126 THR B N 1
ATOM 2849 C CA . THR B 1 126 ? 20.266 17.797 2.383 1 98.06 126 THR B CA 1
ATOM 2850 C C . THR B 1 126 ? 20.031 16.312 2.072 1 98.06 126 THR B C 1
ATOM 2852 O O . THR B 1 126 ? 18.922 15.812 2.197 1 98.06 126 THR B O 1
ATOM 2855 N N . VAL B 1 127 ? 21.062 15.672 1.596 1 97.88 127 VAL B N 1
ATOM 2856 C CA . VAL B 1 127 ? 20.984 14.25 1.271 1 97.88 127 VAL B CA 1
ATOM 2857 C C . VAL B 1 127 ? 21.672 13.438 2.359 1 97.88 127 VAL B C 1
ATOM 2859 O O . VAL B 1 127 ? 22.828 13.703 2.707 1 97.88 127 VAL B O 1
ATOM 2862 N N . VAL B 1 128 ? 20.984 12.508 2.904 1 97.12 128 VAL B N 1
ATOM 2863 C CA . VAL B 1 128 ? 21.516 11.633 3.951 1 97.12 128 VAL B CA 1
ATOM 2864 C C . VAL B 1 128 ? 21.484 10.18 3.482 1 97.12 128 VAL B C 1
ATOM 2866 O O . VAL B 1 128 ? 20.438 9.695 3.02 1 97.12 128 VAL B O 1
ATOM 2869 N N . GLU B 1 129 ? 22.594 9.562 3.553 1 96.25 129 GLU B N 1
ATOM 2870 C CA . GLU B 1 129 ? 22.656 8.125 3.309 1 96.25 129 GLU B CA 1
ATOM 2871 C C . GLU B 1 129 ? 22.953 7.355 4.598 1 96.25 129 GLU B C 1
ATOM 2873 O O . GLU B 1 129 ? 23.812 7.75 5.383 1 96.25 129 GLU B O 1
ATOM 2878 N N . ARG B 1 130 ? 22.203 6.344 4.777 1 95.44 130 ARG B N 1
ATOM 2879 C CA . ARG B 1 130 ? 22.297 5.586 6.023 1 95.44 130 ARG B CA 1
ATOM 2880 C C . ARG B 1 130 ? 22.281 4.086 5.75 1 95.44 130 ARG B C 1
ATOM 2882 O O . ARG B 1 130 ? 21.672 3.631 4.773 1 95.44 130 ARG B O 1
ATOM 2889 N N . LEU B 1 131 ? 22.984 3.391 6.57 1 94.81 131 LEU B N 1
ATOM 2890 C CA . LEU B 1 131 ? 22.891 1.938 6.66 1 94.81 131 LEU B CA 1
ATOM 2891 C C . LEU B 1 131 ? 22.172 1.517 7.941 1 94.81 131 LEU B C 1
ATOM 2893 O O . LEU B 1 131 ? 22.516 1.983 9.031 1 94.81 131 LEU B O 1
ATOM 2897 N N . ARG B 1 132 ? 21.188 0.733 7.801 1 91.5 132 ARG B N 1
ATOM 2898 C CA . ARG B 1 132 ? 20.438 0.283 8.969 1 91.5 132 ARG B CA 1
ATOM 2899 C C . ARG B 1 132 ? 20.609 -1.216 9.188 1 91.5 132 ARG B C 1
ATOM 2901 O O . ARG B 1 132 ? 20.5 -2.002 8.242 1 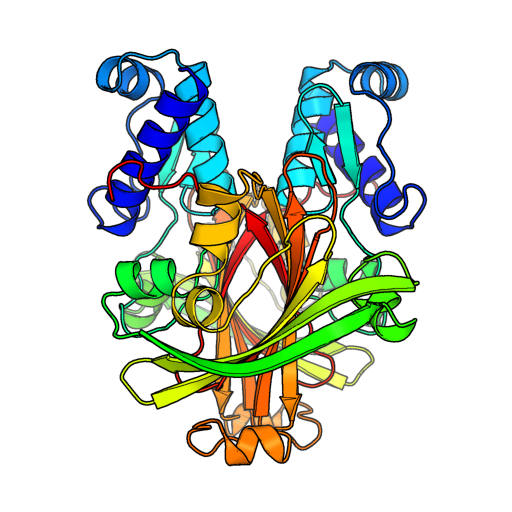91.5 132 ARG B O 1
ATOM 2908 N N . LEU B 1 133 ? 20.844 -1.478 10.414 1 91.56 133 LEU B N 1
ATOM 2909 C CA . LEU B 1 133 ? 20.969 -2.865 10.852 1 91.56 133 LEU B CA 1
ATOM 2910 C C . LEU B 1 133 ? 19.797 -3.277 11.719 1 91.56 133 LEU B C 1
ATOM 2912 O O . LEU B 1 133 ? 19.406 -2.543 12.633 1 91.56 133 LEU B O 1
ATOM 2916 N N . ILE B 1 134 ? 19.203 -4.367 11.359 1 87.81 134 ILE B N 1
ATOM 2917 C CA . ILE B 1 134 ? 18.156 -4.98 12.18 1 87.81 134 ILE B CA 1
ATOM 2918 C C . ILE B 1 134 ? 18.703 -6.262 12.812 1 87.81 134 ILE B C 1
ATOM 2920 O O . ILE B 1 134 ? 19.109 -7.188 12.109 1 87.81 134 ILE B O 1
ATOM 2924 N N . ASP B 1 135 ? 18.703 -6.258 14.141 1 88.56 135 ASP B N 1
ATOM 2925 C CA . ASP B 1 135 ? 19.312 -7.348 14.898 1 88.56 135 ASP B CA 1
ATOM 2926 C C . ASP B 1 135 ? 20.734 -7.613 14.43 1 88.56 135 ASP B C 1
ATOM 2928 O O . ASP B 1 135 ? 21.109 -8.758 14.148 1 88.56 135 ASP B O 1
ATOM 2932 N N . ASN B 1 136 ? 21.406 -6.559 14.148 1 90.75 136 ASN B N 1
ATOM 2933 C CA . ASN B 1 136 ? 22.828 -6.504 13.844 1 90.75 136 ASN B CA 1
ATOM 2934 C C . ASN B 1 136 ? 23.109 -7.016 12.438 1 90.75 136 ASN B C 1
ATOM 2936 O O . ASN B 1 136 ? 24.266 -7.328 12.109 1 90.75 136 ASN B O 1
ATOM 2940 N N . VAL B 1 137 ? 22.125 -7.211 11.68 1 91.81 137 VAL B N 1
ATOM 2941 C CA . VAL B 1 137 ? 22.281 -7.582 10.273 1 91.81 137 VAL B CA 1
ATOM 2942 C C . VAL B 1 137 ? 21.969 -6.383 9.383 1 91.81 137 VAL B C 1
ATOM 2944 O O . VAL B 1 137 ? 20.922 -5.762 9.516 1 91.81 137 VAL B O 1
ATOM 2947 N N . PRO B 1 138 ? 22.891 -6.008 8.523 1 94.69 138 PRO B N 1
ATOM 2948 C CA . PRO B 1 138 ? 22.609 -4.898 7.613 1 94.69 138 PRO B CA 1
ATOM 2949 C C . PRO B 1 138 ? 21.547 -5.242 6.57 1 94.69 138 PRO B C 1
ATOM 2951 O O . PRO B 1 138 ? 21.797 -6.074 5.691 1 94.69 138 PRO B O 1
ATOM 2954 N N . LEU B 1 139 ? 20.406 -4.496 6.578 1 93.19 139 LEU B N 1
ATOM 2955 C CA . LEU B 1 139 ? 19.297 -4.926 5.738 1 93.19 139 LEU B CA 1
ATOM 2956 C C . LEU B 1 139 ? 18.766 -3.771 4.891 1 93.19 139 LEU B C 1
ATOM 2958 O O . LEU B 1 139 ? 18.047 -3.988 3.916 1 93.19 139 LEU B O 1
ATOM 2962 N N . ILE B 1 140 ? 19.125 -2.566 5.246 1 94.12 140 ILE B N 1
ATOM 2963 C CA . ILE B 1 140 ? 18.547 -1.437 4.531 1 94.12 140 ILE B CA 1
ATOM 2964 C C . ILE B 1 140 ? 19.609 -0.377 4.273 1 94.12 140 ILE B C 1
ATOM 2966 O O . ILE B 1 140 ? 20.328 0.022 5.188 1 94.12 140 ILE B O 1
ATOM 2970 N N . ARG B 1 141 ? 19.797 0.003 3.111 1 95.62 141 ARG B N 1
ATOM 2971 C CA . ARG B 1 141 ? 20.516 1.205 2.729 1 95.62 141 ARG B CA 1
ATOM 2972 C C . ARG B 1 141 ? 19.562 2.307 2.275 1 95.62 141 ARG B C 1
ATOM 2974 O O . ARG B 1 141 ? 18.891 2.162 1.261 1 95.62 141 ARG B O 1
ATOM 2981 N N . ASP B 1 142 ? 19.562 3.346 2.971 1 94.88 142 ASP B N 1
ATOM 2982 C CA . ASP B 1 142 ? 18.562 4.395 2.809 1 94.88 142 ASP B CA 1
ATOM 2983 C C . ASP B 1 142 ? 19.203 5.699 2.344 1 94.88 142 ASP B C 1
ATOM 2985 O O . ASP B 1 142 ? 20.234 6.113 2.871 1 94.88 142 ASP B O 1
ATOM 2989 N N . ARG B 1 143 ? 18.656 6.246 1.308 1 95.75 143 ARG B N 1
ATOM 2990 C CA . ARG B 1 143 ? 19.016 7.586 0.865 1 95.75 143 ARG B CA 1
ATOM 2991 C C . ARG B 1 143 ? 17.828 8.531 0.939 1 95.75 143 ARG B C 1
ATOM 2993 O O . ARG B 1 143 ? 16.844 8.367 0.201 1 95.75 143 ARG B O 1
ATOM 3000 N N . SER B 1 144 ? 17.906 9.508 1.787 1 96.5 144 SER B N 1
ATOM 3001 C CA . SER B 1 144 ? 16.828 10.477 1.975 1 96.5 144 SER B CA 1
ATOM 3002 C C . SER B 1 144 ? 17.266 11.875 1.537 1 96.5 144 SER B C 1
ATOM 3004 O O . SER B 1 144 ? 18.391 12.297 1.831 1 96.5 144 SER B O 1
ATOM 3006 N N . CYS B 1 145 ? 16.391 12.523 0.849 1 97.81 145 CYS B N 1
ATOM 3007 C CA . CYS B 1 145 ? 16.562 13.922 0.47 1 97.81 145 CYS B CA 1
ATOM 3008 C C . CYS B 1 145 ? 15.562 14.812 1.193 1 97.81 145 CYS B C 1
ATOM 3010 O O . CYS B 1 145 ? 14.352 14.625 1.064 1 97.81 145 CYS B O 1
ATOM 3012 N N . PHE B 1 146 ? 16.078 15.766 1.908 1 97.5 146 PHE B N 1
ATOM 3013 C CA . PHE B 1 146 ? 15.227 16.688 2.637 1 97.5 146 PHE B CA 1
ATOM 3014 C C . PHE B 1 146 ? 15.367 18.109 2.082 1 97.5 146 PHE B C 1
ATOM 3016 O O . PHE B 1 146 ? 16.484 18.594 1.88 1 97.5 146 PHE B O 1
ATOM 3023 N N . LEU B 1 147 ? 14.25 18.781 1.829 1 97.31 147 LEU B N 1
ATOM 3024 C CA . LEU B 1 147 ? 14.32 20.203 1.532 1 97.31 147 LEU B CA 1
ATOM 3025 C C . LEU B 1 147 ? 15.008 20.969 2.662 1 97.31 147 LEU B C 1
ATOM 3027 O O . LEU B 1 147 ? 14.562 20.922 3.809 1 97.31 147 LEU B O 1
ATOM 3031 N N . ALA B 1 148 ? 16 21.656 2.307 1 97.06 148 ALA B N 1
ATOM 3032 C CA . ALA B 1 148 ? 16.844 22.281 3.32 1 97.06 148 ALA B CA 1
ATOM 3033 C C . ALA B 1 148 ? 16.062 23.359 4.082 1 97.06 148 ALA B C 1
ATOM 3035 O O . ALA B 1 148 ? 16.266 23.547 5.285 1 97.06 148 ALA B O 1
ATOM 3036 N N . GLU B 1 149 ? 15.211 24.031 3.42 1 95.75 149 GLU B N 1
ATOM 3037 C CA . GLU B 1 149 ? 14.43 25.094 4.035 1 95.75 149 GLU B CA 1
ATOM 3038 C C . GLU B 1 149 ? 13.484 24.547 5.102 1 95.75 149 GLU B C 1
ATOM 3040 O O . GLU B 1 149 ?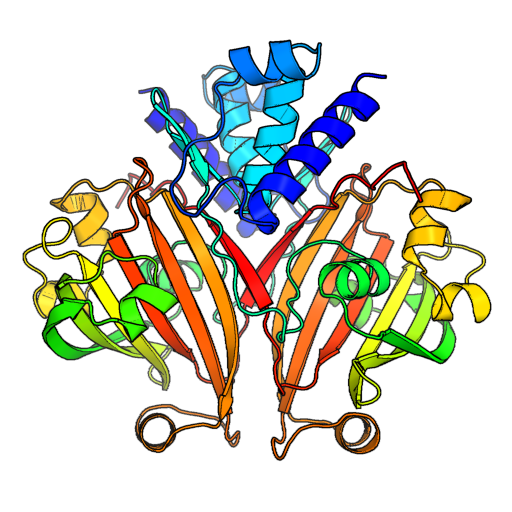 13.18 25.234 6.082 1 95.75 149 GLU B O 1
ATOM 3045 N N . MET B 1 150 ? 13.047 23.375 4.934 1 95.69 150 MET B N 1
ATOM 3046 C CA . MET B 1 150 ? 12.07 22.781 5.848 1 95.69 150 MET B CA 1
ATOM 3047 C C . MET B 1 150 ? 12.766 21.969 6.938 1 95.69 150 MET B C 1
ATOM 3049 O O . MET B 1 150 ? 12.297 21.922 8.07 1 95.69 150 MET B O 1
ATOM 3053 N N . VAL B 1 151 ? 13.781 21.297 6.566 1 96.44 151 VAL B N 1
ATOM 3054 C CA . VAL B 1 151 ? 14.484 20.453 7.523 1 96.44 151 VAL B CA 1
ATOM 3055 C C . VAL B 1 151 ? 15.938 20.906 7.641 1 96.44 151 VAL B C 1
ATOM 3057 O O . VAL B 1 151 ? 16.844 20.188 7.215 1 96.44 151 VAL B O 1
ATOM 3060 N N . PRO B 1 152 ? 16.172 21.969 8.258 1 95.19 152 PRO B N 1
ATOM 3061 C CA . PRO B 1 152 ? 17.547 22.422 8.484 1 95.19 152 PRO B CA 1
ATOM 3062 C C . PRO B 1 152 ? 18.234 21.688 9.633 1 95.19 152 PRO B C 1
ATOM 3064 O O . PRO B 1 152 ? 17.562 21 10.414 1 95.19 152 PRO B O 1
ATOM 3067 N N . GLY B 1 153 ? 19.547 21.719 9.656 1 93 153 GLY B N 1
ATOM 3068 C CA . GLY B 1 153 ? 20.297 21.391 10.859 1 93 153 GLY B CA 1
ATOM 3069 C C . GLY B 1 153 ? 20.5 19.891 11.055 1 93 153 GLY B C 1
ATOM 3070 O O . GLY B 1 153 ? 20.766 19.438 12.164 1 93 153 GLY B O 1
ATOM 3071 N N . LEU B 1 154 ? 20.25 19.172 10.008 1 94.31 154 LEU B N 1
ATOM 3072 C CA . LEU B 1 154 ? 20.516 17.734 10.156 1 94.31 154 LEU B CA 1
ATOM 3073 C C . LEU B 1 154 ? 21.984 17.5 10.484 1 94.31 154 LEU B C 1
ATOM 3075 O O . LEU B 1 154 ? 22.875 18.109 9.883 1 94.31 154 LEU B O 1
ATOM 3079 N N . SER B 1 155 ? 22.234 16.766 11.531 1 94.19 155 SER B N 1
ATOM 3080 C CA . SER B 1 155 ? 23.578 16.359 11.969 1 94.19 155 SER B CA 1
ATOM 3081 C C . SER B 1 155 ? 23.672 14.844 12.078 1 94.19 155 SER B C 1
ATOM 3083 O O . SER B 1 155 ? 22.672 14.141 11.969 1 94.19 155 SER B O 1
ATOM 3085 N N . GLN B 1 156 ? 24.922 14.438 12.234 1 93 156 GLN B N 1
ATOM 3086 C CA . GLN B 1 156 ? 25.125 13.008 12.398 1 93 156 GLN B CA 1
ATOM 3087 C C . GLN B 1 156 ? 24.344 12.469 13.602 1 93 156 GLN B C 1
ATOM 3089 O O . GLN B 1 156 ? 23.75 11.398 13.531 1 93 156 GLN B O 1
ATOM 3094 N N . GLN B 1 157 ? 24.359 13.188 14.633 1 92.62 157 GLN B N 1
ATOM 3095 C CA . GLN B 1 157 ? 23.656 12.766 15.844 1 92.62 157 GLN B CA 1
ATOM 3096 C C . GLN B 1 157 ? 22.172 12.609 15.594 1 92.62 157 GLN B C 1
ATOM 3098 O O . GLN B 1 157 ? 21.562 11.609 16 1 92.62 157 GLN B O 1
ATOM 3103 N N . ILE B 1 158 ? 21.594 13.531 14.945 1 92.44 158 ILE B N 1
ATOM 3104 C CA . ILE B 1 158 ? 20.172 13.492 14.656 1 92.44 158 ILE B CA 1
ATOM 3105 C C . ILE B 1 158 ? 19.859 12.32 13.727 1 92.44 158 ILE B C 1
ATOM 3107 O O . ILE B 1 158 ? 18.906 11.578 13.953 1 92.44 158 ILE B O 1
ATOM 3111 N N . VAL B 1 159 ? 20.688 12.164 12.703 1 91.44 159 VAL B N 1
ATOM 3112 C CA . VAL B 1 159 ? 20.5 11.164 11.664 1 91.44 159 VAL B CA 1
ATOM 3113 C C . VAL B 1 159 ? 20.562 9.766 12.273 1 91.44 159 VAL B C 1
ATOM 3115 O O . VAL B 1 159 ? 19.766 8.891 11.922 1 91.44 159 VAL B O 1
ATOM 3118 N N . GLU B 1 160 ? 21.484 9.539 13.156 1 90.81 160 GLU B N 1
ATOM 3119 C CA . GLU B 1 160 ? 21.672 8.203 13.711 1 90.81 160 GLU B CA 1
ATOM 3120 C C . GLU B 1 160 ? 20.688 7.922 14.836 1 90.81 160 GLU B C 1
ATOM 3122 O O . GLU B 1 160 ? 20.5 6.773 15.242 1 90.81 160 GLU B O 1
ATOM 3127 N N . ALA B 1 161 ? 20.078 8.914 15.359 1 87.38 161 ALA B N 1
ATOM 3128 C CA . ALA B 1 161 ? 19 8.727 16.328 1 87.38 161 ALA B CA 1
ATOM 3129 C C . ALA B 1 161 ? 17.656 8.57 15.633 1 87.38 161 ALA B C 1
ATOM 3131 O O . ALA B 1 161 ? 17.266 7.457 15.25 1 87.38 161 ALA B O 1
ATOM 3132 N N . SER B 1 162 ? 16.906 9.617 15.344 1 86.81 162 SER B N 1
ATOM 3133 C CA . SER B 1 162 ? 15.648 9.617 14.586 1 86.81 162 SER B CA 1
ATOM 3134 C C . SER B 1 162 ? 15.406 10.961 13.914 1 86.81 162 SER B C 1
ATOM 3136 O O . SER B 1 162 ? 15.016 11.93 14.57 1 86.81 162 SER B O 1
ATOM 3138 N N . VAL B 1 163 ? 15.531 10.984 12.688 1 89.38 163 VAL B N 1
ATOM 3139 C CA . VAL B 1 163 ? 15.281 12.203 11.922 1 89.38 163 VAL B CA 1
ATOM 3140 C C . VAL B 1 163 ? 13.828 12.641 12.109 1 89.38 163 VAL B C 1
ATOM 3142 O O . VAL B 1 163 ? 13.547 13.836 12.188 1 89.38 163 VAL B O 1
ATOM 3145 N N . TYR B 1 164 ? 12.977 11.727 12.219 1 87.44 164 TYR B N 1
ATOM 3146 C CA . TYR B 1 164 ? 11.562 12.078 12.328 1 87.44 164 TYR B CA 1
ATOM 3147 C C . TYR B 1 164 ? 11.25 12.672 13.695 1 87.44 164 TYR B C 1
ATOM 3149 O O . TYR B 1 164 ? 10.383 13.539 13.812 1 87.44 164 TYR B O 1
ATOM 3157 N N . ARG B 1 165 ? 11.914 12.164 14.688 1 85.69 165 ARG B N 1
ATOM 3158 C CA . ARG B 1 165 ? 11.789 12.828 15.984 1 85.69 165 ARG B CA 1
ATOM 3159 C C . ARG B 1 165 ? 12.211 14.289 15.891 1 85.69 165 ARG B C 1
ATOM 3161 O O . ARG B 1 165 ? 11.562 15.164 16.469 1 85.69 165 ARG B O 1
ATOM 3168 N N . TYR B 1 166 ? 13.258 14.523 15.242 1 91.88 166 TYR B N 1
ATOM 3169 C CA . TYR B 1 166 ? 13.75 15.875 15.039 1 91.88 166 TYR B CA 1
ATOM 3170 C C . TYR B 1 166 ? 12.758 16.703 14.242 1 91.88 166 TYR B C 1
ATOM 3172 O O . TYR B 1 166 ? 12.406 17.828 14.641 1 91.88 166 TYR B O 1
ATOM 3180 N N . ILE B 1 167 ? 12.211 16.188 13.141 1 92.19 167 ILE B N 1
ATOM 3181 C CA . ILE B 1 167 ? 11.297 16.875 12.234 1 92.19 167 ILE B CA 1
ATOM 3182 C C . ILE B 1 167 ? 10.008 17.25 12.969 1 92.19 167 ILE B C 1
ATOM 3184 O O . ILE B 1 167 ? 9.578 18.391 12.945 1 92.19 167 ILE B O 1
ATOM 3188 N N . GLU B 1 168 ? 9.477 16.328 13.641 1 87.81 168 GLU B N 1
ATOM 3189 C CA . GLU B 1 168 ? 8.18 16.547 14.273 1 87.81 168 GLU B CA 1
ATOM 3190 C C . GLU B 1 168 ? 8.336 17.219 15.633 1 87.81 168 GLU B C 1
ATOM 3192 O O . GLU B 1 168 ? 7.508 18.047 16.031 1 87.81 168 GLU B O 1
ATOM 3197 N N . GLY B 1 169 ? 9.344 16.875 16.375 1 88.5 169 GLY B N 1
ATOM 3198 C CA . GLY B 1 169 ? 9.547 17.406 17.719 1 88.5 169 GLY B CA 1
ATOM 3199 C C . GLY B 1 169 ? 10.164 18.797 17.719 1 88.5 169 GLY B C 1
ATOM 3200 O O . GLY B 1 169 ? 9.578 19.734 18.25 1 88.5 169 GLY B O 1
ATOM 3201 N N . GLU B 1 170 ? 11.273 18.906 17.141 1 90.69 170 GLU B N 1
ATOM 3202 C CA . GLU B 1 170 ? 12.047 20.141 17.203 1 90.69 170 GLU B CA 1
ATOM 3203 C C . GLU B 1 170 ? 11.578 21.141 16.141 1 90.69 170 GLU B C 1
ATOM 3205 O O . GLU B 1 170 ? 11.445 22.328 16.406 1 90.69 170 GLU B O 1
ATOM 3210 N N . LEU B 1 171 ? 11.297 20.688 14.953 1 93.75 171 LEU B N 1
ATOM 3211 C CA . LEU B 1 171 ? 10.961 21.609 13.875 1 93.75 171 LEU B CA 1
ATOM 3212 C C . LEU B 1 171 ? 9.453 21.844 13.812 1 93.75 171 LEU B C 1
ATOM 3214 O O . LEU B 1 171 ? 8.992 22.797 13.172 1 93.75 171 LEU B O 1
ATOM 3218 N N . GLY B 1 172 ? 8.688 20.875 14.352 1 91.12 172 GLY B N 1
ATOM 3219 C CA . GLY B 1 172 ? 7.242 21.031 14.422 1 91.12 172 GLY B CA 1
ATOM 3220 C C . GLY B 1 172 ? 6.547 20.766 13.102 1 91.12 172 GLY B C 1
ATOM 3221 O O . GLY B 1 172 ? 5.406 21.188 12.898 1 91.12 172 GLY B O 1
ATOM 3222 N N . ILE B 1 173 ? 7.207 20.219 12.164 1 91 173 ILE B N 1
ATOM 3223 C CA . ILE B 1 173 ? 6.594 19.844 10.891 1 91 173 ILE B CA 1
ATOM 3224 C C . ILE B 1 173 ? 5.578 18.734 11.109 1 91 173 ILE B C 1
ATOM 3226 O O . ILE B 1 173 ? 5.879 17.719 11.758 1 91 173 ILE B O 1
ATOM 3230 N N . ARG B 1 174 ? 4.43 18.922 10.672 1 87.25 174 ARG B N 1
ATOM 3231 C CA . ARG B 1 174 ? 3.404 17.891 10.711 1 87.25 174 ARG B CA 1
ATOM 3232 C C . ARG B 1 174 ? 3.426 17.047 9.445 1 87.25 174 ARG B C 1
ATOM 3234 O O . ARG B 1 174 ? 2.936 17.469 8.398 1 87.25 174 ARG B O 1
ATOM 3241 N N . VAL B 1 175 ? 3.959 15.852 9.602 1 89.62 175 VAL B N 1
ATOM 3242 C CA . VAL B 1 175 ? 4.004 14.922 8.477 1 89.62 175 VAL B CA 1
ATOM 3243 C C . VAL B 1 175 ? 2.604 14.383 8.195 1 89.62 175 VAL B C 1
ATOM 3245 O O . VAL B 1 175 ? 1.868 14.031 9.125 1 89.62 175 VAL B O 1
ATOM 3248 N N . ALA B 1 176 ? 2.203 14.266 6.91 1 86.25 176 ALA B N 1
ATOM 3249 C CA . ALA B 1 176 ? 0.825 13.891 6.602 1 86.25 176 ALA B CA 1
ATOM 3250 C C . ALA B 1 176 ? 0.776 12.602 5.789 1 86.25 176 ALA B C 1
ATOM 3252 O O . ALA B 1 176 ? 0.334 11.562 6.289 1 86.25 176 ALA B O 1
ATOM 3253 N N . THR B 1 177 ? 1.275 12.664 4.625 1 86.06 177 THR B N 1
ATOM 3254 C CA . THR B 1 177 ? 1.095 11.547 3.705 1 86.06 177 THR B CA 1
ATOM 3255 C C . THR B 1 177 ? 2.395 11.234 2.973 1 86.06 177 THR B C 1
ATOM 3257 O O . THR B 1 177 ? 3.281 12.086 2.877 1 86.06 177 THR B O 1
ATOM 3260 N N . ALA B 1 178 ? 2.492 10.008 2.531 1 89.06 178 ALA B N 1
ATOM 3261 C CA . ALA B 1 178 ? 3.6 9.57 1.685 1 89.06 178 ALA B CA 1
ATOM 3262 C C . ALA B 1 178 ? 3.094 8.773 0.49 1 89.06 178 ALA B C 1
ATOM 3264 O O . ALA B 1 178 ? 2.229 7.902 0.637 1 89.06 178 ALA B O 1
ATOM 3265 N N . SER B 1 179 ? 3.508 9.117 -0.677 1 87.81 179 SER B N 1
ATOM 3266 C CA . SER B 1 179 ? 3.309 8.312 -1.876 1 87.81 179 SER B CA 1
ATOM 3267 C C . SER B 1 179 ? 4.488 7.375 -2.111 1 87.81 179 SER B C 1
ATOM 3269 O O . SER B 1 179 ? 5.633 7.82 -2.213 1 87.81 179 SER B O 1
ATOM 3271 N N . ARG B 1 180 ? 4.141 6.039 -2.283 1 89 180 ARG B N 1
ATOM 3272 C CA . ARG B 1 180 ? 5.227 5.062 -2.301 1 89 180 ARG B CA 1
ATOM 3273 C C . ARG B 1 180 ? 5.148 4.184 -3.545 1 89 180 ARG B C 1
ATOM 3275 O O . ARG B 1 180 ? 4.059 3.91 -4.051 1 89 180 ARG B O 1
ATOM 3282 N N . GLU B 1 181 ? 6.309 3.814 -3.881 1 88.44 181 GLU B N 1
ATOM 3283 C CA . GLU B 1 181 ? 6.469 2.822 -4.938 1 88.44 181 GLU B CA 1
ATOM 3284 C C . GLU B 1 181 ? 7.453 1.731 -4.523 1 88.44 181 GLU B C 1
ATOM 3286 O O . GLU B 1 181 ? 8.516 2.023 -3.967 1 88.44 181 GLU B O 1
ATOM 3291 N N . VAL B 1 182 ? 7.074 0.483 -4.789 1 89.88 182 VAL B N 1
ATOM 3292 C CA . VAL B 1 182 ? 7.934 -0.658 -4.488 1 89.88 182 VAL B CA 1
ATOM 3293 C C . VAL B 1 182 ? 8.305 -1.378 -5.781 1 89.88 182 VAL B C 1
ATOM 3295 O O . VAL B 1 182 ? 7.441 -1.67 -6.609 1 89.88 182 VAL B O 1
ATOM 3298 N N . ARG B 1 183 ? 9.531 -1.609 -5.961 1 92.69 183 ARG B N 1
ATOM 3299 C CA . ARG B 1 183 ? 10.016 -2.395 -7.09 1 92.69 183 ARG B CA 1
ATOM 3300 C C . ARG B 1 183 ? 11.156 -3.312 -6.668 1 92.69 183 ARG B C 1
ATOM 3302 O O . ARG B 1 183 ? 11.625 -3.25 -5.527 1 92.69 183 ARG B O 1
ATOM 3309 N N . VAL B 1 184 ? 11.539 -4.172 -7.609 1 93.38 184 VAL B N 1
ATOM 3310 C CA . VAL B 1 184 ? 12.688 -5.051 -7.398 1 93.38 184 VAL B CA 1
ATOM 3311 C C . VAL B 1 184 ? 13.781 -4.734 -8.422 1 93.38 184 VAL B C 1
ATOM 3313 O O . VAL B 1 184 ? 13.5 -4.605 -9.609 1 93.38 184 VAL B O 1
ATOM 3316 N N . ASP B 1 185 ? 14.953 -4.512 -7.922 1 94.25 185 ASP B N 1
ATOM 3317 C CA . ASP B 1 185 ? 16.109 -4.27 -8.773 1 94.25 185 ASP B CA 1
ATOM 3318 C C . ASP B 1 185 ? 17.172 -5.344 -8.57 1 94.25 185 ASP B C 1
ATOM 3320 O O . ASP B 1 185 ? 17.188 -6.023 -7.543 1 94.25 185 ASP B O 1
ATOM 3324 N N . HIS B 1 186 ? 18.047 -5.41 -9.594 1 94.81 186 HIS B N 1
ATOM 3325 C CA . HIS B 1 186 ? 19.266 -6.176 -9.375 1 94.81 186 HIS B CA 1
ATOM 3326 C C . HIS B 1 186 ? 20.125 -5.531 -8.289 1 94.81 186 HIS B C 1
ATOM 3328 O O . HIS B 1 186 ? 20.188 -4.305 -8.188 1 94.81 186 HIS B O 1
ATOM 3334 N N . ALA B 1 187 ? 20.797 -6.441 -7.52 1 95.12 187 ALA B N 1
ATOM 3335 C CA . ALA B 1 187 ? 21.719 -5.898 -6.527 1 95.12 187 ALA B CA 1
ATOM 3336 C C . ALA B 1 187 ? 22.891 -5.184 -7.203 1 95.12 187 ALA B C 1
ATOM 3338 O O . ALA B 1 187 ? 23.484 -5.711 -8.141 1 95.12 187 ALA B O 1
ATOM 3339 N N . SER B 1 188 ? 23.172 -3.967 -6.809 1 95.31 188 SER B N 1
ATOM 3340 C CA . SER B 1 188 ? 24.344 -3.236 -7.27 1 95.31 188 SER B CA 1
ATOM 3341 C C . SER B 1 188 ? 25.609 -3.693 -6.539 1 95.31 188 SER B C 1
ATOM 3343 O O . SER B 1 188 ? 25.516 -4.414 -5.539 1 95.31 188 SER B O 1
ATOM 3345 N N . PRO B 1 189 ? 26.734 -3.266 -7.07 1 95.31 189 PRO B N 1
ATOM 3346 C CA . PRO B 1 189 ? 27.953 -3.568 -6.324 1 95.31 189 PRO B CA 1
ATOM 3347 C C . PRO B 1 189 ? 27.938 -3.023 -4.898 1 95.31 189 PRO B C 1
ATOM 3349 O O . PRO B 1 189 ? 28.391 -3.693 -3.969 1 95.31 189 PRO B O 1
ATOM 3352 N N . GLN B 1 190 ? 27.375 -1.88 -4.715 1 94.75 190 GLN B N 1
ATOM 3353 C CA . GLN B 1 190 ? 27.266 -1.301 -3.381 1 94.75 190 GLN B CA 1
ATOM 3354 C C . GLN B 1 190 ? 26.328 -2.125 -2.5 1 94.75 190 GLN B C 1
ATOM 3356 O O . GLN B 1 190 ? 26.609 -2.326 -1.314 1 94.75 190 GLN B O 1
ATOM 3361 N N . ASP B 1 191 ? 25.266 -2.561 -3.027 1 95.75 191 ASP B N 1
ATOM 3362 C CA . ASP B 1 191 ? 24.344 -3.408 -2.273 1 95.75 191 ASP B CA 1
ATOM 3363 C C . ASP B 1 191 ? 25.047 -4.664 -1.767 1 95.75 191 ASP B C 1
ATOM 3365 O O . ASP B 1 191 ? 24.922 -5.027 -0.595 1 95.75 191 ASP B O 1
ATOM 3369 N N . ARG B 1 192 ? 25.781 -5.301 -2.682 1 95.5 192 ARG B N 1
ATOM 3370 C CA . ARG B 1 192 ? 26.484 -6.539 -2.352 1 95.5 192 ARG B CA 1
ATOM 3371 C C . ARG B 1 192 ? 27.516 -6.305 -1.258 1 95.5 192 ARG B C 1
ATOM 3373 O O . ARG B 1 192 ? 27.766 -7.191 -0.438 1 95.5 192 ARG B O 1
ATOM 3380 N N . GLN B 1 193 ? 28.031 -5.133 -1.282 1 93.56 193 GLN B N 1
ATOM 3381 C CA . GLN B 1 193 ? 29.062 -4.781 -0.312 1 93.56 193 GLN B CA 1
ATOM 3382 C C . GLN B 1 193 ? 28.469 -4.512 1.062 1 93.56 193 GLN B C 1
ATOM 3384 O O . GLN B 1 193 ? 29.016 -4.926 2.082 1 93.56 193 GLN B O 1
ATOM 3389 N N . PHE B 1 194 ? 27.297 -3.891 1.129 1 93.88 194 PHE B N 1
ATOM 3390 C CA . PHE B 1 194 ? 26.812 -3.34 2.391 1 93.88 194 PHE B CA 1
ATOM 3391 C C . PHE B 1 194 ? 25.688 -4.195 2.959 1 93.88 194 PHE B C 1
ATOM 3393 O O . PHE B 1 194 ? 25.484 -4.234 4.176 1 93.88 194 PHE B O 1
ATOM 3400 N N . LEU B 1 195 ? 24.922 -4.898 2.145 1 95.69 195 LEU B N 1
ATOM 3401 C CA . LEU B 1 195 ? 23.688 -5.543 2.604 1 95.69 195 LEU B CA 1
ATOM 3402 C C . LEU B 1 195 ? 23.859 -7.059 2.672 1 95.69 195 LEU B C 1
ATOM 3404 O O . LEU B 1 195 ? 24.594 -7.641 1.859 1 95.69 195 LEU B O 1
ATOM 3408 N N . HIS B 1 196 ? 23.25 -7.613 3.652 1 95.06 196 HIS B N 1
ATOM 3409 C CA . HIS B 1 196 ? 23.062 -9.062 3.684 1 95.06 196 HIS B CA 1
ATOM 3410 C C . HIS B 1 196 ? 21.938 -9.492 2.754 1 95.06 196 HIS B C 1
ATOM 3412 O O . HIS B 1 196 ? 20.766 -9.305 3.066 1 95.06 196 HIS B O 1
ATOM 3418 N N . LEU B 1 197 ? 22.266 -10.18 1.729 1 93.94 197 LEU B N 1
ATOM 3419 C CA . LEU B 1 197 ? 21.266 -10.445 0.697 1 93.94 197 LEU B CA 1
ATOM 3420 C C . LEU B 1 197 ? 20.781 -11.891 0.765 1 93.94 197 LEU B C 1
ATOM 3422 O O . LEU B 1 197 ? 19.891 -12.281 0.014 1 93.94 197 LEU B O 1
ATOM 3426 N N . GLY B 1 198 ? 21.344 -12.734 1.65 1 90.75 198 GLY B N 1
ATOM 3427 C CA . GLY B 1 198 ? 20.891 -14.094 1.879 1 90.75 198 GLY B CA 1
ATOM 3428 C C . GLY B 1 198 ? 20.953 -14.961 0.636 1 90.75 198 GLY B C 1
ATOM 3429 O O . GLY B 1 198 ? 20.062 -15.773 0.39 1 90.75 198 GLY B O 1
ATOM 3430 N N . GLY B 1 199 ? 21.859 -14.734 -0.255 1 90.06 199 GLY B N 1
ATOM 3431 C CA . GLY B 1 199 ? 22.047 -15.562 -1.437 1 90.06 199 GLY B CA 1
ATOM 3432 C C . GLY B 1 199 ? 21.266 -15.07 -2.637 1 90.06 199 GLY B C 1
ATOM 3433 O O . GLY B 1 199 ? 21.375 -15.633 -3.73 1 90.06 199 GLY B O 1
ATOM 3434 N N . MET B 1 200 ? 20.547 -14.047 -2.488 1 91.06 200 MET B N 1
ATOM 3435 C CA . MET B 1 200 ? 19.812 -13.477 -3.611 1 91.06 200 MET B CA 1
ATOM 3436 C C . MET B 1 200 ? 20.594 -12.336 -4.25 1 91.06 200 MET B C 1
ATOM 3438 O O . MET B 1 200 ? 21.453 -11.727 -3.607 1 91.06 200 MET B O 1
ATOM 3442 N N . ASP B 1 201 ? 20.344 -12.109 -5.52 1 92.81 201 ASP B N 1
ATOM 3443 C CA . ASP B 1 201 ? 21.031 -11.039 -6.23 1 92.81 201 ASP B CA 1
ATOM 3444 C C . ASP B 1 201 ? 20.062 -9.922 -6.621 1 92.81 201 ASP B C 1
ATOM 3446 O O . ASP B 1 201 ? 20.031 -9.5 -7.781 1 92.81 201 ASP B O 1
ATOM 3450 N N . CYS B 1 202 ? 19.219 -9.609 -5.707 1 95.31 202 CYS B N 1
ATOM 3451 C CA . CYS B 1 202 ? 18.25 -8.539 -5.918 1 95.31 202 CYS B CA 1
ATOM 3452 C C . CYS B 1 202 ? 18 -7.762 -4.633 1 95.31 202 CYS B C 1
ATOM 3454 O O . CYS B 1 202 ? 18.453 -8.164 -3.561 1 95.31 202 CYS B O 1
ATOM 3456 N N . VAL B 1 203 ? 17.422 -6.602 -4.754 1 96.25 203 VAL B N 1
ATOM 3457 C CA . VAL B 1 203 ? 16.984 -5.777 -3.631 1 96.25 203 VAL B CA 1
ATOM 3458 C C . VAL B 1 203 ? 15.578 -5.262 -3.883 1 96.25 203 VAL B C 1
ATOM 3460 O O . VAL B 1 203 ? 15.117 -5.23 -5.027 1 96.25 203 VAL B O 1
ATOM 3463 N N . VAL B 1 204 ? 14.938 -4.965 -2.861 1 94.38 204 VAL B N 1
ATOM 3464 C CA . VAL B 1 204 ? 13.656 -4.277 -2.953 1 94.38 204 VAL B CA 1
ATOM 3465 C C . VAL B 1 204 ? 13.859 -2.773 -2.785 1 94.38 204 VAL B C 1
ATOM 3467 O O . VAL B 1 204 ? 14.414 -2.324 -1.78 1 94.38 204 VAL B O 1
ATOM 3470 N N . VAL B 1 205 ? 13.438 -2.1 -3.766 1 95.19 205 VAL B N 1
ATOM 3471 C CA . VAL B 1 205 ? 13.586 -0.649 -3.723 1 95.19 205 VAL B CA 1
ATOM 3472 C C . VAL B 1 205 ? 12.242 -0.004 -3.385 1 95.19 205 VAL B C 1
ATOM 3474 O O . VAL B 1 205 ? 11.25 -0.213 -4.086 1 95.19 205 VAL B O 1
ATOM 3477 N N . VAL B 1 206 ? 12.211 0.73 -2.344 1 93.12 206 VAL B N 1
ATOM 3478 C CA . VAL B 1 206 ? 11.039 1.505 -1.951 1 93.12 206 VAL B CA 1
ATOM 3479 C C . VAL B 1 206 ? 11.328 2.996 -2.105 1 93.12 206 VAL B C 1
ATOM 3481 O O . VAL B 1 206 ? 12.211 3.537 -1.426 1 93.12 206 VAL B O 1
ATOM 3484 N N . ALA B 1 207 ? 10.656 3.617 -2.996 1 93.56 207 ALA B N 1
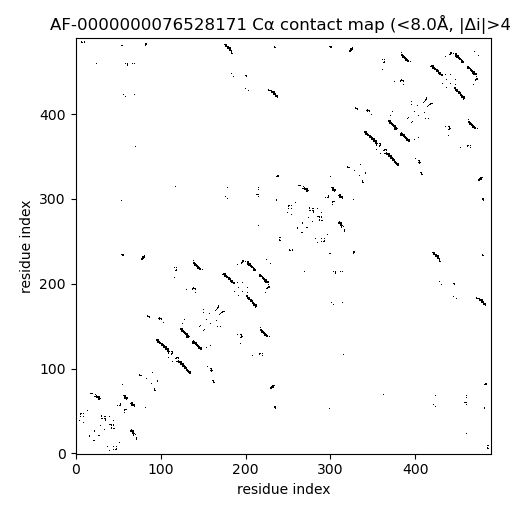ATOM 3485 C CA . ALA B 1 207 ? 10.734 5.062 -3.184 1 93.56 207 ALA B CA 1
ATOM 3486 C C . ALA B 1 207 ? 9.508 5.762 -2.598 1 93.56 207 ALA B C 1
ATOM 3488 O O . ALA B 1 207 ? 8.383 5.289 -2.756 1 93.56 207 ALA B O 1
ATOM 3489 N N . SER B 1 208 ? 9.75 6.848 -1.911 1 93.06 208 SER B N 1
ATOM 3490 C CA . SER B 1 208 ? 8.664 7.496 -1.18 1 93.06 208 SER B CA 1
ATOM 3491 C C . SER B 1 208 ? 8.797 9.016 -1.234 1 93.06 208 SER B C 1
ATOM 3493 O O . SER B 1 208 ? 9.867 9.562 -0.963 1 93.06 208 SER B O 1
ATOM 3495 N N . THR B 1 209 ? 7.77 9.695 -1.629 1 93.5 209 THR B N 1
ATOM 3496 C CA . THR B 1 209 ? 7.648 11.141 -1.455 1 93.5 209 THR B CA 1
ATOM 3497 C C . THR B 1 209 ? 6.738 11.469 -0.277 1 93.5 209 THR B C 1
ATOM 3499 O O . THR B 1 209 ? 5.598 11 -0.219 1 93.5 209 THR B O 1
ATOM 3502 N N . VAL B 1 210 ? 7.258 12.273 0.61 1 93.25 210 VAL B N 1
ATOM 3503 C CA . VAL B 1 210 ? 6.523 12.578 1.836 1 93.25 210 VAL B CA 1
ATOM 3504 C C . VAL B 1 210 ? 6.035 14.023 1.804 1 93.25 210 VAL B C 1
ATOM 3506 O O . VAL B 1 210 ? 6.777 14.93 1.404 1 93.25 210 VAL B O 1
ATOM 3509 N N . PHE B 1 211 ? 4.832 14.219 2.223 1 92.38 211 PHE B N 1
ATOM 3510 C CA . PHE B 1 211 ? 4.191 15.523 2.246 1 92.38 211 PHE B CA 1
ATOM 3511 C C . PHE B 1 211 ? 3.867 15.945 3.676 1 92.38 211 PHE B C 1
ATOM 3513 O O . PHE B 1 211 ? 3.492 15.109 4.5 1 92.38 211 PHE B O 1
ATOM 3520 N N . ASP B 1 212 ? 4.051 17.234 3.914 1 91.5 212 ASP B N 1
ATOM 3521 C CA . ASP B 1 212 ? 3.574 17.734 5.195 1 91.5 212 ASP B CA 1
ATOM 3522 C C . ASP B 1 212 ? 2.082 18.047 5.141 1 91.5 212 ASP B C 1
ATOM 3524 O O . ASP B 1 212 ? 1.431 17.828 4.121 1 91.5 212 ASP B O 1
ATOM 3528 N N . SER B 1 213 ? 1.503 18.547 6.215 1 85.94 213 SER B N 1
ATOM 3529 C CA . SER B 1 213 ? 0.068 18.781 6.328 1 85.94 213 SER B CA 1
ATOM 3530 C C . SER B 1 213 ? -0.38 19.922 5.414 1 85.94 213 SER B C 1
ATOM 3532 O O . SER B 1 213 ? -1.573 20.062 5.141 1 85.94 213 SER B O 1
ATOM 3534 N N . ALA B 1 214 ? 0.595 20.688 4.961 1 86.81 214 ALA B N 1
ATOM 3535 C CA . ALA B 1 214 ? 0.268 21.781 4.051 1 86.81 214 ALA B CA 1
ATOM 3536 C C . ALA B 1 214 ? 0.377 21.344 2.596 1 86.81 214 ALA B C 1
ATOM 3538 O O . ALA B 1 214 ? 0.193 22.156 1.681 1 86.81 214 ALA B O 1
ATOM 3539 N N . GLY B 1 215 ? 0.688 20.062 2.373 1 86.81 215 GLY B N 1
ATOM 3540 C CA . GLY B 1 215 ? 0.721 19.516 1.024 1 86.81 215 GLY B CA 1
ATOM 3541 C C . GLY B 1 215 ? 2.041 19.766 0.317 1 86.81 215 GLY B C 1
ATOM 3542 O O . GLY B 1 215 ? 2.148 19.547 -0.894 1 86.81 215 GLY B O 1
ATOM 3543 N N . ARG B 1 216 ? 2.996 20.203 1.052 1 89.94 216 ARG B N 1
ATOM 3544 C CA . ARG B 1 216 ? 4.316 20.453 0.475 1 89.94 216 ARG B CA 1
ATOM 3545 C C . ARG B 1 216 ? 5.184 19.203 0.557 1 89.94 216 ARG B C 1
ATOM 3547 O O . ARG B 1 216 ? 5.391 18.641 1.642 1 89.94 216 ARG B O 1
ATOM 3554 N N . PRO B 1 217 ? 5.555 18.656 -0.67 1 94.25 217 PRO B N 1
ATOM 3555 C CA . PRO B 1 217 ? 6.578 17.609 -0.586 1 94.25 217 PRO B CA 1
ATOM 3556 C C . PRO B 1 217 ? 7.891 18.109 0.002 1 94.25 217 PRO B C 1
ATOM 3558 O O . PRO B 1 217 ? 8.398 19.156 -0.418 1 94.25 217 PRO B O 1
ATOM 3561 N N . PHE B 1 218 ? 8.445 17.406 1.014 1 95.31 218 PHE B N 1
ATOM 3562 C CA . PHE B 1 218 ? 9.648 17.938 1.644 1 95.31 218 PHE B CA 1
ATOM 3563 C C . PHE B 1 218 ? 10.703 16.859 1.814 1 95.31 218 PHE B C 1
ATOM 3565 O O . PHE B 1 218 ? 11.844 17.141 2.188 1 95.31 218 PHE B O 1
ATOM 3572 N N . GLU B 1 219 ? 10.359 15.656 1.605 1 96.25 219 GLU B N 1
ATOM 3573 C CA . GLU B 1 219 ? 11.273 14.523 1.723 1 96.25 219 GLU B CA 1
ATOM 3574 C C . GLU B 1 219 ? 11.062 13.523 0.59 1 96.25 219 GLU B C 1
ATOM 3576 O O . GLU B 1 219 ? 9.922 13.219 0.232 1 96.25 219 GLU B O 1
ATOM 3581 N N . TYR B 1 220 ? 12.094 13.062 0.029 1 96.44 220 TYR B N 1
ATOM 3582 C CA . TYR B 1 220 ? 12.109 11.93 -0.887 1 96.44 220 TYR B CA 1
ATOM 3583 C C . TYR B 1 220 ? 13.117 10.875 -0.439 1 96.44 220 TYR B C 1
ATOM 3585 O O . TYR B 1 220 ? 14.281 11.195 -0.19 1 96.44 220 TYR B O 1
ATOM 3593 N N . THR B 1 221 ? 12.641 9.727 -0.273 1 95.38 221 THR B N 1
ATOM 3594 C CA . THR B 1 221 ? 13.5 8.633 0.169 1 95.38 221 THR B CA 1
ATOM 3595 C C . THR B 1 221 ? 13.508 7.504 -0.856 1 95.38 221 THR B C 1
ATOM 3597 O O . THR B 1 221 ? 12.461 7.16 -1.415 1 95.38 221 THR B O 1
ATOM 3600 N N . ARG B 1 222 ? 14.625 7.031 -1.146 1 95.5 222 ARG B N 1
ATOM 3601 C CA . ARG B 1 222 ? 14.828 5.773 -1.856 1 95.5 222 ARG B CA 1
ATOM 3602 C C . ARG B 1 222 ? 15.609 4.781 -1.003 1 95.5 222 ARG B C 1
ATOM 3604 O O . ARG B 1 222 ? 16.812 4.957 -0.78 1 95.5 222 ARG B O 1
ATOM 3611 N N . SER B 1 223 ? 14.93 3.789 -0.593 1 94.88 223 SER B N 1
ATOM 3612 C CA . SER B 1 223 ? 15.539 2.781 0.271 1 94.88 223 SER B CA 1
ATOM 3613 C C . SER B 1 223 ? 15.719 1.459 -0.466 1 94.88 223 SER B C 1
ATOM 3615 O O . SER B 1 223 ? 14.82 1.008 -1.176 1 94.88 223 SER B O 1
ATOM 3617 N N . ARG B 1 224 ? 16.859 0.941 -0.347 1 96.19 224 ARG B N 1
ATOM 3618 C CA . ARG B 1 224 ? 17.172 -0.386 -0.869 1 96.19 224 ARG B CA 1
ATOM 3619 C C . ARG B 1 224 ? 17.203 -1.421 0.251 1 96.19 224 ARG B C 1
ATOM 3621 O O . ARG B 1 224 ? 18.031 -1.336 1.157 1 96.19 224 ARG B O 1
ATOM 3628 N N . HIS B 1 225 ? 16.297 -2.377 0.189 1 94.31 225 HIS B N 1
ATOM 3629 C CA . HIS B 1 225 ? 16.109 -3.383 1.228 1 94.31 225 HIS B CA 1
ATOM 3630 C C . HIS B 1 225 ? 16.625 -4.746 0.772 1 94.31 225 HIS B C 1
ATOM 3632 O O . HIS B 1 225 ? 16.406 -5.141 -0.377 1 94.31 225 HIS B O 1
ATOM 3638 N N . SER B 1 226 ? 17.281 -5.391 1.78 1 94.75 226 SER B N 1
ATOM 3639 C CA . SER B 1 226 ? 17.484 -6.824 1.588 1 94.75 226 SER B CA 1
ATOM 3640 C C . SER B 1 226 ? 16.156 -7.543 1.398 1 94.75 226 SER B C 1
ATOM 3642 O O . SER B 1 226 ? 15.172 -7.234 2.078 1 94.75 226 SER B O 1
ATOM 3644 N N . PRO B 1 227 ? 16.172 -8.469 0.403 1 92.44 227 PRO B N 1
ATOM 3645 C CA . PRO B 1 227 ? 14.922 -9.227 0.254 1 92.44 227 PRO B CA 1
ATOM 3646 C C . PRO B 1 227 ? 14.688 -10.203 1.403 1 92.44 227 PRO B C 1
ATOM 3648 O O . PRO B 1 227 ? 13.578 -10.727 1.56 1 92.44 227 PRO B O 1
ATOM 3651 N N . VAL B 1 228 ? 15.688 -10.43 2.154 1 85.88 228 VAL B N 1
ATOM 3652 C CA . VAL B 1 228 ? 15.602 -11.383 3.256 1 85.88 228 VAL B CA 1
ATOM 3653 C C . VAL B 1 228 ? 14.609 -10.875 4.301 1 85.88 228 VAL B C 1
ATOM 3655 O O . VAL B 1 228 ? 14.797 -9.797 4.871 1 85.88 228 VAL B O 1
ATOM 3658 N N . ASP B 1 229 ? 13.508 -11.594 4.504 1 78.62 229 ASP B N 1
ATOM 3659 C CA . ASP B 1 229 ? 12.461 -11.336 5.492 1 78.62 229 ASP B CA 1
ATOM 3660 C C . ASP B 1 229 ? 11.82 -9.969 5.262 1 78.62 229 ASP B C 1
ATOM 3662 O O . ASP B 1 229 ? 11.328 -9.344 6.203 1 78.62 229 ASP B O 1
ATOM 3666 N N . PHE B 1 230 ? 11.992 -9.531 4.082 1 86.69 230 PHE B N 1
ATOM 3667 C CA . PHE B 1 230 ? 11.312 -8.289 3.734 1 86.69 230 PHE B CA 1
ATOM 3668 C C . PHE B 1 230 ? 9.805 -8.508 3.607 1 86.69 230 PHE B C 1
ATOM 3670 O O . PHE B 1 230 ? 9.367 -9.445 2.934 1 86.69 230 PHE B O 1
ATOM 3677 N N . THR B 1 231 ? 9.055 -7.648 4.199 1 87.06 231 THR B N 1
ATOM 3678 C CA . THR B 1 231 ? 7.605 -7.641 4.035 1 87.06 231 THR B CA 1
ATOM 3679 C C . THR B 1 231 ? 7.078 -6.211 3.969 1 87.06 231 THR B C 1
ATOM 3681 O O . THR B 1 231 ? 7.469 -5.359 4.773 1 87.06 231 THR B O 1
ATOM 3684 N N . PHE B 1 232 ? 6.32 -6.004 2.953 1 86 232 PHE B N 1
ATOM 3685 C CA . PHE B 1 232 ? 5.629 -4.73 2.777 1 86 232 PHE B CA 1
ATOM 3686 C C . PHE B 1 232 ? 4.121 -4.914 2.889 1 86 232 PHE B C 1
ATOM 3688 O O . PHE B 1 232 ? 3.541 -5.758 2.201 1 86 232 PHE B O 1
ATOM 3695 N N . GLN B 1 233 ? 3.545 -4.191 3.766 1 83.81 233 GLN B N 1
ATOM 3696 C CA . GLN B 1 233 ? 2.107 -4.293 3.986 1 83.81 233 GLN B CA 1
ATOM 3697 C C . GLN B 1 233 ? 1.378 -3.072 3.434 1 83.81 233 GLN B C 1
ATOM 3699 O O . GLN B 1 233 ? 1.833 -1.94 3.605 1 83.81 233 GLN B O 1
ATOM 3704 N N . ALA B 1 234 ? 0.268 -3.393 2.729 1 82.94 234 ALA B N 1
ATOM 3705 C CA . ALA B 1 234 ? -0.558 -2.324 2.174 1 82.94 234 ALA B CA 1
ATOM 3706 C C . ALA B 1 234 ? -2.035 -2.705 2.195 1 82.94 234 ALA B C 1
ATOM 3708 O O . ALA B 1 234 ? -2.379 -3.875 2.385 1 82.94 234 ALA B O 1
ATOM 3709 N N . THR B 1 235 ? -2.854 -1.671 2.125 1 81.44 235 THR B N 1
ATOM 3710 C CA . THR B 1 235 ? -4.297 -1.841 1.982 1 81.44 235 THR B CA 1
ATOM 3711 C C . THR B 1 235 ? -4.789 -1.207 0.684 1 81.44 235 THR B C 1
ATOM 3713 O O . THR B 1 235 ? -4.219 -0.221 0.213 1 81.44 235 THR B O 1
ATOM 3716 N N . ALA B 1 236 ? -5.793 -1.923 0.1 1 81.69 236 ALA B N 1
ATOM 3717 C CA . ALA B 1 236 ? -6.414 -1.387 -1.108 1 81.69 236 ALA B CA 1
ATOM 3718 C C . ALA B 1 236 ? -7.934 -1.34 -0.97 1 81.69 236 ALA B C 1
ATOM 3720 O O . ALA B 1 236 ? -8.516 -2.068 -0.161 1 81.69 236 ALA B O 1
ATOM 3721 N N . HIS B 1 237 ? -8.539 -0.408 -1.705 1 80.88 237 HIS B N 1
ATOM 3722 C CA . HIS B 1 237 ? -9.992 -0.261 -1.74 1 80.88 237 HIS B CA 1
ATOM 3723 C C . HIS B 1 237 ? -10.531 -0.409 -3.16 1 80.88 237 HIS B C 1
ATOM 3725 O O . HIS B 1 237 ? -9.875 0.011 -4.121 1 80.88 237 HIS B O 1
ATOM 3731 N N . ARG B 1 238 ? -11.703 -1.111 -3.193 1 80.94 238 ARG B N 1
ATOM 3732 C CA . ARG B 1 238 ? -12.336 -1.258 -4.5 1 80.94 238 ARG B CA 1
ATOM 3733 C C . ARG B 1 238 ? -12.852 0.083 -5.012 1 80.94 238 ARG B C 1
ATOM 3735 O O . ARG B 1 238 ? -13.523 0.815 -4.281 1 80.94 238 ARG B O 1
ATOM 3742 N N . LEU B 1 239 ? -12.477 0.385 -6.25 1 73.38 239 LEU B N 1
ATOM 3743 C CA . LEU B 1 239 ? -12.883 1.661 -6.828 1 73.38 239 LEU B CA 1
ATOM 3744 C C . LEU B 1 239 ? -14.234 1.536 -7.523 1 73.38 239 LEU B C 1
ATOM 3746 O O . LEU B 1 239 ? -14.547 0.489 -8.094 1 73.38 239 LEU B O 1
ATOM 3750 N N . PRO B 1 240 ? -15.062 2.506 -7.316 1 73.12 240 PRO B N 1
ATOM 3751 C CA . PRO B 1 240 ? -16.344 2.488 -8.016 1 73.12 240 PRO B CA 1
ATOM 3752 C C . PRO B 1 240 ? -16.188 2.32 -9.523 1 73.12 240 PRO B C 1
ATOM 3754 O O . PRO B 1 240 ? -15.234 2.828 -10.109 1 73.12 240 PRO B O 1
ATOM 3757 N N . ARG B 1 241 ? -17.047 1.294 -10.172 1 64.69 241 ARG B N 1
ATOM 3758 C CA . ARG B 1 241 ? -16.953 0.96 -11.586 1 64.69 241 ARG B CA 1
ATOM 3759 C C . ARG B 1 241 ? -17.531 2.082 -12.453 1 64.69 241 ARG B C 1
ATOM 3761 O O . ARG B 1 241 ? -18.328 2.889 -11.977 1 64.69 241 ARG B O 1
ATOM 3768 N N . HIS B 1 242 ? -16.812 2.117 -13.672 1 57 242 HIS B N 1
ATOM 3769 C CA . HIS B 1 242 ? -17.438 2.994 -14.656 1 57 242 HIS B CA 1
ATOM 3770 C C . HIS B 1 242 ? -18.781 2.453 -15.109 1 57 242 HIS B C 1
ATOM 3772 O O . HIS B 1 242 ? -18.922 1.253 -15.352 1 57 242 HIS B O 1
ATOM 3778 N N . HIS B 1 243 ? -19.891 2.764 -14.578 1 49.94 243 HIS B N 1
ATOM 3779 C CA . HIS B 1 243 ? -21.188 2.344 -15.102 1 49.94 243 HIS B CA 1
ATOM 3780 C C . HIS B 1 243 ? -21.156 2.221 -16.625 1 49.94 243 HIS B C 1
ATOM 3782 O O . HIS B 1 243 ? -22.094 1.695 -17.219 1 49.94 243 HIS B O 1
ATOM 3788 N N . GLY B 1 244 ? -20.5 2.967 -17.391 1 39.66 244 GLY B N 1
ATOM 3789 C CA . GLY B 1 244 ? -20.844 2.898 -18.812 1 39.66 244 GLY B CA 1
ATOM 3790 C C . GLY B 1 244 ? -20.547 1.548 -19.422 1 39.66 244 GLY B C 1
ATOM 3791 O O . GLY B 1 244 ? -20.984 1.262 -20.547 1 39.66 244 GLY B O 1
ATOM 3792 N N . GLN B 1 245 ? -19.297 0.791 -19.469 1 33.41 245 GLN B N 1
ATOM 3793 C CA . GLN B 1 245 ? -19.391 -0.341 -20.375 1 33.41 245 GLN B CA 1
ATOM 3794 C C . GLN B 1 245 ? -19.969 -1.566 -19.688 1 33.41 245 GLN B C 1
ATOM 3796 O O . GLN B 1 245 ? -19.75 -1.772 -18.484 1 33.41 245 GLN B O 1
#

pLDDT: mean 87.48, std 11.23, range [33.38, 98.12]

Organism: NCBI:txid131109

Secondary structure (DSSP, 8-state):
-HHHHHHHHHHHHHHHHHTTSS-TTPBPPPHHHHHHHHTS-HHHHHHHHHHHHHTTSEEEETTTEEEE---PPPTTSEEE-SB--HHHHHHHHT--EEEEEEEEEEEE--HHHHHHH-PPTT-EEEEEEEEEEETTEEEEEEEEEEETTTS----HHHHHH-HHHIIIIIS---EEEEEEEEEEEEPPHHHHHHS--TT-SEEEEEEEEEEETTS-EEEEEEEEE-STTEEEEEEEEBPPP-S--/-HHHHHHHHHHHHHHHHHTTSS-TTPBPPPHHHHHHHHTS-HHHHHHHHHHHHHTTSEEEETTTEEEE---PPPTTSEEE-SB--HHHHHHHHT--EEEEEEEEEEEE--HHHHHHH-PPTT-EEEEEEEEEEETTEEEEEEEEEEETTTS----HHHHHH-HHHIIIIIS---EEEEEEEEEEEEPPHHHHHHS--TT-SEEEEEEEEEEETTS-EEEEEEEEE-STTEEEEEEEEBPPP-S--

Solvent-accessible surface area (backbone atoms only — not comparable to full-atom values): 25604 Å² total; per-residue (Å²): 108,70,68,54,50,26,30,50,52,31,46,52,51,50,48,35,41,70,72,46,76,48,37,68,66,33,67,55,74,49,59,66,57,47,13,63,74,69,71,52,53,51,66,44,44,47,53,22,49,50,51,38,38,67,68,38,39,33,45,77,24,88,95,76,45,41,28,26,63,40,71,85,66,78,64,83,43,60,63,49,51,63,52,62,46,70,64,54,50,23,60,72,48,73,49,52,70,47,51,41,74,75,48,74,44,78,50,57,34,44,71,68,53,17,70,73,46,70,43,58,64,63,40,55,26,37,37,39,30,33,41,30,19,55,71,83,36,38,34,36,44,36,38,36,36,30,33,32,90,78,55,61,85,80,40,72,69,44,61,40,62,43,53,57,56,45,39,42,66,75,67,57,51,50,65,34,40,31,49,34,38,38,36,54,43,73,50,46,74,65,45,65,72,63,35,53,34,84,89,49,71,40,26,35,34,41,36,35,30,31,20,32,54,85,65,46,69,45,36,32,34,46,31,41,27,27,36,61,60,36,32,36,43,51,56,26,48,46,63,65,69,70,80,80,121,109,69,68,55,50,26,29,48,51,30,47,52,50,50,47,35,42,69,72,46,73,48,38,66,65,34,68,56,76,51,59,66,57,48,14,64,74,68,70,51,52,52,67,46,45,48,54,23,49,50,51,38,38,69,69,38,40,32,44,78,24,88,97,77,47,41,29,26,63,40,73,84,66,78,64,82,42,61,64,50,50,64,52,62,48,69,63,55,51,22,61,73,49,72,48,50,71,47,52,42,73,74,48,76,44,78,50,57,34,44,70,66,53,16,71,73,47,68,44,61,64,64,41,53,25,36,38,38,31,33,39,32,20,54,70,82,38,37,35,37,42,36,38,36,38,29,33,33,90,78,55,62,84,82,41,71,69,43,61,40,62,44,53,56,54,45,41,42,66,76,68,57,51,50,66,35,40,31,50,34,38,38,34,54,44,72,50,46,75,64,44,65,72,65,36,51,33,84,87,50,72,40,27,36,33,40,36,33,28,31,21,32,53,84,65,46,68,43,38,32,35,46,31,41,26,25,36,61,62,36,32,36,42,49,57,25,49,46,63,64,70,74,79,80,122

Radius of gyration: 22.26 Å; Cα contacts (8 Å, |Δi|>4): 1031; chains: 2; bounding box: 58×53×52 Å

Nearest PDB structures (foldseek):
  4u0w-assembly1_A  TM=6.406E-01  e=3.813E-20  Bacillus subtilis subsp. subtilis str. 168
  2wv0-assembly3_E  TM=6.352E-01  e=1.066E-18  Bacillus subtilis
  2wv0-assembly3_F  TM=6.353E-01  e=3.856E-18  Bacillus subtilis
  3f8m-assembly1_B  TM=6.525E-01  e=3.160E-17  Mycolicibacterium smegmatis MC2 155
  3f8l-assembly2_D  TM=8.664E-01  e=1.865E-12  Mycolicibacterium smegmatis MC2 155

InterPro domains:
  IPR000524 Transcription regulator HTH, GntR [PF00392] (5-68)
  IPR000524 Transcription regulator HTH, GntR [PR00035] (28-42)
  IPR000524 Transcription regulator HTH, GntR [PR00035] (42-58)
  IPR000524 Transcription regulator HTH, GntR [PS50949] (3-71)
  IPR000524 Transcription regulator HTH, GntR [SM00345] (9-68)
  IPR000524 Transcription regulator HTH, GntR [cd07377] (5-68)
  IPR011663 UbiC transcription regulator-associated [PF07702] (97-227)
  IPR011663 UbiC transcription regulator-associated [SM00866] (92-231)
  IPR028978 Chorismate pyruvate-lyase/UbiC transcription regulator-associated domain superfamily [G3DSA:3.40.1410.10] (74-239)
  IPR028978 Chorismate pyruvate-lyase/UbiC transcription regulator-associated domain superfamily [SSF64288] (56-237)
  IPR036388 Winged helix-like DNA-binding domain superfamily [G3DSA:1.10.10.10] (1-73)
  IPR036390 Winged helix DNA-binding domain superfamily [SSF46785] (4-72)
  IPR050679 Bacterial HTH-type transcriptional regulator [PTHR44846] (2-237)